Protein AF-A0A496S1S9-F1 (afdb_monomer)

Mean predicted aligned error: 9.26 Å

Foldseek 3Di:
DQEDEPPDDPVSNVVSLVCQQDDDDDYHYDLCVLVSHYPPDAEDEAAALVFPRQFDPDPVTDGSVVSQVVVCVVVVHYYHYHDDADDLVVVVCCVVVNDPDDDDDDDFAAEAEDEPPPDDCPPDVAPCDPVNLVVVVVCVVVLFAEEEAEADDDLPFFKAAPPPGDTPADPFLRHGFAQDPVVRWTADPFPRDTGHDDCADPPPGDSRIDTHDDHQVRNVVVVCVSCVPADEDADLARDGSYYYDYLCNLSDCSLPPPAGAEYEYECLVVQVPDPDLCSLVSVLSSLRSVRNRHNHYYYYHDNCPVPVSNVPSPPDPCVVSVVSVVVCCVVVHPPQKKKKKKKKKAQDDVVRVVLVVVLQVQLVVLVWDKDDQDQDVSQGGRNMGMTIMMTMDRDLVSNVVSNVVSVVPRDDDRMDIDMDMD

Radius of gyration: 24.57 Å; Cα contacts (8 Å, |Δi|>4): 680; chains: 1; bounding box: 64×63×55 Å

Sequence (422 aa):
LIILHSYQRSKEFLSSWVKLKRGNKLILGMRATLFYYPLNLSCIILEEEASPYYFHPEKPYYHLFDIAYLLSKFKNIDFILGGDYPTLNTFKMIKEGKISLKGRERKLKHVEVVRAKTFNYYKHKTIVNPLLKELLRKHLEEKKRILILYSRKGFASFIKCLKCGYIYMCPKCFTPLRYSLREKRGECLWCSYKENLGSLCKICNSGYITTSGVGIERLAYYLRQSFPEVEFSYSEEINHPVNLATYSILDSSSLIGKDIDVAFLLGSDYFLSRIDFETTLRLYIYLKRLAGLVKEKVYVLSENLEHYLWELVNKPLEAFYTKEVHLRKEARLPPYQHLAKITVRGKNRNRLLEKANQLYNLLKNSSLEVFGPVQEFPFRLRGKFYYSIIAKSKSKLTLGKKVKEVVEVFPKGSYKIAVVLR

Structure (mmCIF, N/CA/C/O backbone):
data_AF-A0A496S1S9-F1
#
_entry.id   AF-A0A496S1S9-F1
#
loop_
_atom_site.group_PDB
_atom_site.id
_atom_site.type_symbol
_atom_site.label_atom_id
_atom_site.label_alt_id
_atom_site.label_comp_id
_atom_site.label_asym_id
_atom_site.label_entity_id
_atom_site.label_s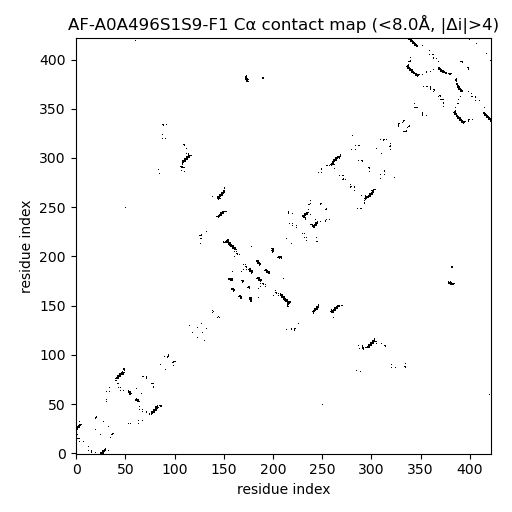eq_id
_atom_site.pdbx_PDB_ins_code
_atom_site.Cartn_x
_atom_site.Cartn_y
_atom_site.Cartn_z
_atom_site.occupancy
_atom_site.B_iso_or_equiv
_atom_site.auth_seq_id
_atom_site.auth_comp_id
_atom_site.auth_asym_id
_atom_site.auth_atom_id
_atom_site.pdbx_PDB_model_num
ATOM 1 N N . LEU A 1 1 ? -4.736 29.906 9.484 1.00 83.12 1 LEU A N 1
ATOM 2 C CA . LEU A 1 1 ? -4.650 28.701 8.636 1.00 83.12 1 LEU A CA 1
ATOM 3 C C . LEU A 1 1 ? -4.692 29.129 7.172 1.00 83.12 1 LEU A C 1
ATOM 5 O O . LEU A 1 1 ? -5.523 29.963 6.836 1.00 83.12 1 LEU A O 1
ATOM 9 N N . ILE A 1 2 ? -3.787 28.628 6.333 1.00 83.62 2 ILE A N 1
ATOM 10 C CA . ILE A 1 2 ? -3.812 28.799 4.871 1.00 83.62 2 ILE A CA 1
ATOM 11 C C . ILE A 1 2 ? -3.853 27.404 4.259 1.00 83.62 2 ILE A C 1
ATOM 13 O O . ILE A 1 2 ? -3.049 26.553 4.633 1.00 83.62 2 ILE A O 1
ATOM 17 N N . ILE A 1 3 ? -4.796 27.176 3.347 1.00 85.56 3 ILE A N 1
ATOM 18 C CA . ILE A 1 3 ? -5.000 25.880 2.700 1.00 85.56 3 ILE A CA 1
ATOM 19 C C . ILE A 1 3 ? -4.542 25.989 1.248 1.00 85.56 3 ILE A C 1
ATOM 21 O O . ILE A 1 3 ? -5.006 26.867 0.520 1.00 85.56 3 ILE A O 1
ATOM 25 N N . LEU A 1 4 ? -3.637 25.101 0.840 1.00 82.69 4 LEU A N 1
ATOM 26 C CA . LEU A 1 4 ? -3.163 24.964 -0.532 1.00 82.69 4 LEU A CA 1
ATOM 27 C C . LEU A 1 4 ? -3.671 23.647 -1.125 1.00 82.69 4 LEU A C 1
ATOM 29 O O . LEU A 1 4 ? -3.318 22.567 -0.647 1.00 82.69 4 LEU A O 1
ATOM 33 N N . HIS A 1 5 ? -4.478 23.724 -2.183 1.00 80.88 5 HIS A N 1
ATOM 34 C CA . HIS A 1 5 ? -5.017 22.544 -2.864 1.00 80.88 5 HIS A CA 1
ATOM 35 C C . HIS A 1 5 ? -4.995 22.694 -4.386 1.00 80.88 5 HIS A C 1
ATOM 37 O O . HIS A 1 5 ? -5.019 23.796 -4.927 1.00 80.88 5 HIS A O 1
ATOM 43 N N . SER A 1 6 ? -4.987 21.560 -5.090 1.00 73.69 6 SER A N 1
ATOM 44 C CA . SER A 1 6 ? -4.834 21.505 -6.551 1.00 73.69 6 SER A CA 1
ATOM 45 C C . SER A 1 6 ? -5.954 22.193 -7.337 1.00 73.69 6 SER A C 1
ATOM 47 O O . SER A 1 6 ? -5.737 22.575 -8.479 1.00 73.69 6 SER A O 1
ATOM 49 N N . TYR A 1 7 ? -7.144 22.345 -6.747 1.00 77.88 7 TYR A N 1
ATOM 50 C CA . TYR A 1 7 ? -8.283 23.021 -7.386 1.00 77.88 7 TYR A CA 1
ATOM 51 C C . TYR A 1 7 ? -8.257 24.559 -7.301 1.00 77.88 7 TYR A C 1
ATOM 53 O O . TYR A 1 7 ? -9.138 25.193 -7.877 1.00 77.88 7 TYR A O 1
ATOM 61 N N . GLN A 1 8 ? -7.302 25.171 -6.587 1.00 79.62 8 GLN A N 1
ATOM 62 C CA . GLN A 1 8 ? -7.236 26.635 -6.490 1.00 79.62 8 GLN A CA 1
ATOM 63 C C . GLN A 1 8 ? -6.898 27.254 -7.841 1.00 79.62 8 GLN A C 1
ATOM 65 O O . GLN A 1 8 ? -5.990 26.802 -8.544 1.00 79.62 8 GLN A O 1
ATOM 70 N N . ARG A 1 9 ? -7.593 28.339 -8.187 1.00 82.75 9 ARG A N 1
ATOM 71 C CA . ARG A 1 9 ? -7.245 29.123 -9.378 1.00 82.75 9 ARG A CA 1
ATOM 72 C C . ARG A 1 9 ? -5.932 29.868 -9.138 1.00 82.75 9 ARG A C 1
ATOM 74 O O . ARG A 1 9 ? -5.621 30.250 -8.010 1.00 82.75 9 ARG A O 1
ATOM 81 N N . SER A 1 10 ? -5.191 30.176 -10.203 1.00 83.31 10 SER A N 1
ATOM 82 C CA . SER A 1 10 ? -3.871 30.823 -10.104 1.00 83.31 10 SER A CA 1
ATOM 83 C C . SER A 1 10 ? -3.874 32.110 -9.264 1.00 83.31 10 SER A C 1
ATOM 85 O O . SER A 1 10 ? -2.936 32.355 -8.509 1.00 83.31 10 SER A O 1
ATOM 87 N N . LYS A 1 11 ? -4.948 32.912 -9.333 1.00 86.00 11 LYS A N 1
ATOM 88 C CA . LYS A 1 11 ? -5.101 34.148 -8.542 1.00 86.00 11 LYS A CA 1
ATOM 89 C C . LYS A 1 11 ? -5.271 33.877 -7.040 1.00 86.00 11 LYS A C 1
ATOM 91 O O . LYS A 1 11 ? -4.692 34.584 -6.218 1.00 86.00 11 LYS A O 1
ATOM 96 N N . GLU A 1 12 ? -6.033 32.847 -6.680 1.00 83.88 12 GLU A N 1
ATOM 97 C CA . GLU A 1 12 ? -6.248 32.424 -5.288 1.00 83.88 12 GLU A CA 1
ATOM 98 C C . GLU A 1 12 ? -4.969 31.840 -4.690 1.00 83.88 12 GLU A C 1
ATOM 100 O O . GLU A 1 12 ? -4.606 32.158 -3.555 1.00 83.88 12 GLU A O 1
ATOM 105 N N . PHE A 1 13 ? -4.255 31.040 -5.485 1.00 84.06 13 PHE A N 1
ATOM 106 C CA . PHE A 1 13 ? -2.962 30.488 -5.109 1.00 84.06 13 PHE A CA 1
ATOM 107 C C . PHE A 1 13 ? -1.935 31.599 -4.866 1.00 84.06 13 PHE A C 1
ATOM 109 O O . PHE A 1 13 ? -1.302 31.627 -3.813 1.00 84.06 13 PHE A O 1
ATOM 116 N N . LEU A 1 14 ? -1.821 32.564 -5.788 1.00 83.31 14 LEU A N 1
ATOM 117 C CA . LEU A 1 14 ? -0.921 33.709 -5.637 1.00 83.31 14 LEU A CA 1
ATOM 118 C C . LEU A 1 14 ? -1.265 34.533 -4.390 1.00 83.31 14 LEU A C 1
ATOM 120 O O . LEU A 1 14 ? -0.374 34.867 -3.613 1.00 83.31 14 LEU A O 1
ATOM 124 N N . SER A 1 15 ? -2.551 34.817 -4.154 1.00 85.19 15 SER A N 1
ATOM 125 C CA . SER A 1 15 ? -2.995 35.522 -2.944 1.00 85.19 15 SER A CA 1
ATOM 126 C C . SER A 1 15 ? -2.611 34.762 -1.672 1.00 85.19 15 SER A C 1
ATOM 128 O O . SER A 1 15 ? -2.082 35.352 -0.729 1.00 85.19 15 SER A O 1
ATOM 130 N N . SER A 1 16 ? -2.826 33.445 -1.658 1.00 84.56 16 SER A N 1
ATOM 131 C CA . SER A 1 16 ? -2.461 32.578 -0.537 1.00 84.56 16 SER A CA 1
ATOM 132 C C . SER A 1 16 ? -0.951 32.576 -0.310 1.00 84.56 16 SER A C 1
ATOM 134 O O . SER A 1 16 ? -0.513 32.764 0.820 1.00 84.56 16 SER A O 1
ATOM 136 N N . TRP A 1 17 ? -0.152 32.477 -1.374 1.00 80.56 17 TRP A N 1
ATOM 137 C CA . TRP A 1 17 ? 1.308 32.507 -1.312 1.00 80.56 17 TRP A CA 1
ATOM 138 C C . TRP A 1 17 ? 1.867 33.849 -0.822 1.00 80.56 17 TRP A C 1
ATOM 140 O O . TRP A 1 17 ? 2.764 33.877 0.016 1.00 80.56 17 TRP A O 1
ATOM 150 N N . VAL A 1 18 ? 1.306 34.979 -1.261 1.00 82.12 18 VAL A N 1
ATOM 151 C CA . VAL A 1 18 ? 1.685 36.305 -0.739 1.00 82.12 18 VAL A CA 1
ATOM 152 C C . VAL A 1 18 ? 1.369 36.407 0.756 1.00 82.12 18 VAL A C 1
ATOM 154 O O . VAL A 1 18 ? 2.185 36.915 1.527 1.00 82.12 18 VAL A O 1
ATOM 157 N N . LYS A 1 19 ? 0.222 35.868 1.194 1.00 81.44 19 LYS A N 1
ATOM 158 C CA . LYS A 1 19 ? -0.154 35.811 2.616 1.00 81.44 19 LYS A CA 1
ATOM 159 C C . LYS A 1 19 ? 0.785 34.926 3.445 1.00 81.44 19 LYS A C 1
ATOM 161 O O . LYS A 1 19 ? 0.955 35.216 4.625 1.00 81.44 19 LYS A O 1
ATOM 166 N N . LEU A 1 20 ? 1.419 33.903 2.856 1.00 77.94 20 LEU A N 1
ATOM 167 C CA . LEU A 1 20 ? 2.416 33.067 3.548 1.00 77.94 20 LEU A CA 1
ATOM 168 C C . LEU A 1 20 ? 3.651 33.854 3.986 1.00 77.94 20 LEU A C 1
ATOM 170 O O . LEU A 1 20 ? 4.282 33.488 4.970 1.00 77.94 20 LEU A O 1
ATOM 174 N N . LYS A 1 21 ? 3.992 34.945 3.291 1.00 73.50 21 LYS A N 1
ATOM 175 C CA . LYS A 1 21 ? 5.154 35.778 3.634 1.00 73.50 21 LYS A CA 1
ATOM 176 C C . LYS A 1 21 ? 4.923 36.688 4.848 1.00 73.50 21 LYS A C 1
ATOM 178 O O . LYS A 1 21 ? 5.848 37.389 5.245 1.00 73.50 21 LYS A O 1
ATOM 183 N N . ARG A 1 22 ? 3.709 36.734 5.417 1.00 73.12 22 ARG A N 1
ATOM 184 C CA . ARG A 1 22 ? 3.338 37.662 6.500 1.00 73.12 22 ARG A CA 1
ATOM 185 C C . ARG A 1 22 ? 2.782 36.921 7.725 1.00 73.12 22 ARG A C 1
ATOM 187 O O . ARG A 1 22 ? 1.688 36.355 7.673 1.00 73.12 22 ARG A O 1
ATOM 194 N N . GLY A 1 23 ? 3.492 37.025 8.851 1.00 66.44 23 GLY A N 1
ATOM 195 C CA . GLY A 1 23 ? 3.078 36.530 10.172 1.00 66.44 23 GLY A CA 1
ATOM 196 C C . GLY A 1 23 ? 3.216 35.015 10.377 1.00 66.44 23 GLY A C 1
ATOM 197 O O . GLY A 1 23 ? 3.601 34.278 9.473 1.00 66.44 23 GLY A O 1
ATOM 198 N N . ASN A 1 24 ? 2.870 34.545 11.579 1.00 65.19 24 ASN A N 1
ATOM 199 C CA . ASN A 1 24 ? 2.845 33.118 11.913 1.00 65.19 24 ASN A CA 1
ATOM 200 C C . ASN A 1 24 ? 1.600 32.465 11.299 1.00 65.19 24 ASN A C 1
ATOM 202 O O . ASN A 1 24 ? 0.468 32.879 11.569 1.00 65.19 24 ASN A O 1
ATOM 206 N N . LYS A 1 25 ? 1.791 31.459 10.439 1.00 74.06 25 LYS A N 1
ATOM 207 C CA . LYS A 1 25 ? 0.705 30.785 9.718 1.00 74.06 25 LYS A CA 1
ATOM 208 C C . LYS A 1 25 ? 0.894 29.272 9.770 1.00 74.06 25 LYS A C 1
ATOM 210 O O . LYS A 1 25 ? 1.949 28.767 9.412 1.00 74.06 25 LYS A O 1
ATOM 215 N N . LEU A 1 26 ? -0.169 28.555 10.128 1.00 86.25 26 LEU A N 1
ATOM 216 C CA . LEU A 1 26 ? -0.295 27.130 9.827 1.00 86.25 26 LEU A CA 1
ATOM 217 C C . LEU A 1 26 ? -0.656 26.971 8.346 1.00 86.25 26 LEU A C 1
ATOM 219 O O . LEU A 1 26 ? -1.653 27.553 7.897 1.00 86.25 26 LEU A O 1
ATOM 223 N N . ILE A 1 27 ? 0.151 26.204 7.616 1.00 87.88 27 ILE A N 1
ATOM 224 C CA . ILE A 1 27 ? -0.044 25.888 6.199 1.00 87.88 27 ILE A CA 1
ATOM 225 C C . ILE A 1 27 ? -0.476 24.434 6.107 1.00 87.88 27 ILE A C 1
ATOM 227 O O . ILE A 1 27 ? 0.236 23.548 6.569 1.00 87.88 27 ILE A O 1
ATOM 231 N N . LEU A 1 28 ? -1.626 24.196 5.491 1.00 89.25 28 LEU A N 1
ATOM 232 C CA . LEU A 1 28 ? -2.121 22.858 5.216 1.00 89.25 28 LEU A CA 1
ATOM 233 C C . LEU A 1 28 ? -2.200 22.671 3.708 1.00 89.25 28 LEU A C 1
ATOM 235 O O . LEU A 1 28 ? -2.705 23.533 2.993 1.00 89.25 28 LEU A O 1
ATOM 239 N N . GLY A 1 29 ? -1.701 21.553 3.205 1.00 87.75 29 GLY A N 1
ATOM 240 C CA . GLY A 1 29 ? -1.817 21.267 1.788 1.00 87.75 29 GLY A CA 1
ATOM 241 C C . GLY A 1 29 ? -1.217 19.936 1.389 1.00 87.75 29 GLY A C 1
ATOM 242 O O . GLY A 1 29 ? -0.825 19.125 2.222 1.00 87.75 29 GLY A O 1
ATOM 243 N N . MET A 1 30 ? -1.208 19.701 0.083 1.00 85.06 30 MET A N 1
ATOM 244 C CA . MET A 1 30 ? -0.754 18.446 -0.511 1.00 85.06 30 MET A CA 1
ATOM 245 C C . MET A 1 30 ? 0.766 18.461 -0.753 1.00 85.06 30 MET A C 1
ATOM 247 O O . MET A 1 30 ? 1.464 19.405 -0.403 1.00 85.06 30 MET A O 1
ATOM 251 N N . ARG A 1 31 ? 1.296 17.430 -1.426 1.00 87.69 31 ARG A N 1
ATOM 252 C CA . ARG A 1 31 ? 2.733 17.273 -1.742 1.00 87.69 31 ARG A CA 1
ATOM 253 C C . ARG A 1 31 ? 3.449 18.547 -2.209 1.00 87.69 31 ARG A C 1
ATOM 255 O O . ARG A 1 31 ? 4.567 18.808 -1.783 1.00 87.69 31 ARG A O 1
ATOM 262 N N . ALA A 1 32 ? 2.815 19.329 -3.083 1.00 85.06 32 ALA A N 1
ATOM 263 C CA . ALA A 1 32 ? 3.437 20.510 -3.678 1.00 85.06 32 ALA A CA 1
ATOM 264 C C . ALA A 1 32 ? 3.661 21.651 -2.668 1.00 85.06 32 ALA A C 1
ATOM 266 O O . ALA A 1 32 ? 4.548 22.475 -2.868 1.00 85.06 32 ALA A O 1
ATOM 267 N N . THR A 1 33 ? 2.902 21.685 -1.569 1.00 87.44 33 THR A N 1
ATOM 268 C CA . THR A 1 33 ? 2.987 22.715 -0.522 1.00 87.44 33 THR A CA 1
ATOM 269 C C . THR A 1 33 ? 4.384 22.822 0.078 1.00 87.44 33 THR A C 1
ATOM 271 O O . THR A 1 33 ? 4.822 23.925 0.398 1.00 87.44 33 THR A O 1
ATOM 274 N N . LEU A 1 34 ? 5.126 21.712 0.126 1.00 87.94 34 LEU A N 1
ATOM 275 C CA . LEU A 1 34 ? 6.504 21.686 0.609 1.00 87.94 34 LEU A CA 1
ATOM 276 C C . LEU A 1 34 ? 7.467 22.540 -0.230 1.00 87.94 34 LEU A C 1
ATOM 278 O O . LEU A 1 34 ? 8.531 22.870 0.265 1.00 87.94 34 LEU A O 1
ATOM 282 N N . PHE A 1 35 ? 7.125 22.926 -1.464 1.00 87.62 35 PHE A N 1
ATOM 283 C CA . PHE A 1 35 ? 7.960 23.807 -2.299 1.00 87.62 35 PHE A CA 1
ATOM 284 C C . PHE A 1 35 ? 7.598 25.291 -2.180 1.00 87.62 35 PHE A C 1
ATOM 286 O O . PHE A 1 35 ? 8.308 26.141 -2.708 1.00 87.62 35 PHE A O 1
ATOM 293 N N . TYR A 1 36 ? 6.510 25.615 -1.480 1.00 83.75 36 TYR A N 1
ATOM 294 C CA . TYR A 1 36 ? 6.010 26.983 -1.311 1.00 83.75 36 TYR A CA 1
ATOM 295 C C . TYR A 1 36 ? 6.160 27.481 0.132 1.00 83.75 36 TYR A C 1
ATOM 297 O O . TYR A 1 36 ? 5.423 28.367 0.566 1.00 83.75 36 TYR A O 1
ATOM 305 N N . TYR A 1 37 ? 7.089 26.892 0.886 1.00 79.81 37 TYR A N 1
ATOM 306 C CA . TYR A 1 37 ? 7.303 27.211 2.293 1.00 79.81 37 TYR A CA 1
ATOM 307 C C . TYR A 1 37 ? 7.837 28.644 2.493 1.00 79.81 37 TYR A C 1
ATOM 309 O O . TYR A 1 37 ? 8.583 29.157 1.653 1.00 79.81 37 TYR A O 1
ATOM 317 N N . PRO A 1 38 ? 7.469 29.313 3.600 1.00 81.44 38 PRO A N 1
ATOM 318 C CA . PRO A 1 38 ? 7.951 30.651 3.914 1.00 81.44 38 PRO A CA 1
ATOM 319 C C . PRO A 1 38 ? 9.390 30.612 4.451 1.00 81.44 38 PRO A C 1
ATOM 321 O O . PRO A 1 38 ? 9.875 29.583 4.921 1.00 81.44 38 PRO A O 1
ATOM 324 N N . LEU A 1 39 ? 10.086 31.753 4.414 1.00 79.69 39 LEU A N 1
ATOM 325 C CA . LEU A 1 39 ? 11.486 31.844 4.855 1.00 79.69 39 LEU A CA 1
ATOM 326 C C . LEU A 1 39 ? 11.680 31.467 6.333 1.00 79.69 39 LEU A C 1
ATOM 328 O O . LEU A 1 39 ? 12.700 30.864 6.666 1.00 79.69 39 LEU A O 1
ATOM 332 N N . ASN A 1 40 ? 10.690 31.781 7.171 1.00 85.19 40 ASN A N 1
ATOM 333 C CA . ASN A 1 40 ? 10.641 31.531 8.612 1.00 85.19 40 ASN A CA 1
ATOM 334 C C . ASN A 1 40 ? 9.948 30.204 8.983 1.00 85.19 40 ASN A C 1
ATOM 336 O O . ASN A 1 40 ? 9.387 30.092 10.071 1.00 85.19 40 ASN A O 1
ATOM 340 N N . LEU A 1 41 ? 9.935 29.213 8.083 1.00 88.88 41 LEU A N 1
ATOM 341 C CA . LEU A 1 41 ? 9.454 27.866 8.398 1.00 88.88 41 LEU A CA 1
ATOM 342 C C . LEU A 1 41 ? 10.190 27.328 9.636 1.00 88.88 41 LEU A C 1
ATOM 344 O O . LEU A 1 41 ? 11.414 27.254 9.614 1.00 88.88 41 LEU A O 1
ATOM 348 N N . SER A 1 42 ? 9.445 26.944 10.674 1.00 91.06 42 SER A N 1
ATOM 349 C CA . SER A 1 42 ? 9.984 26.478 11.962 1.00 91.06 42 SER A CA 1
ATOM 350 C C . SER A 1 42 ? 9.661 25.018 12.290 1.00 91.06 42 SER A C 1
ATOM 352 O O . SER A 1 42 ? 10.270 24.446 13.187 1.00 91.06 42 SER A O 1
ATOM 354 N N . CYS A 1 43 ? 8.704 24.408 11.589 1.00 93.56 43 CYS A N 1
ATOM 355 C CA . CYS A 1 43 ? 8.279 23.031 11.816 1.00 93.56 43 CYS A CA 1
ATOM 356 C C . CYS A 1 43 ? 7.638 22.462 10.547 1.00 93.56 43 CYS A C 1
ATOM 358 O O . CYS A 1 43 ? 6.942 23.175 9.818 1.00 93.56 43 CYS A O 1
ATOM 360 N N . ILE A 1 44 ? 7.853 21.172 10.296 1.00 95.06 44 ILE A N 1
ATOM 361 C CA . ILE A 1 44 ? 7.158 20.402 9.264 1.00 95.06 44 ILE A CA 1
ATOM 362 C C . ILE A 1 44 ? 6.438 19.235 9.936 1.00 95.06 44 ILE A C 1
ATOM 364 O O . ILE A 1 44 ? 7.058 18.453 10.654 1.00 95.06 44 ILE A O 1
ATOM 368 N N . ILE A 1 45 ? 5.147 19.085 9.643 1.00 94.38 45 ILE A N 1
ATOM 369 C CA . ILE A 1 45 ? 4.340 17.939 10.068 1.00 94.38 45 ILE A CA 1
ATOM 370 C C . ILE A 1 45 ? 3.935 17.155 8.822 1.00 94.38 45 ILE A C 1
ATOM 372 O O . ILE A 1 45 ? 3.305 17.705 7.917 1.00 94.38 45 ILE A O 1
ATOM 376 N N . LEU A 1 46 ? 4.314 15.882 8.768 1.00 93.25 46 LEU A N 1
ATOM 377 C CA . LEU A 1 46 ? 3.894 14.949 7.730 1.00 93.25 46 LEU A CA 1
ATOM 378 C C . LEU A 1 46 ? 2.870 13.974 8.319 1.00 93.25 46 LEU A C 1
ATOM 380 O O . LEU A 1 46 ? 3.256 12.989 8.940 1.00 93.25 46 LEU A O 1
ATOM 384 N N . GLU A 1 47 ? 1.585 14.271 8.135 1.00 90.81 47 GLU A N 1
ATOM 385 C CA . GLU A 1 47 ? 0.470 13.399 8.543 1.00 90.81 47 GLU A CA 1
ATOM 386 C C . GLU A 1 47 ? 0.422 12.115 7.698 1.00 90.81 47 GLU A C 1
ATOM 388 O O . GLU A 1 47 ? 0.860 12.155 6.554 1.00 90.81 47 GLU A O 1
ATOM 393 N N . GLU A 1 48 ? -0.130 10.998 8.178 1.00 86.81 48 GLU A N 1
ATOM 394 C CA . GLU A 1 48 ? -0.224 9.738 7.413 1.00 86.81 48 GLU A CA 1
ATOM 395 C C . GLU A 1 48 ? 1.095 9.339 6.719 1.00 86.81 48 GLU A C 1
ATOM 397 O O . GLU A 1 48 ? 1.130 9.102 5.511 1.00 86.81 48 GLU A O 1
ATOM 402 N N . GLU A 1 49 ? 2.215 9.306 7.444 1.00 88.19 49 GLU A N 1
ATOM 403 C CA . GLU A 1 49 ? 3.564 9.130 6.881 1.00 88.19 49 GLU A CA 1
ATOM 404 C C . GLU A 1 49 ? 3.732 7.866 6.014 1.00 88.19 49 GLU A C 1
ATOM 406 O O . GLU A 1 49 ? 4.532 7.857 5.074 1.00 88.19 49 GLU A O 1
ATOM 411 N N . ALA A 1 50 ? 2.945 6.822 6.288 1.00 85.19 50 ALA A N 1
ATOM 412 C CA . ALA A 1 50 ? 2.891 5.582 5.518 1.00 85.19 50 ALA A CA 1
ATOM 413 C C . ALA A 1 50 ? 2.088 5.684 4.205 1.00 85.19 50 ALA A C 1
ATOM 415 O O . ALA A 1 50 ? 1.980 4.701 3.464 1.00 85.19 50 ALA A O 1
ATOM 416 N N . SER A 1 51 ? 1.531 6.855 3.892 1.00 83.62 51 SER A N 1
ATOM 417 C CA . SER A 1 51 ? 0.671 7.063 2.733 1.00 83.62 51 SER A CA 1
ATOM 418 C C . SER A 1 51 ? 1.409 6.816 1.410 1.00 83.62 51 SER A C 1
ATOM 420 O O . SER A 1 51 ? 2.413 7.475 1.109 1.00 83.62 51 SER A O 1
ATOM 422 N N . PRO A 1 52 ? 0.879 5.944 0.527 1.00 77.88 52 PRO A N 1
ATOM 423 C CA . PRO A 1 52 ? 1.481 5.697 -0.783 1.00 77.88 52 PRO A CA 1
ATOM 424 C C . PRO A 1 52 ? 1.403 6.924 -1.705 1.00 77.88 52 PRO A C 1
ATOM 426 O O . PRO A 1 52 ? 2.135 7.007 -2.696 1.00 77.88 52 PRO A O 1
ATOM 429 N N . TYR A 1 53 ? 0.534 7.894 -1.396 1.00 82.75 53 TYR A N 1
ATOM 430 C CA . TYR A 1 53 ? 0.350 9.102 -2.197 1.00 82.75 53 TYR A CA 1
ATOM 431 C C . TYR A 1 53 ? 1.520 10.081 -2.088 1.00 82.75 53 TYR A C 1
ATOM 433 O O . TYR A 1 53 ? 1.598 11.005 -2.898 1.00 82.75 53 TYR A O 1
ATOM 441 N N . TYR A 1 54 ? 2.453 9.874 -1.152 1.00 88.31 54 TYR A N 1
A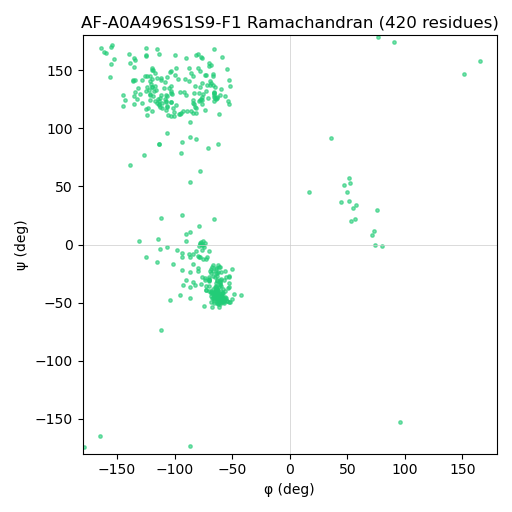TOM 442 C CA . TYR A 1 54 ? 3.637 10.717 -0.982 1.00 88.31 54 TYR A CA 1
ATOM 443 C C . TYR A 1 54 ? 4.735 10.515 -2.015 1.00 88.31 54 TYR A C 1
ATOM 445 O O . TYR A 1 54 ? 5.584 11.395 -2.168 1.00 88.31 54 TYR A O 1
ATOM 453 N N . PHE A 1 55 ? 4.667 9.449 -2.809 1.00 86.62 55 PHE A N 1
ATOM 454 C CA . PHE A 1 55 ? 5.475 9.341 -4.015 1.00 86.62 55 PHE A CA 1
ATOM 455 C C . PHE A 1 55 ? 4.857 10.163 -5.153 1.00 86.62 55 PHE A C 1
ATOM 457 O O . PHE A 1 55 ? 3.699 9.957 -5.521 1.00 86.62 55 PHE A O 1
ATOM 464 N N . HIS A 1 56 ? 5.617 11.093 -5.733 1.00 86.38 56 HIS A N 1
ATOM 465 C CA . HIS A 1 56 ? 5.209 11.824 -6.930 1.00 86.38 56 HIS A CA 1
ATOM 466 C C . HIS A 1 56 ? 5.578 11.024 -8.195 1.00 86.38 56 HIS A C 1
ATOM 468 O O . HIS A 1 56 ? 6.764 10.816 -8.458 1.00 86.38 56 HIS A O 1
ATOM 474 N N . PRO A 1 57 ? 4.590 10.552 -8.984 1.00 76.94 57 PRO A N 1
ATOM 475 C CA . PRO A 1 57 ? 4.820 9.623 -10.091 1.00 76.94 57 PRO A CA 1
ATOM 476 C C . PRO A 1 57 ? 5.184 10.312 -11.415 1.00 76.94 57 PRO A C 1
ATOM 478 O O . PRO A 1 57 ? 5.192 9.659 -12.459 1.00 76.94 57 PRO A O 1
ATOM 481 N N . GLU A 1 58 ? 5.465 11.614 -11.397 1.00 76.94 58 GLU A N 1
ATOM 482 C CA . GLU A 1 58 ? 5.832 12.404 -12.573 1.00 76.94 58 GLU A CA 1
ATOM 483 C C . GLU A 1 58 ? 7.174 13.104 -12.345 1.00 76.94 58 GLU A C 1
ATOM 485 O O . GLU A 1 58 ? 7.725 13.079 -11.248 1.00 76.94 58 GLU A O 1
ATOM 490 N N . LYS A 1 59 ? 7.758 13.677 -13.402 1.00 75.75 59 LYS A N 1
ATOM 491 C CA . LYS A 1 59 ? 9.014 14.423 -13.264 1.00 75.75 59 LYS A CA 1
ATOM 492 C C . LYS A 1 59 ? 8.730 15.814 -12.677 1.00 75.75 59 LYS A C 1
ATOM 494 O O . LYS A 1 59 ? 7.852 16.484 -13.213 1.00 75.75 59 LYS A O 1
ATOM 499 N N . PRO A 1 60 ? 9.525 16.292 -11.702 1.00 81.12 60 PRO A N 1
ATOM 500 C CA . PRO A 1 60 ? 10.626 15.595 -11.024 1.00 81.12 60 PRO A CA 1
ATOM 501 C C . PRO A 1 60 ? 10.114 14.521 -10.050 1.00 81.12 60 PRO A C 1
ATOM 503 O O . PRO A 1 60 ? 9.245 14.805 -9.241 1.00 81.12 60 PRO A O 1
ATOM 506 N N . TYR A 1 61 ? 10.669 13.304 -10.088 1.00 82.06 61 TYR A N 1
ATOM 507 C CA . TYR A 1 61 ? 10.250 12.230 -9.176 1.00 82.06 61 TYR A CA 1
ATOM 508 C C . TYR A 1 61 ? 10.810 12.476 -7.776 1.00 82.06 61 TYR A C 1
ATOM 510 O O . TYR A 1 61 ? 12.018 12.656 -7.624 1.00 82.06 61 TYR A O 1
ATOM 518 N N . TYR A 1 62 ? 9.957 12.425 -6.756 1.00 85.94 62 TYR A N 1
ATOM 519 C CA . TYR A 1 62 ? 10.382 12.527 -5.363 1.00 85.94 62 TYR A CA 1
ATOM 520 C C . TYR A 1 62 ? 9.428 11.800 -4.420 1.00 85.94 62 TYR A C 1
ATOM 522 O O . TYR A 1 62 ? 8.263 11.559 -4.744 1.00 85.94 62 TYR A O 1
ATOM 530 N N . HIS A 1 63 ? 9.933 11.481 -3.232 1.00 88.25 63 HIS A N 1
ATOM 531 C CA . HIS A 1 63 ? 9.116 11.079 -2.098 1.00 88.25 63 HIS A CA 1
ATOM 532 C C . HIS A 1 63 ? 9.013 12.253 -1.121 1.00 88.25 63 HIS A C 1
ATOM 534 O O . HIS A 1 63 ? 10.033 12.847 -0.771 1.00 88.25 63 HIS A O 1
ATOM 540 N N . LEU A 1 64 ? 7.797 12.600 -0.687 1.00 91.31 64 LEU A N 1
ATOM 541 C CA . LEU A 1 64 ? 7.572 13.773 0.164 1.00 91.31 64 LEU A CA 1
ATOM 542 C C . LEU A 1 64 ? 8.354 13.685 1.481 1.00 91.31 64 LEU A C 1
ATOM 544 O O . LEU A 1 64 ? 8.975 14.664 1.875 1.00 91.31 64 LEU A O 1
ATOM 548 N N . PHE A 1 65 ? 8.389 12.498 2.098 1.00 91.25 65 PHE A N 1
ATOM 549 C CA . PHE A 1 65 ? 9.208 12.220 3.285 1.00 91.25 65 PHE A CA 1
ATOM 550 C C . PHE A 1 65 ? 10.686 12.584 3.086 1.00 91.25 65 PHE A C 1
ATOM 552 O O . PHE A 1 65 ? 11.244 13.295 3.914 1.00 91.25 65 PHE A O 1
ATOM 559 N N . ASP A 1 66 ? 11.308 12.137 1.986 1.00 89.81 66 ASP A N 1
ATOM 560 C CA . ASP A 1 66 ? 12.736 12.363 1.731 1.00 89.81 66 ASP A CA 1
ATOM 561 C C . ASP A 1 66 ? 13.035 13.866 1.624 1.00 89.81 66 ASP A C 1
ATOM 563 O O . ASP A 1 66 ? 13.985 14.354 2.233 1.00 89.81 66 ASP A O 1
ATOM 567 N N . ILE A 1 67 ? 12.203 14.619 0.891 1.00 92.00 67 ILE A N 1
ATOM 568 C CA . ILE A 1 67 ? 12.380 16.073 0.756 1.00 92.00 67 ILE A CA 1
ATOM 569 C C . ILE A 1 67 ? 12.110 16.781 2.083 1.00 92.00 67 ILE A C 1
ATOM 571 O O . ILE A 1 67 ? 12.882 17.657 2.461 1.00 92.00 67 ILE A O 1
ATOM 575 N N . ALA A 1 68 ? 11.048 16.410 2.799 1.00 93.69 68 ALA A N 1
ATOM 576 C CA . ALA A 1 68 ? 10.693 17.030 4.072 1.00 93.69 68 ALA A CA 1
ATOM 577 C C . ALA A 1 68 ? 11.788 16.817 5.122 1.00 93.69 68 ALA A C 1
ATOM 579 O O . ALA A 1 68 ? 12.159 17.757 5.820 1.00 93.69 68 ALA A O 1
ATOM 580 N N . TYR A 1 69 ? 12.359 15.613 5.171 1.00 92.44 69 TYR A N 1
ATOM 581 C CA . TYR A 1 69 ? 13.485 15.281 6.035 1.00 92.44 69 TYR A CA 1
ATOM 582 C C . TYR A 1 69 ? 14.751 16.069 5.672 1.00 92.44 69 TYR A C 1
ATOM 584 O O . TYR A 1 69 ? 15.428 16.603 6.547 1.00 92.44 69 TYR A O 1
ATOM 592 N N . LEU A 1 70 ? 15.085 16.175 4.382 1.00 92.31 70 LEU A N 1
ATOM 593 C CA . LEU A 1 70 ? 16.240 16.968 3.950 1.00 92.31 70 LEU A CA 1
ATOM 594 C C . LEU A 1 70 ? 16.047 18.456 4.250 1.00 92.31 70 LEU A C 1
ATOM 596 O O . LEU A 1 70 ? 16.970 19.108 4.732 1.00 92.31 70 LEU A O 1
ATOM 600 N N . LEU A 1 71 ? 14.848 18.984 4.000 1.00 93.19 71 LEU A N 1
ATOM 601 C CA . LEU A 1 71 ? 14.516 20.374 4.280 1.00 93.19 71 LEU A CA 1
ATOM 602 C C . LEU A 1 71 ? 14.568 20.665 5.781 1.00 93.19 71 LEU A C 1
ATOM 604 O O . LEU A 1 71 ? 15.105 21.702 6.167 1.00 93.19 71 LEU A O 1
ATOM 608 N N . SER A 1 72 ? 14.067 19.756 6.623 1.00 94.31 72 SER A N 1
ATOM 609 C CA . SER A 1 72 ? 14.104 19.942 8.074 1.00 94.31 72 SER A CA 1
ATOM 610 C C . SER A 1 72 ? 15.527 19.955 8.618 1.00 94.31 72 SER A C 1
ATOM 612 O O . SER A 1 72 ? 15.860 20.799 9.446 1.00 94.31 72 SER A O 1
ATOM 614 N N . LYS A 1 73 ? 16.404 19.099 8.080 1.00 93.31 73 LYS A N 1
ATOM 615 C CA . LYS A 1 73 ? 17.838 19.120 8.387 1.00 93.31 73 LYS A CA 1
ATOM 616 C C . LYS A 1 73 ? 18.521 20.389 7.892 1.00 93.31 73 LYS A C 1
ATOM 618 O O . LYS A 1 73 ? 19.268 20.995 8.649 1.00 93.31 73 LYS A O 1
ATOM 623 N N . PHE A 1 74 ? 18.243 20.814 6.661 1.00 92.88 74 PHE A N 1
ATOM 624 C CA . PHE A 1 74 ? 18.834 22.020 6.080 1.00 92.88 74 PHE A CA 1
ATOM 625 C C . PHE A 1 74 ? 18.433 23.295 6.833 1.00 92.88 74 PHE A C 1
ATOM 627 O O . PHE A 1 74 ? 19.246 24.197 7.005 1.00 92.88 74 PHE A O 1
ATOM 634 N N . LYS A 1 75 ? 17.178 23.374 7.289 1.00 92.19 75 LYS A N 1
ATOM 635 C CA . LYS A 1 75 ? 16.655 24.513 8.055 1.00 92.19 75 LYS A CA 1
ATOM 636 C C . LYS A 1 75 ? 16.876 24.404 9.562 1.00 92.19 75 LYS A C 1
ATOM 638 O O . LYS A 1 75 ? 16.626 25.384 10.252 1.00 92.19 75 LYS A O 1
ATOM 643 N N . ASN A 1 76 ? 17.341 23.254 10.048 1.00 94.00 76 ASN A N 1
ATOM 644 C CA . ASN A 1 76 ? 17.445 22.927 11.467 1.00 94.00 76 ASN A CA 1
ATOM 645 C C . ASN A 1 76 ? 16.123 23.158 12.225 1.00 94.00 76 ASN A C 1
ATOM 647 O O . ASN A 1 76 ? 16.056 23.945 13.165 1.00 94.00 76 ASN A O 1
ATOM 651 N N . ILE A 1 77 ? 15.062 22.495 11.763 1.00 94.88 77 ILE A N 1
ATOM 652 C CA . ILE A 1 77 ? 13.701 22.630 12.298 1.00 94.88 77 ILE A CA 1
ATOM 653 C C . ILE A 1 77 ? 13.112 21.287 12.710 1.00 94.88 77 ILE A C 1
ATOM 655 O O . ILE A 1 77 ? 13.557 20.228 12.257 1.00 94.88 77 ILE A O 1
ATOM 659 N N . ASP A 1 78 ? 12.051 21.344 13.512 1.00 94.06 78 ASP A N 1
ATOM 660 C CA . ASP A 1 78 ? 11.322 20.157 13.934 1.00 94.06 78 ASP A CA 1
ATOM 661 C C . ASP A 1 78 ? 10.649 19.462 12.749 1.00 94.06 78 ASP A C 1
ATOM 663 O O . ASP A 1 78 ? 10.001 20.088 11.903 1.00 94.06 78 ASP A O 1
ATOM 667 N N . PHE A 1 79 ? 10.775 18.136 12.718 1.00 94.94 79 PHE A N 1
ATOM 668 C CA . PHE A 1 79 ? 10.096 17.278 11.760 1.00 94.94 79 PHE A CA 1
ATOM 669 C C . PHE A 1 79 ? 9.278 16.230 12.497 1.00 94.94 79 PHE A C 1
ATOM 671 O O . PHE A 1 79 ? 9.826 15.338 13.146 1.00 94.94 79 PHE A O 1
ATOM 678 N N . ILE A 1 80 ? 7.960 16.358 12.395 1.00 95.06 80 ILE A N 1
ATOM 679 C CA . ILE A 1 80 ? 6.997 15.505 13.080 1.00 95.06 80 ILE A CA 1
ATOM 680 C C . ILE A 1 80 ? 6.353 14.590 12.045 1.00 95.06 80 ILE A C 1
ATOM 682 O O . ILE A 1 80 ? 5.854 15.044 11.017 1.00 95.06 80 ILE A O 1
ATOM 686 N N . LEU A 1 81 ? 6.364 13.292 12.333 1.00 93.38 81 LEU A N 1
ATOM 687 C CA . LEU A 1 81 ? 5.655 12.283 11.558 1.00 93.38 81 LEU A CA 1
ATOM 688 C C . LEU A 1 81 ? 4.369 11.928 12.301 1.00 93.38 81 LEU A C 1
ATOM 690 O O . LEU A 1 81 ? 4.431 11.442 13.430 1.00 93.38 81 LEU A O 1
ATOM 694 N N . GLY A 1 82 ? 3.230 12.196 11.674 1.00 91.19 82 GLY A N 1
ATOM 695 C CA . GLY A 1 82 ? 1.917 11.752 12.127 1.00 91.19 82 GLY A CA 1
ATOM 696 C C . GLY A 1 82 ? 1.505 10.478 11.395 1.00 91.19 82 GLY A C 1
ATOM 697 O O . GLY A 1 82 ? 1.780 10.327 10.206 1.00 91.19 82 GLY A O 1
ATOM 698 N N . GLY A 1 83 ? 0.850 9.563 12.102 1.00 87.44 83 GLY A N 1
ATOM 699 C CA . GLY A 1 83 ? 0.317 8.329 11.534 1.00 87.44 83 GLY A CA 1
ATOM 700 C C . GLY A 1 83 ? -0.055 7.311 12.608 1.00 87.44 83 GLY A C 1
ATOM 701 O O . GLY A 1 83 ? 0.448 7.357 13.731 1.00 87.44 83 GLY A O 1
ATOM 702 N N . ASP A 1 84 ? -0.946 6.383 12.258 1.00 87.19 84 ASP A N 1
ATOM 703 C CA . ASP A 1 84 ? -1.376 5.317 13.173 1.00 87.19 84 ASP A CA 1
ATOM 704 C C . ASP A 1 84 ? -0.286 4.258 13.391 1.00 87.19 84 ASP A C 1
ATOM 706 O O . ASP A 1 84 ? -0.129 3.730 14.493 1.00 87.19 84 ASP A O 1
ATOM 710 N N . TYR A 1 85 ? 0.439 3.911 12.320 1.00 88.75 85 TYR A N 1
ATOM 711 C CA . TYR A 1 85 ? 1.379 2.794 12.290 1.00 88.75 85 TYR A CA 1
ATOM 712 C C . TYR A 1 85 ? 2.605 3.144 11.443 1.00 88.75 85 TYR A C 1
ATOM 714 O O . TYR A 1 85 ? 2.439 3.456 10.264 1.00 88.75 85 TYR A O 1
ATOM 722 N N . PRO A 1 86 ? 3.828 3.036 11.998 1.00 90.00 86 PRO A N 1
ATOM 723 C CA . PRO A 1 86 ? 5.033 3.479 11.316 1.00 90.00 86 PRO A CA 1
ATOM 724 C C . PRO A 1 86 ? 5.345 2.629 10.079 1.00 90.00 86 PRO A C 1
ATOM 726 O O . PRO A 1 86 ? 5.216 1.402 10.102 1.00 90.00 86 PRO A O 1
ATOM 729 N N . THR A 1 87 ? 5.894 3.227 9.023 1.00 90.69 87 THR A N 1
ATOM 730 C CA . THR A 1 87 ? 6.594 2.440 7.986 1.00 90.69 87 THR A CA 1
ATOM 731 C C . THR A 1 87 ? 7.760 1.635 8.583 1.00 90.69 87 THR A C 1
ATOM 733 O O . THR A 1 87 ? 8.289 1.979 9.639 1.00 90.69 87 THR A O 1
ATOM 736 N N . LEU A 1 88 ? 8.250 0.596 7.892 1.00 91.25 88 LEU A N 1
ATOM 737 C CA . LEU A 1 88 ? 9.453 -0.127 8.347 1.00 91.25 88 LEU A CA 1
ATOM 738 C C . LEU A 1 88 ? 10.697 0.771 8.432 1.00 91.25 88 LEU A C 1
ATOM 740 O O . LEU A 1 88 ? 11.543 0.552 9.298 1.00 91.25 88 LEU A O 1
ATOM 744 N N . ASN A 1 89 ? 10.805 1.785 7.564 1.00 89.44 89 ASN A N 1
ATOM 745 C CA . ASN A 1 89 ? 11.871 2.786 7.642 1.00 89.44 89 ASN A CA 1
ATOM 746 C C . ASN A 1 89 ? 11.765 3.569 8.958 1.00 89.44 89 ASN A C 1
ATOM 748 O O . ASN A 1 89 ? 12.737 3.650 9.707 1.00 89.44 89 ASN A O 1
ATOM 752 N N . THR A 1 90 ? 10.573 4.089 9.261 1.00 91.12 90 THR A N 1
ATOM 753 C CA . THR A 1 90 ? 10.295 4.846 10.487 1.00 91.12 90 THR A CA 1
ATOM 754 C C . THR A 1 90 ? 10.494 3.982 11.730 1.00 91.12 90 THR A C 1
ATOM 756 O O . THR A 1 90 ? 11.164 4.404 12.666 1.00 91.12 90 THR A O 1
ATOM 759 N N . PHE A 1 91 ? 9.996 2.744 11.729 1.00 91.88 91 PHE A N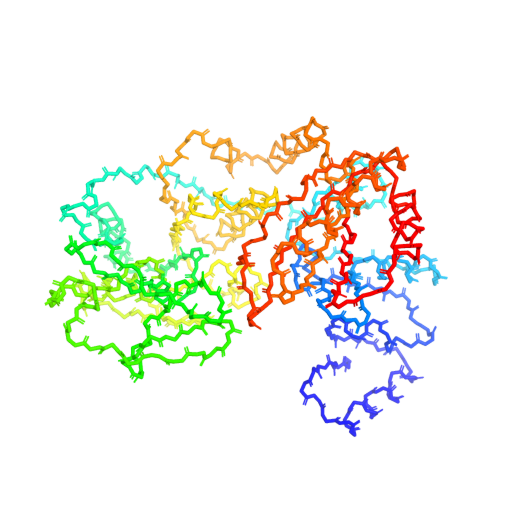 1
ATOM 760 C CA . PHE A 1 91 ? 10.169 1.800 12.834 1.00 91.88 91 PHE A CA 1
ATOM 761 C C . PHE A 1 91 ? 11.647 1.512 13.114 1.00 91.88 91 PHE A C 1
ATOM 763 O O . PHE A 1 91 ? 12.083 1.559 14.263 1.00 91.88 91 PHE A O 1
ATOM 770 N N . LYS A 1 92 ? 12.449 1.290 12.066 1.00 90.31 92 LYS A N 1
ATOM 771 C CA . LYS A 1 92 ? 13.902 1.141 12.201 1.00 90.31 92 LYS A CA 1
ATOM 772 C C . LYS A 1 92 ? 14.541 2.395 12.807 1.00 90.31 92 LYS A C 1
ATOM 774 O O . LYS A 1 92 ? 15.357 2.271 13.711 1.00 90.31 92 LYS A O 1
ATOM 779 N N . MET A 1 93 ? 14.150 3.591 12.363 1.00 90.81 93 MET A N 1
ATOM 780 C CA . MET A 1 93 ? 14.654 4.851 12.928 1.00 90.81 93 MET A CA 1
ATOM 781 C C . MET A 1 93 ? 14.261 5.043 14.400 1.00 90.81 93 MET A C 1
ATOM 783 O O . MET A 1 93 ? 15.069 5.563 15.166 1.00 90.81 93 MET A O 1
ATOM 787 N N . ILE A 1 94 ? 13.064 4.604 14.803 1.00 91.81 94 ILE A N 1
ATOM 788 C CA . ILE A 1 94 ? 12.631 4.586 16.209 1.00 91.81 94 ILE A CA 1
ATOM 789 C C . ILE A 1 94 ? 13.528 3.642 17.019 1.00 91.81 94 ILE A C 1
ATOM 791 O O . ILE A 1 94 ? 14.051 4.035 18.058 1.00 91.81 94 ILE A O 1
ATOM 795 N N . LYS A 1 95 ? 13.774 2.420 16.524 1.00 90.06 95 LYS A N 1
ATOM 796 C CA . LYS A 1 95 ? 14.649 1.438 17.191 1.00 90.06 95 LYS A CA 1
ATOM 797 C C . LYS A 1 95 ? 16.104 1.887 17.298 1.00 90.06 95 LYS A C 1
ATOM 799 O O . LYS A 1 95 ? 16.763 1.573 18.278 1.00 90.06 95 LYS A O 1
ATOM 804 N N . GLU A 1 96 ? 16.591 2.635 16.314 1.00 90.75 96 GLU A N 1
ATOM 805 C CA . GLU A 1 96 ?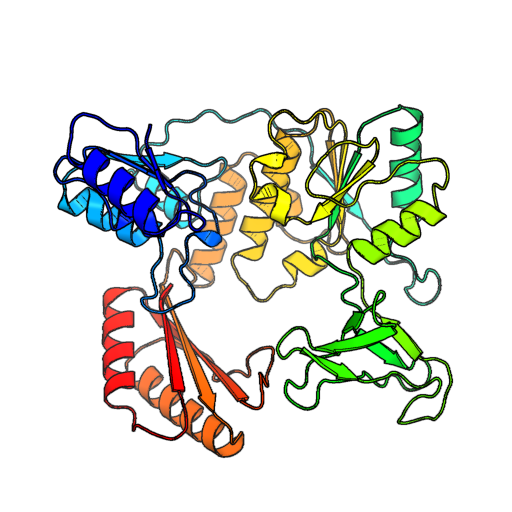 17.929 3.238 16.318 1.00 90.75 96 GLU A CA 1
ATOM 806 C C . GLU A 1 96 ? 18.021 4.512 17.184 1.00 90.75 96 GLU A C 1
ATOM 808 O O . GLU A 1 96 ? 19.084 5.125 17.238 1.00 90.75 96 GLU A O 1
ATOM 813 N N . GLY A 1 97 ? 16.927 4.959 17.815 1.00 91.50 97 GLY A N 1
ATOM 814 C CA . GLY A 1 97 ? 16.898 6.177 18.634 1.00 91.50 97 GLY A CA 1
ATOM 815 C C . GLY A 1 97 ? 16.958 7.487 17.836 1.00 91.50 97 GLY A C 1
ATOM 816 O O . GLY A 1 97 ? 17.146 8.554 18.413 1.00 91.50 97 GLY A O 1
ATOM 817 N N . LYS A 1 98 ? 16.786 7.438 16.508 1.00 90.00 98 LYS A N 1
ATOM 818 C CA . LYS A 1 98 ? 16.823 8.619 15.622 1.00 90.00 98 LYS A CA 1
ATOM 819 C C . LYS A 1 98 ? 15.522 9.420 15.627 1.00 90.00 98 LYS A C 1
ATOM 821 O O . LYS A 1 98 ? 15.527 10.584 15.237 1.00 90.00 98 LYS A O 1
ATOM 826 N N . ILE A 1 99 ? 14.413 8.783 15.999 1.00 90.00 99 ILE A N 1
ATOM 827 C CA . ILE A 1 99 ? 13.085 9.391 16.116 1.00 90.00 99 ILE A CA 1
ATOM 828 C C . ILE A 1 99 ? 12.529 9.019 17.486 1.00 90.00 99 ILE A C 1
ATOM 830 O O . ILE A 1 99 ? 12.512 7.843 17.845 1.00 90.00 99 ILE A O 1
ATOM 834 N N . SER A 1 100 ? 12.047 10.012 18.233 1.00 90.62 100 SER A N 1
ATOM 835 C CA . SER A 1 100 ? 11.310 9.765 19.471 1.00 90.62 100 SER A CA 1
ATOM 836 C C . SER A 1 100 ? 9.841 9.484 19.152 1.00 90.62 100 SER A C 1
ATOM 838 O O . SER A 1 100 ? 9.165 10.275 18.495 1.00 90.62 100 SER A O 1
ATOM 840 N N . LEU A 1 101 ? 9.338 8.337 19.607 1.00 89.88 101 LEU A N 1
ATOM 841 C CA . LEU A 1 101 ? 7.928 7.989 19.473 1.00 89.88 101 LEU A CA 1
ATOM 842 C C . LEU A 1 101 ? 7.133 8.668 20.594 1.00 89.88 101 LEU A C 1
ATOM 844 O O . LEU A 1 101 ? 7.329 8.370 21.769 1.00 89.88 101 LEU A O 1
ATOM 848 N N . LYS A 1 102 ? 6.212 9.562 20.225 1.00 86.88 102 LYS A N 1
ATOM 849 C CA . LYS A 1 102 ? 5.245 10.176 21.144 1.00 86.88 102 LYS A CA 1
ATOM 850 C C . LYS A 1 102 ? 3.843 9.700 20.770 1.00 86.88 102 LYS A C 1
ATOM 852 O O . LYS A 1 102 ? 3.159 10.339 19.981 1.00 86.88 102 LYS A O 1
ATOM 857 N N . GLY A 1 103 ? 3.433 8.550 21.300 1.00 80.94 103 GLY A N 1
ATOM 858 C CA . GLY A 1 103 ? 2.137 7.941 20.997 1.00 80.94 103 GLY A CA 1
ATOM 859 C C . GLY A 1 103 ? 1.701 6.946 22.067 1.00 80.94 103 GLY A C 1
ATOM 860 O O . GLY A 1 103 ? 2.500 6.530 22.903 1.00 80.94 103 GLY A O 1
ATOM 861 N N . ARG A 1 104 ? 0.418 6.581 22.051 1.00 73.94 104 ARG A N 1
ATOM 862 C CA . ARG A 1 104 ? -0.153 5.549 22.926 1.00 73.94 104 ARG A CA 1
ATOM 863 C C . ARG A 1 104 ? -0.723 4.435 22.064 1.00 73.94 104 ARG A C 1
ATOM 865 O O . ARG A 1 104 ? -1.426 4.717 21.094 1.00 73.94 104 ARG A O 1
ATOM 872 N N . GLU A 1 105 ? -0.459 3.186 22.434 1.00 75.12 105 GLU A N 1
ATOM 873 C CA . GLU A 1 105 ? -1.146 2.058 21.813 1.00 75.12 105 GLU A CA 1
ATOM 874 C C . GLU A 1 105 ? -2.638 2.113 22.159 1.00 75.12 105 GLU A C 1
ATOM 876 O O . GLU A 1 105 ? -3.030 2.282 23.317 1.00 75.12 105 GLU A O 1
ATOM 881 N N . ARG A 1 106 ? -3.485 1.998 21.135 1.00 79.94 106 ARG A N 1
ATOM 882 C CA . ARG A 1 106 ? -4.933 1.877 21.316 1.00 79.94 106 ARG A CA 1
ATOM 883 C C . ARG A 1 106 ? -5.282 0.417 21.573 1.00 79.94 106 ARG A C 1
ATOM 885 O O . ARG A 1 106 ? -4.686 -0.480 20.980 1.00 79.94 106 ARG A O 1
ATOM 892 N N . LYS A 1 107 ? -6.293 0.175 22.411 1.00 84.81 107 LYS A N 1
ATOM 893 C CA . LYS A 1 107 ? -6.900 -1.157 22.515 1.00 84.81 107 LYS A CA 1
ATOM 894 C C . LYS A 1 107 ? -7.593 -1.476 21.193 1.00 84.81 107 LYS A C 1
ATOM 896 O O . LYS A 1 107 ? -8.449 -0.715 20.753 1.00 84.81 107 LYS A O 1
ATOM 901 N N . LEU A 1 108 ? -7.210 -2.588 20.579 1.00 91.94 108 LEU A N 1
ATOM 902 C CA . LEU A 1 108 ? -7.759 -3.041 19.306 1.00 91.94 108 LEU A CA 1
ATOM 903 C C . LEU A 1 108 ? -8.753 -4.173 19.529 1.00 91.94 108 LEU A C 1
ATOM 905 O O . LEU A 1 108 ? -8.611 -4.966 20.461 1.00 91.94 108 LEU A O 1
ATOM 909 N N . LYS A 1 109 ? -9.751 -4.248 18.655 1.00 95.25 109 LYS A N 1
ATOM 910 C CA . LYS A 1 109 ? -10.679 -5.372 18.603 1.00 95.25 109 LYS A CA 1
ATOM 911 C C . LYS A 1 109 ? -10.046 -6.594 17.955 1.00 95.25 109 LYS A C 1
ATOM 913 O O . LYS A 1 109 ? -9.048 -6.503 17.243 1.00 95.25 109 LYS A O 1
ATOM 918 N N . HIS A 1 110 ? -10.639 -7.749 18.228 1.00 95.44 110 HIS A N 1
ATOM 919 C CA . HIS A 1 110 ? -10.129 -9.012 17.723 1.00 95.44 110 HIS A CA 1
ATOM 920 C C . HIS A 1 110 ? -10.324 -9.120 16.205 1.00 95.44 110 HIS A C 1
ATOM 922 O O . HIS A 1 110 ? -11.387 -8.782 15.676 1.00 95.44 110 HIS A O 1
ATOM 928 N N . VAL A 1 111 ? -9.296 -9.617 15.517 1.00 96.94 111 VAL A N 1
ATOM 929 C CA . VAL A 1 111 ? -9.358 -9.997 14.105 1.00 96.94 111 VAL A CA 1
ATOM 930 C C . VAL A 1 111 ? -9.511 -11.512 14.017 1.00 96.94 111 VAL A C 1
ATOM 932 O O . VAL A 1 111 ? -8.579 -12.254 14.318 1.00 96.94 111 VAL A O 1
ATOM 935 N N . GLU A 1 112 ? -10.683 -11.962 13.589 1.00 95.81 112 GLU A N 1
ATOM 936 C CA . GLU A 1 112 ? -11.033 -13.367 13.419 1.00 95.81 112 GLU A CA 1
ATOM 937 C C . GLU A 1 112 ? -10.792 -13.786 11.963 1.00 95.81 112 GLU A C 1
ATOM 939 O O . GLU A 1 112 ? -11.467 -13.317 11.043 1.00 95.81 112 GLU A O 1
ATOM 944 N N . VAL A 1 113 ? -9.810 -14.661 11.736 1.00 92.12 113 VAL A N 1
ATOM 945 C CA . VAL A 1 113 ? -9.511 -15.189 10.399 1.00 92.12 113 VAL A CA 1
ATOM 946 C C . VAL A 1 113 ? -10.269 -16.493 10.207 1.00 92.12 113 VAL A C 1
ATOM 948 O O . VAL A 1 113 ? -10.007 -17.484 10.883 1.00 92.12 113 VAL A O 1
ATOM 951 N N . VAL A 1 114 ? -11.207 -16.497 9.266 1.00 88.75 114 VAL A N 1
ATOM 952 C CA . VAL A 1 114 ? -12.073 -17.641 8.996 1.00 88.75 114 VAL A CA 1
ATOM 953 C C . VAL A 1 114 ? -11.691 -18.262 7.660 1.00 88.75 114 VAL A C 1
ATOM 955 O O . VAL A 1 114 ? -11.511 -17.559 6.659 1.00 88.75 114 VAL A O 1
ATOM 958 N N . ARG A 1 115 ? -11.591 -19.599 7.629 1.00 82.50 115 ARG A N 1
ATOM 959 C CA . ARG A 1 115 ? -11.339 -20.335 6.387 1.00 82.50 115 ARG A CA 1
ATOM 960 C C . ARG A 1 115 ? -12.490 -20.079 5.424 1.00 82.50 115 ARG A C 1
ATOM 962 O O . ARG A 1 115 ? -13.594 -20.594 5.610 1.00 82.50 115 ARG A O 1
ATOM 969 N N . ALA A 1 116 ? -12.208 -19.372 4.340 1.00 69.38 116 ALA A N 1
ATOM 970 C CA . ALA A 1 116 ? -13.059 -19.411 3.169 1.00 69.38 116 ALA A CA 1
ATOM 971 C C . ALA A 1 116 ? -12.858 -20.794 2.538 1.00 69.38 116 ALA A C 1
ATOM 973 O O . ALA A 1 116 ? -12.002 -20.961 1.683 1.00 69.38 116 ALA A O 1
ATOM 974 N N . LYS A 1 117 ? -13.545 -21.840 3.024 1.00 56.56 117 LYS A N 1
ATOM 975 C CA . LYS A 1 117 ? -13.437 -23.169 2.402 1.00 56.56 117 LYS A CA 1
ATOM 976 C C . LYS A 1 117 ? -13.717 -23.006 0.907 1.00 56.56 117 LYS A C 1
ATOM 978 O O . LYS A 1 117 ? -14.786 -22.524 0.527 1.00 56.56 117 LYS A O 1
ATOM 983 N N . THR A 1 118 ? -12.746 -23.393 0.087 1.00 42.62 118 THR A N 1
ATOM 984 C CA . THR A 1 118 ? -12.815 -23.415 -1.369 1.00 42.62 118 THR A CA 1
ATOM 985 C C . THR A 1 118 ? -13.917 -24.392 -1.779 1.00 42.62 118 THR A C 1
ATOM 987 O O . THR A 1 118 ? -13.680 -25.576 -1.994 1.00 42.62 118 THR A O 1
ATOM 990 N N . PHE A 1 119 ? -15.165 -23.936 -1.848 1.00 42.50 119 PHE A N 1
ATOM 991 C CA . PHE A 1 119 ? -16.260 -24.751 -2.364 1.00 42.50 119 PHE A CA 1
ATOM 992 C C . PHE A 1 119 ? -16.439 -24.455 -3.844 1.00 42.50 119 PHE A C 1
ATOM 994 O O . PHE A 1 119 ? -17.187 -23.569 -4.242 1.00 42.50 119 PHE A O 1
ATOM 1001 N N . ASN A 1 120 ? -15.681 -25.224 -4.627 1.00 39.09 120 ASN A N 1
ATOM 1002 C CA . ASN A 1 120 ? -15.858 -25.524 -6.040 1.00 39.09 120 ASN A CA 1
ATOM 1003 C C . ASN A 1 120 ? -16.419 -24.352 -6.869 1.00 39.09 120 ASN A C 1
ATOM 1005 O O . ASN A 1 120 ? -17.631 -24.214 -7.050 1.00 39.09 120 ASN A O 1
ATOM 1009 N N . TYR A 1 121 ? -15.518 -23.538 -7.430 1.00 39.44 121 TYR A N 1
ATOM 1010 C CA . TYR A 1 121 ? -15.833 -22.419 -8.334 1.00 39.44 121 TYR A CA 1
ATOM 1011 C C . TYR A 1 121 ? -16.773 -22.824 -9.494 1.00 39.44 121 TYR A C 1
ATOM 1013 O O . TYR A 1 121 ? -17.454 -21.981 -10.077 1.00 39.44 121 TYR A O 1
ATOM 1021 N N . TYR A 1 122 ? -16.836 -24.124 -9.809 1.00 37.44 122 TYR A N 1
ATOM 1022 C CA . TYR A 1 122 ? -17.750 -24.712 -10.785 1.00 37.44 122 TYR A CA 1
ATOM 1023 C C . TYR A 1 122 ? -19.219 -24.802 -10.313 1.00 37.44 122 TYR A C 1
ATOM 1025 O O . TYR A 1 122 ? -20.112 -24.685 -11.150 1.00 37.44 122 TYR A O 1
ATOM 1033 N N . LYS A 1 123 ? -19.497 -24.960 -9.006 1.00 36.81 123 LYS A N 1
ATOM 1034 C CA . LYS A 1 123 ? -20.864 -25.088 -8.445 1.00 36.81 123 LYS A CA 1
ATOM 1035 C C . LYS A 1 123 ? -21.447 -23.763 -7.946 1.00 36.81 123 LYS A C 1
ATOM 1037 O O . LYS A 1 123 ? -22.599 -23.459 -8.243 1.00 36.81 123 LYS A O 1
ATOM 1042 N N . HIS A 1 124 ? -20.668 -22.950 -7.232 1.00 45.47 124 HIS A N 1
ATOM 1043 C CA . HIS A 1 124 ? -21.154 -21.707 -6.620 1.00 45.47 124 HIS A CA 1
ATOM 1044 C C . HIS A 1 124 ? -20.480 -20.506 -7.286 1.00 45.47 124 HIS A C 1
ATOM 1046 O O . HIS A 1 124 ? -19.440 -20.024 -6.856 1.00 45.47 124 HIS A O 1
ATOM 1052 N N . LYS A 1 125 ? -21.067 -20.029 -8.387 1.00 51.47 125 LYS A N 1
ATOM 1053 C CA . LYS A 1 125 ? -20.549 -18.959 -9.266 1.00 51.47 125 LYS A CA 1
ATOM 1054 C C . LYS A 1 125 ? -20.459 -17.557 -8.606 1.00 51.47 125 LYS A C 1
ATOM 1056 O O . LYS A 1 125 ? -20.487 -16.550 -9.319 1.00 51.47 125 LYS A O 1
ATOM 1061 N N . THR A 1 126 ? -20.408 -17.447 -7.273 1.00 58.78 126 THR A N 1
ATOM 1062 C CA . THR A 1 126 ? -20.618 -16.194 -6.525 1.00 58.78 126 THR A CA 1
ATOM 1063 C C . THR A 1 126 ? -19.604 -15.983 -5.400 1.00 58.78 126 THR A C 1
ATOM 1065 O O . THR A 1 126 ? -19.294 -16.898 -4.649 1.00 58.78 126 THR A O 1
ATOM 1068 N N . ILE A 1 127 ? -19.156 -14.735 -5.229 1.00 64.62 127 ILE A N 1
ATOM 1069 C CA . ILE A 1 127 ? -18.266 -14.294 -4.137 1.00 64.62 127 ILE A CA 1
ATOM 1070 C C . ILE A 1 127 ? -18.931 -14.358 -2.745 1.00 64.62 127 ILE A C 1
ATOM 1072 O O . ILE A 1 127 ? -18.250 -14.421 -1.728 1.00 64.62 127 ILE A O 1
ATOM 1076 N N . VAL A 1 128 ? -20.267 -14.330 -2.701 1.00 74.62 128 VAL A N 1
ATOM 1077 C CA . VAL A 1 128 ? -21.056 -14.393 -1.466 1.00 74.62 128 VAL A CA 1
ATOM 1078 C C . VAL A 1 128 ? -21.286 -15.861 -1.113 1.00 74.62 128 VAL A C 1
ATOM 1080 O O . VAL A 1 128 ? -22.215 -16.489 -1.623 1.00 74.62 128 VAL A O 1
ATOM 1083 N N . ASN A 1 129 ? -20.402 -16.424 -0.291 1.00 75.81 129 ASN A N 1
ATOM 1084 C CA . ASN A 1 129 ? -20.484 -17.821 0.138 1.00 75.81 129 ASN A CA 1
ATOM 1085 C C . ASN A 1 129 ? -21.492 -18.006 1.302 1.00 75.81 129 ASN A C 1
ATOM 1087 O O . ASN A 1 129 ? -21.877 -17.019 1.933 1.00 75.81 129 ASN A O 1
ATOM 1091 N N . PRO A 1 130 ? -21.945 -19.244 1.596 1.00 81.69 130 PRO A N 1
ATOM 1092 C CA . PRO A 1 130 ? -22.909 -19.502 2.671 1.00 81.69 130 PRO A CA 1
ATOM 1093 C C . PRO A 1 130 ? -22.456 -18.988 4.040 1.00 81.69 130 PRO A C 1
ATOM 1095 O O . PRO A 1 130 ? -23.250 -18.371 4.737 1.00 81.69 130 PRO A O 1
ATOM 1098 N N . LEU A 1 131 ? -21.170 -19.147 4.366 1.00 84.88 131 LEU A N 1
ATOM 1099 C CA . LEU A 1 131 ? -20.577 -18.638 5.603 1.00 84.88 131 LEU A CA 1
ATOM 1100 C C . LEU A 1 131 ? -20.709 -17.110 5.721 1.00 84.88 131 LEU A C 1
ATOM 1102 O O . LEU A 1 131 ? -21.127 -16.599 6.751 1.00 84.88 131 LEU A O 1
ATOM 1106 N N . LEU A 1 132 ? -20.388 -16.364 4.660 1.00 88.38 132 LEU A N 1
ATOM 1107 C CA . LEU A 1 132 ? -20.550 -14.913 4.631 1.00 88.38 132 LEU A CA 1
ATOM 1108 C C . LEU A 1 132 ? -22.026 -14.540 4.768 1.00 88.38 132 LEU A C 1
ATOM 1110 O O . LEU A 1 132 ? -22.332 -13.589 5.474 1.00 88.38 132 LEU A O 1
ATOM 1114 N N . LYS A 1 133 ? -22.947 -15.284 4.138 1.00 88.88 133 LYS A N 1
ATOM 1115 C CA . LYS A 1 133 ? -24.389 -15.040 4.305 1.00 88.88 133 LYS A CA 1
ATOM 1116 C C . LYS A 1 133 ? -24.838 -15.253 5.745 1.00 88.88 133 LYS A C 1
ATOM 1118 O O . LYS A 1 133 ? -25.599 -14.443 6.249 1.00 88.88 133 LYS A O 1
ATOM 1123 N N . GLU A 1 134 ? -24.377 -16.318 6.385 1.00 90.56 134 GLU A N 1
ATOM 1124 C CA . GLU A 1 134 ? -24.699 -16.639 7.775 1.00 90.56 134 GLU A CA 1
ATOM 1125 C C . GLU A 1 134 ? -24.184 -15.555 8.730 1.00 90.56 134 GLU A C 1
ATOM 1127 O O . GLU A 1 134 ? -24.958 -14.999 9.507 1.00 90.56 134 GLU A O 1
ATOM 1132 N N . LEU A 1 135 ? -22.908 -15.175 8.600 1.00 91.94 135 LEU A N 1
ATOM 1133 C CA . LEU A 1 135 ? -22.301 -14.124 9.419 1.00 91.94 135 LEU A CA 1
ATOM 1134 C C . LEU A 1 135 ? -22.962 -12.757 9.197 1.00 91.94 135 LEU A C 1
ATOM 1136 O O . LEU A 1 135 ? -23.180 -12.020 10.156 1.00 91.94 135 LEU A O 1
ATOM 1140 N N . LEU A 1 136 ? -23.288 -12.412 7.947 1.00 92.62 136 LEU A N 1
ATOM 1141 C CA . LEU A 1 136 ? -24.006 -11.175 7.642 1.00 92.62 136 LEU A CA 1
ATOM 1142 C C . LEU A 1 136 ? -25.420 -11.202 8.220 1.00 92.62 136 LEU A C 1
ATOM 1144 O O . LEU A 1 136 ? -25.804 -10.239 8.872 1.00 92.62 136 LEU A O 1
ATOM 1148 N N . ARG A 1 137 ? -26.171 -12.294 8.029 1.00 93.44 137 ARG A N 1
ATOM 1149 C CA . ARG A 1 137 ? -27.545 -12.427 8.530 1.00 93.44 137 ARG A CA 1
ATOM 1150 C C . ARG A 1 137 ? -27.603 -12.243 10.043 1.00 93.44 137 ARG A C 1
ATOM 1152 O O . ARG A 1 137 ? -28.372 -11.411 10.504 1.00 93.44 137 ARG A O 1
ATOM 1159 N N . LYS A 1 138 ? -26.722 -12.922 10.783 1.00 94.44 138 LYS A N 1
ATOM 1160 C CA . LYS A 1 138 ? -26.620 -12.788 12.241 1.00 94.44 138 LYS A CA 1
ATOM 1161 C C . LYS A 1 138 ? -26.488 -11.325 12.680 1.00 94.44 138 LYS A C 1
ATOM 1163 O O . LYS A 1 138 ? -27.208 -10.864 13.555 1.00 94.44 138 LYS A O 1
ATOM 1168 N N . HIS A 1 139 ? -25.571 -10.581 12.066 1.00 94.44 139 HIS A N 1
ATOM 1169 C CA . HIS A 1 139 ? -25.326 -9.190 12.453 1.00 94.44 139 HIS A CA 1
ATOM 1170 C C . HIS A 1 139 ? -26.400 -8.218 11.942 1.00 94.44 139 HIS A C 1
ATOM 1172 O O . HIS A 1 139 ? -26.664 -7.204 12.586 1.00 94.44 139 HIS A O 1
ATOM 1178 N N . LEU A 1 140 ? -27.048 -8.531 10.819 1.00 92.81 140 LEU A N 1
ATOM 1179 C CA . LEU A 1 140 ? -28.189 -7.772 10.308 1.00 92.81 140 LEU A CA 1
ATOM 1180 C C . LEU A 1 140 ? -29.423 -7.914 11.208 1.00 92.81 140 LEU A C 1
ATOM 1182 O O . LEU A 1 140 ? -30.084 -6.915 11.478 1.00 92.81 140 LEU A O 1
ATOM 1186 N N . GLU A 1 141 ? -29.701 -9.118 11.717 1.00 93.12 141 GLU A N 1
ATOM 1187 C CA . GLU A 1 141 ? -30.776 -9.376 12.690 1.00 93.12 141 GLU A CA 1
ATOM 1188 C C . GLU A 1 141 ? -30.553 -8.595 13.996 1.00 93.12 141 GLU A 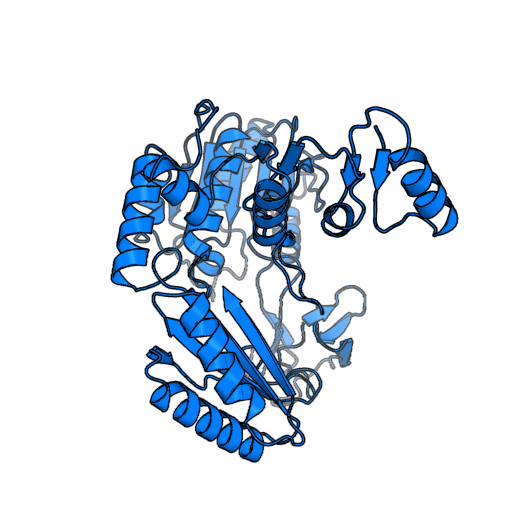C 1
ATOM 1190 O O . GLU A 1 141 ? -31.487 -8.032 14.564 1.00 93.12 141 GLU A O 1
ATOM 1195 N N . GLU A 1 142 ? -29.292 -8.458 14.411 1.00 93.44 142 GLU A N 1
ATOM 1196 C CA . GLU A 1 142 ? -28.863 -7.632 15.547 1.00 93.44 142 GLU A CA 1
ATOM 1197 C C . GLU A 1 142 ? -28.862 -6.113 15.240 1.00 93.44 142 GLU A C 1
ATOM 1199 O O . GLU A 1 142 ? -28.455 -5.318 16.086 1.00 93.44 142 GLU A O 1
ATOM 1204 N N . LYS A 1 143 ? -29.298 -5.690 14.041 1.00 90.75 143 LYS A N 1
ATOM 1205 C CA . LYS A 1 143 ? -29.310 -4.291 13.557 1.00 90.75 143 LYS A CA 1
ATOM 1206 C C . LYS A 1 143 ? -27.945 -3.590 13.622 1.00 90.75 143 LYS A C 1
ATOM 1208 O O . LYS A 1 143 ? -27.871 -2.372 13.797 1.00 90.75 143 LYS A O 1
ATOM 1213 N N . LYS A 1 144 ? -26.859 -4.346 13.457 1.00 92.94 144 LYS A N 1
ATOM 1214 C CA . LYS A 1 144 ? -25.488 -3.823 13.489 1.00 92.94 144 LYS A CA 1
ATOM 1215 C C . LYS A 1 144 ? -25.109 -3.130 12.187 1.00 92.94 144 LYS A C 1
ATOM 1217 O O . LYS A 1 144 ? -25.540 -3.520 11.101 1.00 92.94 144 LYS A O 1
ATOM 1222 N N . ARG A 1 145 ? -24.234 -2.131 12.288 1.00 91.94 145 ARG A N 1
ATOM 1223 C CA . ARG A 1 145 ? -23.617 -1.458 11.142 1.00 91.94 145 ARG A CA 1
ATOM 1224 C C . ARG A 1 145 ? -22.416 -2.248 10.648 1.00 91.94 145 ARG A C 1
ATOM 1226 O O . ARG A 1 145 ? -21.451 -2.467 11.384 1.00 91.94 145 ARG A O 1
ATOM 1233 N N . ILE A 1 146 ? -22.472 -2.648 9.381 1.00 94.06 146 ILE A N 1
ATOM 1234 C CA . ILE A 1 146 ? -21.500 -3.545 8.759 1.00 94.06 146 ILE A CA 1
ATOM 1235 C C . ILE A 1 146 ? -20.686 -2.797 7.701 1.00 94.06 146 ILE A C 1
ATOM 1237 O O . ILE A 1 146 ? -21.233 -2.185 6.780 1.00 94.06 146 ILE A O 1
ATOM 1241 N N . LEU A 1 147 ? -19.359 -2.905 7.787 1.00 93.56 147 LEU A N 1
ATOM 1242 C CA . LEU A 1 147 ? -18.441 -2.467 6.734 1.00 93.56 147 LEU A CA 1
ATOM 1243 C C . LEU A 1 147 ? -17.854 -3.681 6.009 1.00 93.56 147 LEU A C 1
ATOM 1245 O O . LEU A 1 147 ? -17.146 -4.484 6.608 1.00 93.56 147 LEU A O 1
ATOM 1249 N N . ILE A 1 148 ? -18.090 -3.800 4.705 1.00 92.19 148 ILE A N 1
ATOM 1250 C CA . ILE A 1 148 ? -17.494 -4.846 3.872 1.00 92.19 148 ILE A CA 1
ATOM 1251 C C . ILE A 1 148 ? -16.417 -4.223 2.992 1.00 92.19 148 ILE A C 1
ATOM 1253 O O . ILE A 1 148 ? -16.684 -3.376 2.137 1.00 92.19 148 ILE A O 1
ATOM 1257 N N . LEU A 1 149 ? -15.186 -4.684 3.179 1.00 90.56 149 LEU A N 1
ATOM 1258 C CA . LEU A 1 149 ? -14.029 -4.257 2.423 1.00 90.56 149 LEU A CA 1
ATOM 1259 C C . LEU A 1 149 ?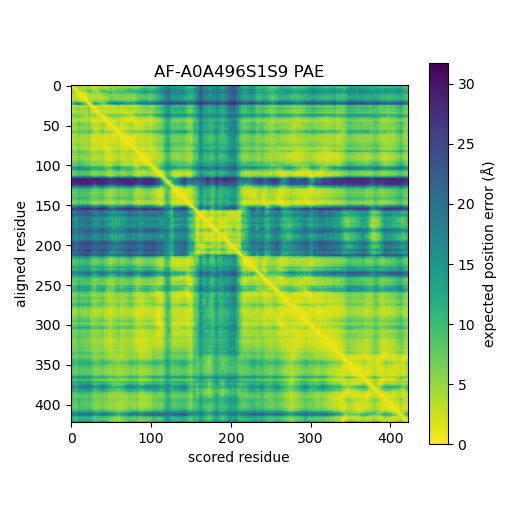 -13.585 -5.302 1.410 1.00 90.56 149 LEU A C 1
ATOM 1261 O O . LEU A 1 149 ? -13.423 -6.475 1.739 1.00 90.56 149 LEU A O 1
ATOM 1265 N N . TYR A 1 150 ? -13.300 -4.854 0.186 1.00 87.25 150 TYR A N 1
ATOM 1266 C CA . TYR A 1 150 ? -12.700 -5.692 -0.854 1.00 87.25 150 TYR A CA 1
ATOM 1267 C C . TYR A 1 150 ? -11.400 -5.088 -1.400 1.00 87.25 150 TYR A C 1
ATOM 1269 O O . TYR A 1 150 ? -11.269 -3.873 -1.567 1.00 87.25 150 TYR A O 1
ATOM 1277 N N . SER A 1 151 ? -10.428 -5.933 -1.742 1.00 76.44 151 SER A N 1
ATOM 1278 C CA . SER A 1 151 ? -9.083 -5.489 -2.145 1.00 76.44 151 SER A CA 1
ATOM 1279 C C . SER A 1 151 ? -8.995 -4.776 -3.508 1.00 76.44 151 SER A C 1
ATOM 1281 O O . SER A 1 151 ? -7.920 -4.288 -3.884 1.00 76.44 151 SER A O 1
ATOM 1283 N N . ARG A 1 152 ? -10.095 -4.701 -4.278 1.00 69.12 152 ARG A N 1
ATOM 1284 C CA . ARG A 1 152 ? -10.109 -4.190 -5.663 1.00 69.12 152 ARG A CA 1
ATOM 1285 C C . ARG A 1 152 ? -11.396 -3.423 -6.025 1.00 69.12 152 ARG A C 1
ATOM 1287 O O . ARG A 1 152 ? -12.492 -3.958 -5.867 1.00 69.12 152 ARG A O 1
ATOM 1294 N N . LYS A 1 153 ? -11.262 -2.200 -6.577 1.00 56.09 153 LYS A N 1
ATOM 1295 C CA . LYS A 1 153 ? -12.386 -1.399 -7.132 1.00 56.09 153 LYS A CA 1
ATOM 1296 C C . LYS A 1 153 ? -12.872 -2.005 -8.459 1.00 56.09 153 LYS A C 1
ATOM 1298 O O . LYS A 1 153 ? -12.064 -2.474 -9.267 1.00 56.09 153 LYS A O 1
ATOM 1303 N N . GLY A 1 154 ? -14.176 -1.906 -8.718 1.00 51.16 154 GLY A N 1
ATOM 1304 C CA . GLY A 1 154 ? -14.788 -2.190 -10.019 1.00 51.16 154 GLY A CA 1
ATOM 1305 C C . GLY A 1 154 ? -15.253 -3.633 -10.250 1.00 51.16 154 GLY A C 1
ATOM 1306 O O . GLY A 1 154 ? -14.938 -4.524 -9.477 1.00 51.16 154 GLY A O 1
ATOM 1307 N N . PHE A 1 155 ? -15.919 -3.889 -11.379 1.00 46.66 155 PHE A N 1
ATOM 1308 C CA . PHE A 1 155 ? -16.255 -5.238 -11.863 1.00 46.66 155 PHE A CA 1
ATOM 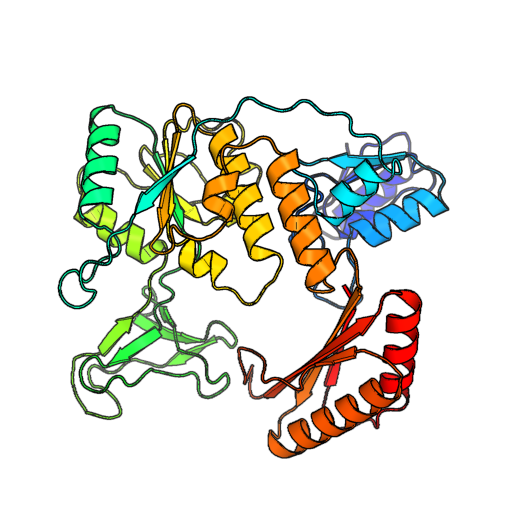1309 C C . PHE A 1 155 ? -15.050 -6.137 -12.155 1.00 46.66 155 PHE A C 1
ATOM 1311 O O . PHE A 1 155 ? -15.259 -7.338 -12.284 1.00 46.66 155 PHE A O 1
ATOM 1318 N N . ALA A 1 156 ? -13.851 -5.551 -12.332 1.00 49.47 156 ALA A N 1
ATOM 1319 C CA . ALA A 1 156 ? -12.585 -6.133 -12.812 1.00 49.47 156 ALA A CA 1
ATOM 1320 C C . ALA A 1 156 ? -12.715 -7.481 -13.534 1.00 49.47 156 ALA A C 1
ATOM 1322 O O . ALA A 1 156 ? -11.952 -8.414 -13.288 1.00 49.47 156 ALA A O 1
ATOM 1323 N N . SER A 1 157 ? -13.699 -7.559 -14.423 1.00 59.75 157 SER A N 1
ATOM 1324 C CA . SER A 1 157 ? -14.066 -8.776 -15.089 1.00 59.75 157 SER A CA 1
ATOM 1325 C C . SER A 1 157 ? -13.563 -8.650 -16.496 1.00 59.75 157 SER A C 1
ATOM 1327 O O . SER A 1 157 ? -13.986 -7.781 -17.262 1.00 59.75 157 SER A O 1
ATOM 1329 N N . PHE A 1 158 ? -12.564 -9.467 -16.786 1.00 70.25 158 PHE A N 1
ATOM 1330 C CA . PHE A 1 158 ? -12.176 -9.646 -18.156 1.00 70.25 158 PHE A CA 1
ATOM 1331 C C . PHE A 1 158 ? -13.284 -10.401 -18.866 1.00 70.25 158 PHE A C 1
ATOM 1333 O O . PHE A 1 158 ? -13.919 -11.294 -18.298 1.00 70.25 158 PHE A O 1
ATOM 1340 N N . ILE A 1 159 ? -13.556 -10.010 -20.098 1.00 79.50 159 ILE A N 1
ATOM 1341 C CA . ILE A 1 159 ? -14.543 -10.720 -20.897 1.00 79.50 159 ILE A CA 1
ATOM 1342 C C . ILE A 1 159 ? -13.894 -12.019 -21.370 1.00 79.50 159 ILE A C 1
ATOM 1344 O O . ILE A 1 159 ? -12.797 -11.992 -21.935 1.00 79.50 159 ILE A O 1
ATOM 1348 N N . LYS A 1 160 ? -14.553 -13.153 -21.119 1.00 81.25 160 LYS A N 1
ATOM 1349 C CA . LYS A 1 160 ? -14.108 -14.468 -21.580 1.00 81.25 160 LYS A CA 1
ATOM 1350 C C . LYS A 1 160 ? -15.249 -15.291 -22.166 1.00 81.25 160 LYS A C 1
ATOM 1352 O O . LYS A 1 160 ? -16.396 -15.164 -21.747 1.00 81.25 160 LYS A O 1
ATOM 1357 N N . CYS A 1 161 ? -14.927 -16.191 -23.083 1.00 78.31 161 CYS A N 1
ATOM 1358 C CA . CYS A 1 161 ? -15.835 -17.247 -23.508 1.00 78.31 161 CYS A CA 1
ATOM 1359 C C . CYS A 1 161 ? -15.770 -18.424 -22.524 1.00 78.31 161 CYS A C 1
ATOM 1361 O O . CYS A 1 161 ? -14.681 -18.896 -22.206 1.00 78.31 161 CYS A O 1
ATOM 1363 N N . LEU A 1 162 ? -16.917 -18.920 -22.052 1.00 73.88 162 LEU A N 1
ATOM 1364 C CA . LEU A 1 162 ? -16.968 -20.103 -21.182 1.00 73.88 162 LEU A CA 1
ATOM 1365 C C . LEU A 1 162 ? -16.702 -21.410 -21.933 1.00 73.88 162 LEU A C 1
ATOM 1367 O O . LEU A 1 162 ? -16.188 -22.339 -21.326 1.00 73.88 162 LEU A O 1
ATOM 1371 N N . LYS A 1 163 ? -17.029 -21.477 -23.230 1.00 71.06 163 LYS A N 1
ATOM 1372 C CA . LYS A 1 163 ? -16.856 -22.696 -24.032 1.00 71.06 163 LYS A CA 1
ATOM 1373 C C . LYS A 1 163 ? -15.390 -22.947 -24.386 1.00 71.06 163 LYS A C 1
ATOM 1375 O O . LYS A 1 163 ? -14.886 -24.030 -24.138 1.00 71.06 163 LYS A O 1
ATOM 1380 N N . CYS A 1 164 ? -14.710 -21.956 -24.969 1.00 76.19 164 CYS A N 1
ATOM 1381 C CA . CYS A 1 164 ? -13.325 -22.115 -25.439 1.00 76.19 164 CYS A CA 1
ATOM 1382 C C . CYS A 1 164 ? -12.275 -21.408 -24.570 1.00 76.19 164 CYS A C 1
ATOM 1384 O O . CYS A 1 164 ? -11.093 -21.448 -24.892 1.00 76.19 164 CYS A O 1
ATOM 1386 N N . GLY A 1 165 ? -12.681 -20.697 -23.515 1.00 73.88 165 GLY A N 1
ATOM 1387 C CA . GLY A 1 165 ? -11.755 -19.980 -22.632 1.00 73.88 165 GLY A CA 1
ATOM 1388 C C . GLY A 1 165 ? -11.153 -18.694 -23.212 1.00 73.88 165 GLY A C 1
ATOM 1389 O O . GLY A 1 165 ? -10.397 -18.026 -22.511 1.00 73.88 165 GLY A O 1
ATOM 1390 N N . TYR A 1 166 ? -11.489 -18.307 -24.450 1.00 80.12 166 TYR A N 1
ATOM 1391 C CA . TYR A 1 166 ? -10.938 -17.111 -25.099 1.00 80.12 166 TYR A CA 1
ATOM 1392 C C . TYR A 1 166 ? -11.168 -15.842 -24.270 1.00 80.12 166 TYR A C 1
ATOM 1394 O O . TYR A 1 166 ? -12.308 -15.549 -23.910 1.00 80.12 166 TYR A O 1
ATOM 1402 N N . ILE A 1 167 ? -10.105 -15.074 -24.013 1.00 83.75 167 ILE A N 1
ATOM 1403 C CA . ILE A 1 167 ? -10.143 -13.797 -23.288 1.00 83.75 167 ILE A CA 1
ATOM 1404 C C . ILE A 1 167 ? -10.045 -12.649 -24.291 1.00 83.75 167 ILE A C 1
ATOM 1406 O O . ILE A 1 167 ? -9.127 -12.602 -25.106 1.00 83.75 167 ILE A O 1
ATOM 1410 N N . TYR A 1 168 ? -10.958 -11.684 -24.200 1.00 84.75 168 TYR A N 1
ATOM 1411 C CA . TYR A 1 168 ? -10.911 -10.489 -25.037 1.00 84.75 168 TYR A CA 1
ATOM 1412 C C . TYR A 1 168 ? -9.792 -9.568 -24.551 1.00 84.75 168 TYR A C 1
ATOM 1414 O O . TYR A 1 168 ? -9.829 -9.051 -23.431 1.00 84.75 168 TYR A O 1
ATOM 1422 N N . MET A 1 169 ? -8.791 -9.363 -25.402 1.00 84.31 169 MET A N 1
ATOM 1423 C CA . MET A 1 169 ? -7.579 -8.608 -25.095 1.00 84.31 169 MET A CA 1
ATOM 1424 C C . MET A 1 169 ? -7.544 -7.303 -25.888 1.00 84.31 169 MET A C 1
ATOM 1426 O O . MET A 1 169 ? -7.913 -7.253 -27.056 1.00 84.31 169 MET A O 1
ATOM 1430 N N . CYS A 1 170 ? -7.038 -6.235 -25.278 1.00 84.50 170 CYS A N 1
ATOM 1431 C CA . CYS A 1 170 ? -6.776 -4.987 -25.982 1.00 84.50 170 CYS A CA 1
ATOM 1432 C C . CYS A 1 170 ? -5.662 -5.186 -27.027 1.00 84.50 170 CYS A C 1
ATOM 1434 O O . CYS A 1 170 ? -4.555 -5.567 -26.645 1.00 84.50 170 CYS A O 1
ATOM 1436 N N . PRO A 1 171 ? -5.852 -4.824 -28.307 1.00 84.62 171 PRO A N 1
ATOM 1437 C CA . PRO A 1 171 ? -4.816 -4.996 -29.330 1.00 84.62 171 PRO A CA 1
ATOM 1438 C C . PRO A 1 171 ? -3.590 -4.097 -29.088 1.00 84.62 171 PRO A C 1
ATOM 1440 O O . PRO A 1 171 ? -2.466 -4.431 -29.467 1.00 84.62 171 PRO A O 1
ATOM 1443 N N . LYS A 1 172 ? -3.778 -2.952 -28.412 1.00 82.00 172 LYS A N 1
ATOM 1444 C CA . LYS A 1 172 ? -2.708 -1.978 -28.122 1.00 82.00 172 LYS A CA 1
ATOM 1445 C C . LYS A 1 172 ? -1.938 -2.287 -26.840 1.00 82.00 172 LYS A C 1
ATOM 1447 O O . LYS A 1 172 ? -0.738 -2.024 -26.775 1.00 82.00 172 LYS A O 1
ATOM 1452 N N . CYS A 1 173 ? -2.623 -2.779 -25.812 1.00 80.25 173 CYS A N 1
ATOM 1453 C CA . CYS A 1 173 ? -2.055 -2.990 -24.477 1.00 80.25 173 CYS A CA 1
ATOM 1454 C C . CYS A 1 173 ? -1.947 -4.469 -24.095 1.00 80.25 173 CYS A C 1
ATOM 1456 O O . CYS A 1 173 ? -1.498 -4.769 -23.002 1.00 80.25 173 CYS A O 1
ATOM 1458 N N . PHE A 1 174 ? -2.424 -5.388 -24.933 1.00 79.12 174 PHE A N 1
ATOM 1459 C CA . PHE A 1 174 ? -2.418 -6.832 -24.680 1.00 79.12 174 PHE A CA 1
ATOM 1460 C C . PHE A 1 174 ? -2.862 -7.213 -23.256 1.00 79.12 174 PHE A C 1
ATOM 1462 O O . PHE A 1 174 ? -2.317 -8.099 -22.608 1.00 79.12 174 PHE A O 1
ATOM 1469 N N . THR A 1 175 ? -3.830 -6.455 -22.746 1.00 78.38 175 THR A N 1
ATOM 1470 C CA . THR A 1 175 ? -4.408 -6.595 -21.413 1.00 78.38 175 THR A CA 1
ATOM 1471 C C . THR A 1 175 ? -5.870 -6.954 -21.570 1.00 78.38 175 THR A C 1
ATOM 1473 O O . THR A 1 175 ? -6.495 -6.474 -22.523 1.00 78.38 175 THR A O 1
ATOM 1476 N N . PRO A 1 176 ? -6.434 -7.746 -20.650 1.00 81.88 176 PRO A N 1
ATOM 1477 C CA . PRO A 1 176 ? -7.833 -8.111 -20.745 1.00 81.88 176 PRO A CA 1
ATOM 1478 C C . PRO A 1 176 ? -8.747 -6.877 -20.726 1.00 81.88 176 PRO A C 1
ATOM 1480 O O . PRO A 1 176 ? -8.566 -5.968 -19.909 1.00 81.88 176 PRO A O 1
ATOM 1483 N N . LEU A 1 177 ? -9.721 -6.840 -21.637 1.00 82.31 177 LEU A N 1
ATOM 1484 C CA . LEU A 1 177 ? -10.736 -5.788 -21.693 1.00 82.31 177 LEU A CA 1
ATOM 1485 C C . LEU A 1 177 ? -11.706 -5.942 -20.524 1.00 82.31 177 LEU A C 1
ATOM 1487 O O . LEU A 1 177 ? -12.144 -7.050 -20.221 1.00 82.31 177 LEU A O 1
ATOM 1491 N N . ARG A 1 178 ? -12.062 -4.826 -19.881 1.00 77.19 178 ARG A N 1
ATOM 1492 C CA . ARG A 1 178 ? -13.090 -4.787 -18.836 1.00 77.19 178 ARG A CA 1
ATOM 1493 C C . ARG A 1 178 ? -14.453 -4.580 -19.474 1.00 77.19 178 ARG A C 1
ATOM 1495 O O . ARG A 1 178 ? -14.574 -3.763 -20.377 1.00 77.19 178 ARG A O 1
ATOM 1502 N N . TYR A 1 179 ? -15.484 -5.250 -18.979 1.00 77.81 179 TYR A N 1
ATOM 1503 C CA . TYR A 1 179 ? -16.846 -4.930 -19.401 1.00 77.81 179 TYR A CA 1
ATOM 1504 C C . TYR A 1 179 ? -17.350 -3.663 -18.703 1.00 77.81 179 TYR A C 1
ATOM 1506 O O . TYR A 1 179 ? -17.352 -3.589 -17.473 1.00 77.81 179 TYR A O 1
ATOM 1514 N N . SER A 1 180 ? -17.770 -2.669 -19.483 1.00 73.94 180 SER A N 1
ATOM 1515 C CA . SER A 1 180 ? -18.470 -1.486 -18.986 1.00 73.94 180 SER A CA 1
ATOM 1516 C C . SER A 1 180 ? -19.971 -1.760 -18.985 1.00 73.94 180 SER A C 1
ATOM 1518 O O . SER A 1 180 ? -20.562 -1.932 -20.050 1.00 73.94 180 SER A O 1
ATOM 1520 N N . LEU A 1 181 ? -20.599 -1.786 -17.801 1.00 66.00 181 LEU A N 1
ATOM 1521 C CA . LEU A 1 181 ? -22.055 -1.953 -17.687 1.00 66.00 181 LEU A CA 1
ATOM 1522 C C . LEU A 1 181 ? -22.824 -0.791 -18.324 1.00 66.00 181 LEU A C 1
ATOM 1524 O O . LEU A 1 181 ? -23.855 -1.021 -18.949 1.00 66.00 181 LEU A O 1
ATOM 1528 N N . ARG A 1 182 ? -22.313 0.440 -18.181 1.00 66.75 182 ARG A N 1
ATOM 1529 C CA . ARG A 1 182 ? -22.951 1.659 -18.699 1.00 66.75 182 ARG A CA 1
ATOM 1530 C C . ARG A 1 182 ? -22.994 1.666 -20.225 1.00 66.75 182 ARG A C 1
ATOM 1532 O O . ARG A 1 182 ? -24.020 1.975 -20.811 1.00 66.75 182 ARG A O 1
ATOM 1539 N N . GLU A 1 183 ? -21.882 1.298 -20.853 1.00 71.88 183 GLU A N 1
ATOM 1540 C CA . GLU A 1 183 ? -21.719 1.350 -22.312 1.00 71.88 183 GLU A CA 1
ATOM 1541 C C . GLU A 1 183 ? -22.058 0.019 -23.000 1.00 71.88 183 GLU A C 1
ATOM 1543 O O . GLU A 1 183 ? -22.120 -0.034 -24.226 1.00 71.88 183 GLU A O 1
ATOM 1548 N N . LYS A 1 184 ? -22.229 -1.068 -22.229 1.00 75.81 184 LYS A N 1
ATOM 1549 C CA . LYS A 1 184 ? -22.386 -2.457 -22.704 1.00 75.81 184 LYS A CA 1
ATOM 1550 C C . LYS A 1 184 ? -21.285 -2.896 -23.688 1.00 75.81 184 LYS A C 1
ATOM 1552 O O . LYS A 1 184 ? -21.536 -3.611 -24.655 1.00 75.81 184 LYS A O 1
ATOM 1557 N N . ARG A 1 185 ? -20.041 -2.460 -23.457 1.00 84.81 185 ARG A N 1
ATOM 1558 C CA . ARG A 1 185 ? -18.875 -2.696 -24.338 1.00 84.81 185 ARG A CA 1
ATOM 1559 C C . ARG A 1 185 ? -17.642 -3.118 -23.545 1.00 84.81 185 ARG A C 1
ATOM 1561 O O . ARG A 1 185 ? -17.551 -2.872 -22.341 1.00 84.81 185 ARG A O 1
ATOM 1568 N N . GLY A 1 186 ? -16.679 -3.740 -24.222 1.00 85.81 186 GLY A N 1
ATOM 1569 C CA . GLY A 1 186 ? -15.350 -3.994 -23.671 1.00 85.81 186 GLY A CA 1
ATOM 1570 C C . GLY A 1 186 ? -14.483 -2.738 -23.736 1.00 85.81 186 GLY A C 1
ATOM 1571 O O . GLY A 1 186 ? -14.380 -2.122 -24.789 1.00 85.81 186 GLY A O 1
ATOM 1572 N N . GLU A 1 187 ? -13.841 -2.359 -22.635 1.00 85.75 187 GLU A N 1
ATOM 1573 C CA . GLU A 1 187 ? -12.984 -1.179 -22.540 1.00 85.75 187 GLU A CA 1
ATOM 1574 C C . GLU A 1 187 ? -11.634 -1.504 -21.887 1.00 85.75 187 GLU A C 1
ATOM 1576 O O . GLU A 1 187 ? -11.532 -2.173 -20.854 1.00 85.75 187 GLU A O 1
ATOM 1581 N N . CYS A 1 188 ? -10.557 -1.008 -22.491 1.00 82.00 188 CYS A N 1
ATOM 1582 C CA . CYS A 1 188 ? -9.214 -1.112 -21.943 1.00 82.00 188 CYS A CA 1
ATOM 1583 C C . CYS A 1 188 ? -8.963 -0.006 -20.909 1.00 82.00 188 CYS A C 1
ATOM 1585 O O . CYS A 1 188 ? -8.839 1.158 -21.280 1.00 82.00 188 CYS A O 1
ATOM 1587 N N . LEU A 1 189 ? -8.699 -0.379 -19.652 1.00 76.50 189 LEU A N 1
ATOM 1588 C CA . LEU A 1 189 ? -8.386 0.559 -18.557 1.00 76.50 189 LEU A CA 1
ATOM 1589 C C . LEU A 1 189 ? -7.238 1.536 -18.877 1.00 76.50 189 LEU A C 1
ATOM 1591 O O . LEU A 1 189 ? -7.218 2.669 -18.417 1.00 76.50 189 LEU A O 1
ATOM 1595 N N . TRP A 1 190 ? -6.256 1.084 -19.654 1.00 77.44 190 TRP A N 1
ATOM 1596 C CA . TRP A 1 190 ? -5.007 1.819 -19.847 1.00 77.44 190 TRP A CA 1
ATOM 1597 C C . TRP A 1 190 ? -4.982 2.802 -21.019 1.00 77.44 190 TRP A C 1
ATOM 1599 O O . TRP A 1 190 ? -4.210 3.767 -21.012 1.00 77.44 190 TRP A O 1
ATOM 1609 N N . CYS A 1 191 ? -5.731 2.506 -22.079 1.00 80.88 191 CYS A N 1
ATOM 1610 C CA . CYS A 1 191 ? -5.702 3.278 -23.325 1.00 80.88 191 CYS A CA 1
ATOM 1611 C C . CYS A 1 191 ? -7.089 3.656 -23.835 1.00 80.88 191 CYS A C 1
ATOM 1613 O O . CYS A 1 191 ? -7.176 4.211 -24.926 1.00 80.88 191 CYS A O 1
ATOM 1615 N N . SER A 1 192 ? -8.138 3.308 -23.084 1.00 83.88 192 SER A N 1
ATOM 1616 C CA . SER A 1 192 ? -9.535 3.592 -23.416 1.00 83.88 192 SER A CA 1
ATOM 1617 C C . SER A 1 192 ? -9.972 3.048 -24.780 1.00 83.88 192 SER A C 1
ATOM 1619 O O . SER A 1 192 ? -10.942 3.521 -25.361 1.00 83.88 192 SER A O 1
ATOM 1621 N N . TYR A 1 193 ? -9.263 2.042 -25.312 1.00 85.94 193 TYR A N 1
ATOM 1622 C CA . TYR A 1 193 ? -9.721 1.283 -26.474 1.00 85.94 193 TYR A CA 1
ATOM 1623 C C . TYR A 1 193 ? -11.045 0.605 -26.128 1.00 85.94 193 TYR A C 1
ATOM 1625 O O . TYR A 1 193 ? -11.127 -0.074 -25.102 1.00 85.94 193 TYR A O 1
ATOM 1633 N N . LYS A 1 194 ? -12.042 0.792 -26.991 1.00 89.25 194 LYS A N 1
ATOM 1634 C CA . LYS A 1 194 ? -13.382 0.233 -26.850 1.00 89.25 194 LYS A CA 1
ATOM 1635 C C . LYS A 1 194 ? -13.618 -0.810 -27.933 1.00 89.25 194 LYS A C 1
ATOM 1637 O O . LYS A 1 194 ? -13.219 -0.618 -29.078 1.00 89.25 194 LYS A O 1
ATOM 1642 N N . GLU A 1 195 ? -14.297 -1.882 -27.565 1.00 86.62 195 GLU A N 1
ATOM 1643 C CA . GLU A 1 195 ? -14.678 -2.968 -28.454 1.00 86.62 195 GLU A CA 1
ATOM 1644 C C . GLU A 1 195 ? -16.134 -3.349 -28.207 1.00 86.62 195 GLU A C 1
ATOM 1646 O O . GLU A 1 195 ? -16.539 -3.603 -27.069 1.00 86.62 195 GLU A O 1
ATOM 1651 N N . ASN A 1 196 ? -16.924 -3.393 -29.278 1.00 85.81 196 ASN A N 1
ATOM 1652 C CA . ASN A 1 196 ? -18.277 -3.923 -29.207 1.00 85.81 196 ASN A CA 1
ATOM 1653 C C . ASN A 1 196 ? -18.203 -5.437 -29.025 1.00 85.81 196 ASN A C 1
ATOM 1655 O O . ASN A 1 196 ? -17.550 -6.140 -29.799 1.00 85.81 196 ASN A O 1
ATOM 1659 N N . LEU A 1 197 ? -18.877 -5.931 -27.992 1.00 80.19 197 LEU A N 1
ATOM 1660 C CA . LEU A 1 197 ? -19.042 -7.359 -27.787 1.00 80.19 197 LEU A CA 1
ATOM 1661 C C . LEU A 1 197 ? -20.235 -7.806 -28.626 1.00 80.19 197 LEU A C 1
ATOM 1663 O O . LEU A 1 197 ? -21.358 -7.384 -28.370 1.00 80.19 197 LEU A O 1
ATOM 1667 N N . GLY A 1 198 ? -19.981 -8.618 -29.652 1.00 76.56 198 GLY A N 1
ATOM 1668 C CA . GLY A 1 198 ? -21.052 -9.338 -30.338 1.00 76.56 198 GLY A CA 1
ATOM 1669 C C . GLY A 1 198 ? -21.701 -10.366 -29.408 1.00 76.56 198 GLY A C 1
ATOM 1670 O O . GLY A 1 198 ? -21.162 -10.685 -28.347 1.00 76.56 198 GLY A O 1
ATOM 1671 N N . SER A 1 199 ? -22.838 -10.921 -29.827 1.00 78.44 199 SER A N 1
ATOM 1672 C CA . SER A 1 199 ? -23.493 -12.033 -29.125 1.00 78.44 199 SER A CA 1
ATOM 1673 C C . SER A 1 199 ? -22.689 -13.334 -29.203 1.00 78.44 199 SER A C 1
ATOM 1675 O O . SER A 1 199 ? -22.865 -14.199 -28.352 1.00 78.44 199 SER A O 1
ATOM 1677 N N . LEU A 1 200 ? -21.788 -13.466 -30.184 1.00 84.88 200 LEU A N 1
ATOM 1678 C CA . LEU A 1 200 ? -21.022 -14.681 -30.458 1.00 84.88 200 LEU A CA 1
ATOM 1679 C C . LEU A 1 200 ? -19.517 -14.485 -30.241 1.00 84.88 200 LEU A C 1
ATOM 1681 O O . LEU A 1 200 ? -18.935 -13.431 -30.519 1.00 84.88 200 LEU A O 1
ATOM 1685 N N . CYS A 1 201 ? -18.868 -15.530 -29.728 1.00 81.88 201 CYS A N 1
ATOM 1686 C CA . CYS A 1 201 ? -17.427 -15.559 -29.521 1.00 81.88 201 CYS A CA 1
ATOM 1687 C C . CYS A 1 201 ? -16.671 -15.506 -30.856 1.00 81.88 201 CYS A C 1
ATOM 1689 O O . CYS A 1 201 ? -16.900 -16.338 -31.725 1.00 81.88 201 CYS A O 1
ATOM 1691 N N . LYS A 1 202 ? -15.668 -14.624 -30.964 1.00 83.38 202 LYS A N 1
ATOM 1692 C CA . LYS A 1 202 ? -14.831 -14.470 -32.172 1.00 83.38 202 LYS A CA 1
ATOM 1693 C C . LYS A 1 202 ? -14.037 -15.720 -32.583 1.00 83.38 202 LYS A C 1
ATOM 1695 O O . LYS A 1 202 ? -13.569 -15.777 -33.709 1.00 83.38 202 LYS A O 1
ATOM 1700 N N . ILE A 1 203 ? -13.841 -16.674 -31.669 1.00 87.00 203 ILE A N 1
ATOM 1701 C CA . ILE A 1 203 ? -13.031 -17.882 -31.904 1.00 87.00 203 ILE A CA 1
ATOM 1702 C C . ILE A 1 203 ? -13.898 -19.123 -32.125 1.00 87.00 203 ILE A C 1
ATOM 1704 O O . ILE A 1 203 ? -13.650 -19.883 -33.047 1.00 87.00 203 ILE A O 1
ATOM 1708 N N . CYS A 1 204 ? -14.898 -19.356 -31.269 1.00 85.38 204 CYS A N 1
ATOM 1709 C CA . CYS A 1 204 ? -15.686 -20.598 -31.296 1.00 85.38 204 CYS A CA 1
ATOM 1710 C C . CYS A 1 204 ? -17.160 -20.398 -31.664 1.00 85.38 204 CYS A C 1
ATOM 1712 O O . CYS A 1 204 ? -17.948 -21.334 -31.541 1.00 85.38 204 CYS A O 1
ATOM 1714 N N . ASN A 1 205 ? -17.544 -19.167 -32.013 1.00 84.50 205 ASN A N 1
ATOM 1715 C CA . ASN A 1 205 ? -18.899 -18.765 -32.385 1.00 84.50 205 ASN A CA 1
ATOM 1716 C C . ASN A 1 205 ? -19.998 -19.136 -31.371 1.00 84.50 205 ASN A C 1
ATOM 1718 O O . ASN A 1 205 ? -21.171 -19.209 -31.712 1.00 84.50 205 ASN A O 1
ATOM 1722 N N . SER A 1 206 ? -19.637 -19.387 -30.108 1.00 82.44 206 SER A N 1
ATOM 1723 C CA . SER A 1 206 ? -20.612 -19.684 -29.056 1.00 82.44 206 SER A CA 1
ATOM 1724 C C . SER A 1 206 ? -21.160 -18.411 -28.415 1.00 82.44 206 SER A C 1
ATOM 1726 O O . SER A 1 206 ? -20.428 -17.432 -28.255 1.00 82.44 206 SER A O 1
ATOM 1728 N N . GLY A 1 207 ? -22.422 -18.456 -27.983 1.00 79.88 207 GLY A N 1
ATOM 1729 C CA . GLY A 1 207 ? -23.081 -17.364 -27.259 1.00 79.88 207 GLY A CA 1
ATOM 1730 C C . GLY A 1 207 ? -22.675 -17.223 -25.788 1.00 79.88 207 GLY A C 1
ATOM 1731 O O . GLY A 1 207 ? -23.156 -16.339 -25.086 1.00 79.88 207 GLY A O 1
ATOM 1732 N N . TYR A 1 208 ? -21.785 -18.085 -25.286 1.00 78.69 208 TYR A N 1
ATOM 1733 C CA . TYR A 1 208 ? -21.416 -18.128 -23.868 1.00 78.69 208 TYR A CA 1
ATOM 1734 C C . TYR A 1 208 ? -20.287 -17.147 -23.527 1.00 78.69 208 TYR A C 1
ATOM 1736 O O . TYR A 1 208 ? -19.248 -17.533 -22.980 1.00 78.69 208 TYR A O 1
ATOM 1744 N N . ILE A 1 209 ? -20.471 -15.873 -23.870 1.00 77.56 209 ILE A N 1
ATOM 1745 C CA . ILE A 1 209 ? -19.575 -14.792 -23.456 1.00 77.56 209 ILE A CA 1
ATOM 1746 C C . ILE A 1 209 ? -19.996 -14.332 -22.062 1.00 77.56 209 ILE A C 1
ATOM 1748 O O . ILE A 1 209 ? -21.121 -13.896 -21.845 1.00 77.56 209 ILE A O 1
ATOM 1752 N N . THR A 1 210 ? -19.074 -14.410 -21.107 1.00 72.69 210 THR A N 1
ATOM 1753 C CA . THR A 1 210 ? -19.287 -13.936 -19.741 1.00 72.69 210 THR A CA 1
ATOM 1754 C C . THR A 1 210 ? -18.207 -12.950 -19.339 1.00 72.69 210 THR A C 1
ATOM 1756 O O . THR A 1 210 ? -17.103 -12.906 -19.882 1.00 72.69 210 THR A O 1
ATOM 1759 N N . THR A 1 211 ? -18.500 -12.193 -18.298 1.00 71.12 211 THR A N 1
ATOM 1760 C CA . THR A 1 211 ? -17.512 -11.416 -17.570 1.00 71.12 211 THR A CA 1
ATOM 1761 C C . THR A 1 211 ? -16.957 -12.291 -16.439 1.00 71.12 211 THR A C 1
ATOM 1763 O O . THR A 1 211 ? -17.708 -12.935 -15.702 1.00 71.12 211 THR A O 1
ATOM 1766 N N . SER A 1 212 ? -15.630 -12.395 -16.342 1.00 59.44 212 SER A N 1
ATOM 1767 C CA . SER A 1 212 ? -14.922 -13.203 -15.347 1.00 59.44 212 SER A CA 1
ATOM 1768 C C . SER A 1 212 ? -13.979 -12.322 -14.556 1.00 59.44 212 SER A C 1
ATOM 1770 O O . SER A 1 212 ? -13.053 -11.740 -15.107 1.00 59.44 212 SER A O 1
ATOM 1772 N N . GLY A 1 213 ? -14.214 -12.225 -13.258 1.00 59.03 213 GLY A N 1
ATOM 1773 C CA . GLY A 1 213 ? -13.425 -11.415 -12.348 1.00 59.03 213 GLY A CA 1
ATOM 1774 C C . GLY A 1 213 ? -14.285 -10.961 -11.189 1.00 59.03 213 GLY A C 1
ATOM 1775 O O . GLY A 1 213 ? -15.500 -10.787 -11.316 1.00 59.03 213 GLY A O 1
ATOM 1776 N N . VAL A 1 214 ? -13.639 -10.847 -10.041 1.00 58.69 214 VAL A N 1
ATOM 1777 C CA . VAL A 1 214 ? -14.294 -10.554 -8.782 1.00 58.69 214 VAL A CA 1
ATOM 1778 C C . VAL A 1 214 ? -13.823 -9.182 -8.342 1.00 58.69 214 VAL A C 1
ATOM 1780 O O . VAL A 1 214 ? -12.627 -8.905 -8.253 1.00 58.69 214 VAL A O 1
ATOM 1783 N N . GLY A 1 215 ? -14.779 -8.299 -8.128 1.00 68.62 215 GLY A N 1
ATOM 1784 C CA . GLY A 1 215 ? -14.523 -6.984 -7.592 1.00 68.62 215 GLY A CA 1
ATOM 1785 C C . GLY A 1 215 ? -15.767 -6.465 -6.902 1.00 68.62 215 GLY A C 1
ATOM 1786 O O . GLY A 1 215 ? -16.837 -7.080 -6.967 1.00 68.62 215 GLY A O 1
ATOM 1787 N N . ILE A 1 216 ? -15.599 -5.362 -6.189 1.00 73.88 216 ILE A N 1
ATOM 1788 C CA . ILE A 1 216 ? -16.568 -4.901 -5.197 1.00 73.88 216 ILE A CA 1
ATOM 1789 C C . ILE A 1 216 ? -17.970 -4.616 -5.762 1.00 73.88 216 ILE A C 1
ATOM 1791 O O . ILE A 1 216 ? -18.960 -4.853 -5.085 1.00 73.88 216 ILE A O 1
ATOM 1795 N N . GLU A 1 217 ? -18.083 -4.222 -7.032 1.00 73.00 217 GLU A N 1
ATOM 1796 C CA . GLU A 1 217 ? -19.382 -3.992 -7.687 1.00 73.00 217 GLU A CA 1
ATOM 1797 C C . GLU A 1 217 ? -20.151 -5.303 -7.928 1.00 73.00 217 GLU A C 1
ATOM 1799 O O . GLU A 1 217 ? -21.370 -5.360 -7.778 1.00 73.00 217 GLU A O 1
ATOM 1804 N N . ARG A 1 218 ? -19.438 -6.392 -8.251 1.00 73.81 218 ARG A N 1
ATOM 1805 C CA . ARG A 1 218 ? -20.035 -7.727 -8.402 1.00 73.81 218 ARG A CA 1
ATOM 1806 C C . ARG A 1 218 ? -20.421 -8.311 -7.043 1.00 73.81 218 ARG A C 1
ATOM 1808 O O . ARG A 1 218 ? -21.447 -8.975 -6.937 1.00 73.81 218 ARG A O 1
ATOM 1815 N N . LEU A 1 219 ? -19.621 -8.040 -6.012 1.00 79.50 219 LEU A N 1
ATOM 1816 C CA . LEU A 1 219 ? -19.973 -8.342 -4.625 1.00 79.50 219 LEU A CA 1
ATOM 1817 C C . LEU A 1 219 ? -21.260 -7.615 -4.215 1.00 79.50 219 LEU A C 1
ATOM 1819 O O . LEU A 1 219 ? -22.184 -8.274 -3.751 1.00 79.50 219 LEU A O 1
ATOM 1823 N N . ALA A 1 220 ? -21.362 -6.308 -4.476 1.00 80.19 220 ALA A N 1
ATOM 1824 C CA . ALA A 1 220 ? -22.568 -5.524 -4.206 1.00 80.19 220 ALA A CA 1
ATOM 1825 C C . ALA A 1 220 ? -23.805 -6.103 -4.909 1.00 80.19 220 ALA A C 1
ATOM 1827 O O . ALA A 1 220 ? -24.852 -6.257 -4.287 1.00 80.19 220 ALA A O 1
ATOM 1828 N N . TYR A 1 221 ? -23.679 -6.474 -6.189 1.00 79.56 221 TYR A N 1
ATOM 1829 C CA . TYR A 1 221 ? -24.766 -7.101 -6.947 1.00 79.56 221 TYR A CA 1
ATOM 1830 C C . TYR A 1 221 ? -25.272 -8.392 -6.283 1.00 79.56 221 TYR A C 1
ATOM 1832 O O . TYR A 1 221 ? -26.470 -8.534 -6.053 1.00 79.56 221 TYR A O 1
ATOM 1840 N N . TYR A 1 222 ? -24.372 -9.313 -5.923 1.00 80.75 222 TYR A N 1
ATOM 1841 C CA . TYR A 1 222 ? -24.769 -10.577 -5.292 1.00 80.75 222 TYR A CA 1
ATOM 1842 C C . TYR A 1 222 ? -25.290 -10.420 -3.866 1.00 80.75 222 TYR A C 1
ATOM 1844 O O . TYR A 1 222 ? -26.129 -11.214 -3.438 1.00 80.75 222 TYR A O 1
ATOM 1852 N N . LEU A 1 223 ? -24.801 -9.423 -3.128 1.00 85.69 223 LEU A N 1
ATOM 1853 C CA . LEU A 1 223 ? -25.318 -9.110 -1.800 1.00 85.69 223 LEU A CA 1
ATOM 1854 C C . LEU A 1 223 ? -26.755 -8.600 -1.880 1.00 85.69 223 LEU A C 1
ATOM 1856 O O . LEU A 1 223 ? -27.601 -9.148 -1.187 1.00 85.69 223 LEU A O 1
ATOM 1860 N N . ARG A 1 224 ? -27.062 -7.682 -2.806 1.00 85.12 224 ARG A N 1
ATOM 1861 C CA . ARG A 1 224 ? -28.442 -7.217 -3.046 1.00 85.12 224 ARG A CA 1
ATOM 1862 C C . ARG A 1 224 ? -29.391 -8.342 -3.450 1.00 85.12 224 ARG A C 1
ATOM 1864 O O . ARG A 1 224 ? -30.543 -8.338 -3.051 1.00 85.12 224 ARG A O 1
ATOM 1871 N N . GLN A 1 225 ? -28.915 -9.322 -4.219 1.00 84.00 225 GLN A N 1
ATOM 1872 C CA . GLN A 1 225 ? -29.720 -10.508 -4.539 1.00 84.00 225 GLN A CA 1
ATOM 1873 C C . GLN A 1 225 ? -29.936 -11.433 -3.338 1.00 84.00 225 GLN A C 1
ATOM 1875 O O . GLN A 1 225 ? -30.927 -12.151 -3.292 1.00 84.00 225 GLN A O 1
ATOM 1880 N N . SER A 1 226 ? -28.980 -11.476 -2.408 1.00 86.06 226 SER A N 1
ATOM 1881 C CA . SER A 1 226 ? -29.039 -12.369 -1.247 1.00 86.06 226 SER A CA 1
ATOM 1882 C C . SER A 1 226 ? -29.799 -11.766 -0.066 1.00 86.06 226 SER A C 1
ATOM 1884 O O . SER A 1 226 ? -30.268 -12.532 0.767 1.00 86.06 226 SER A O 1
ATOM 1886 N N . PHE A 1 227 ? -29.881 -10.436 -0.007 1.00 88.19 227 PHE A N 1
ATOM 1887 C CA . PHE A 1 227 ? -30.518 -9.642 1.045 1.00 88.19 227 PHE A CA 1
ATOM 1888 C C . PHE A 1 227 ? -31.304 -8.483 0.400 1.00 88.19 227 PHE A C 1
ATOM 1890 O O . PHE A 1 227 ? -30.867 -7.331 0.472 1.00 88.19 227 PHE A O 1
ATOM 1897 N N . PRO A 1 228 ? -32.398 -8.767 -0.329 1.00 85.12 228 PRO A N 1
ATOM 1898 C CA . PRO A 1 228 ? -33.186 -7.737 -1.013 1.00 85.12 228 PRO A CA 1
ATOM 1899 C C . PRO A 1 228 ? -33.778 -6.682 -0.062 1.00 85.12 228 PRO A C 1
ATOM 1901 O O . PRO A 1 228 ? -34.033 -5.559 -0.485 1.00 85.12 228 PRO A O 1
ATOM 1904 N N . GLU A 1 229 ? -33.959 -7.027 1.210 1.00 86.06 229 GLU A N 1
ATOM 1905 C CA . GLU A 1 229 ? -34.487 -6.175 2.278 1.00 86.06 229 GLU A CA 1
ATOM 1906 C C . GLU A 1 229 ? -33.469 -5.189 2.879 1.00 86.06 229 GLU A C 1
ATOM 1908 O O . GLU A 1 229 ? -33.847 -4.315 3.657 1.00 86.06 229 GLU A O 1
ATOM 1913 N N . VAL A 1 230 ? -32.181 -5.310 2.541 1.00 87.00 230 VAL A N 1
ATOM 1914 C CA . VAL A 1 230 ? -31.110 -4.504 3.140 1.00 87.00 230 VAL A CA 1
ATOM 1915 C C . VAL A 1 230 ? -30.661 -3.396 2.196 1.00 87.00 230 VAL A C 1
ATOM 1917 O O . VAL A 1 230 ? -30.334 -3.626 1.030 1.00 87.00 230 VAL A O 1
ATOM 1920 N N . GLU A 1 231 ? -30.550 -2.179 2.723 1.00 84.81 231 GLU A N 1
ATOM 1921 C CA . GLU A 1 231 ? -29.937 -1.077 1.992 1.00 84.81 231 GLU A CA 1
ATOM 1922 C C . GLU A 1 231 ? -28.406 -1.184 1.981 1.00 84.81 231 GLU A C 1
ATOM 1924 O O . GLU A 1 231 ? -27.748 -1.233 3.025 1.00 84.81 231 GLU A O 1
ATOM 1929 N N . PHE A 1 232 ? -27.832 -1.165 0.777 1.00 82.50 232 PHE A N 1
ATOM 1930 C CA . PHE A 1 232 ? -26.389 -1.225 0.561 1.00 82.50 232 PHE A CA 1
ATOM 1931 C C . PHE A 1 232 ? -25.864 0.065 -0.059 1.00 82.50 232 PHE A C 1
ATOM 1933 O O . PHE A 1 232 ? -26.258 0.420 -1.178 1.00 82.50 232 PHE A O 1
ATOM 1940 N N . SER A 1 233 ? -24.870 0.673 0.585 1.00 81.88 233 SER A N 1
ATOM 1941 C CA . SER A 1 233 ? -24.078 1.746 -0.016 1.00 81.88 233 SER A CA 1
ATOM 1942 C C . SER A 1 233 ? -22.847 1.187 -0.726 1.00 81.88 233 SER A C 1
ATOM 1944 O O . SER A 1 233 ? -22.203 0.238 -0.273 1.00 81.88 233 SER A O 1
ATOM 1946 N N . TYR A 1 234 ? -22.514 1.793 -1.861 1.00 74.00 234 TYR A N 1
ATOM 1947 C CA . TYR A 1 234 ? -21.228 1.606 -2.522 1.00 74.00 234 TYR A CA 1
ATOM 1948 C C . TYR A 1 234 ? -20.616 2.983 -2.756 1.00 74.00 234 TYR A C 1
ATOM 1950 O O . TYR A 1 234 ? -20.695 3.550 -3.846 1.00 74.00 234 TYR A O 1
ATOM 1958 N N . SER A 1 235 ? -20.068 3.553 -1.694 1.00 66.88 235 SER A N 1
ATOM 1959 C CA . SER A 1 235 ? -19.409 4.852 -1.718 1.00 66.88 235 SER A CA 1
ATOM 1960 C C . SER A 1 235 ? -18.385 4.931 -0.589 1.00 66.88 235 SER A C 1
ATOM 1962 O O . SER A 1 235 ? -18.279 4.047 0.259 1.00 66.88 235 SER A O 1
ATOM 1964 N N . GLU A 1 236 ? -17.596 6.001 -0.596 1.00 63.25 236 GLU A N 1
ATOM 1965 C CA . GLU A 1 236 ? -16.717 6.334 0.528 1.00 63.25 236 GLU A CA 1
ATOM 1966 C C . GLU A 1 236 ? -17.504 6.975 1.693 1.00 63.25 236 GLU A C 1
ATOM 1968 O O . GLU A 1 236 ? -16.925 7.296 2.727 1.00 63.25 236 GLU A O 1
ATOM 1973 N N . GLU A 1 237 ? -18.830 7.110 1.557 1.00 65.56 237 GLU A N 1
ATOM 1974 C CA . GLU A 1 237 ? -19.725 7.634 2.583 1.00 65.56 237 GLU A CA 1
ATOM 1975 C C . GLU A 1 237 ? -20.453 6.498 3.311 1.00 65.56 237 GLU A C 1
ATOM 1977 O O . GLU A 1 237 ? -21.283 5.783 2.747 1.00 65.56 237 GLU A O 1
ATOM 1982 N N . ILE A 1 238 ? -20.150 6.345 4.600 1.00 71.19 238 ILE A N 1
ATOM 1983 C CA . ILE A 1 238 ? -20.815 5.378 5.478 1.00 71.19 238 ILE A CA 1
ATOM 1984 C C . ILE A 1 238 ? -22.137 5.972 5.960 1.00 71.19 238 ILE A C 1
ATOM 1986 O O . ILE A 1 238 ? -22.158 6.666 6.983 1.00 71.19 238 ILE A O 1
ATOM 1990 N N . ASN A 1 239 ? -23.206 5.715 5.204 1.00 77.25 239 ASN A N 1
ATOM 1991 C CA . ASN A 1 239 ? -24.547 6.253 5.465 1.00 77.25 239 ASN A CA 1
ATOM 1992 C C . ASN A 1 239 ? -25.635 5.167 5.583 1.00 77.25 239 ASN A C 1
ATOM 1994 O O . ASN A 1 239 ? -26.739 5.477 6.015 1.00 77.25 239 ASN A O 1
ATOM 1998 N N . HIS A 1 240 ? -25.341 3.909 5.236 1.00 81.06 240 HIS A N 1
ATOM 1999 C CA . HIS A 1 240 ? -26.327 2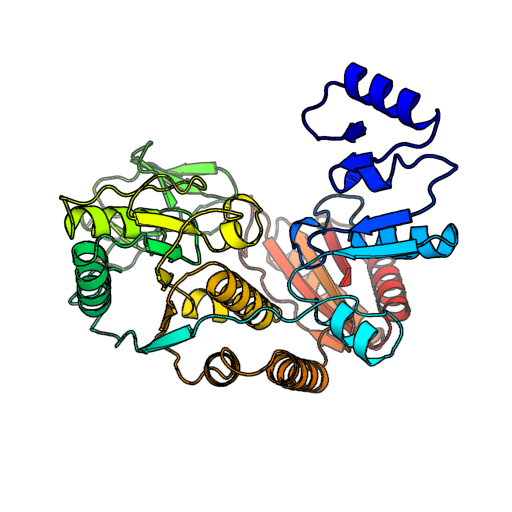.818 5.247 1.00 81.06 240 HIS A CA 1
ATOM 2000 C C . HIS A 1 240 ? -25.984 1.733 6.284 1.00 81.06 240 HIS A C 1
ATOM 2002 O O . HIS A 1 240 ? -24.865 1.728 6.806 1.00 81.06 240 HIS A O 1
ATOM 2008 N N . PRO A 1 241 ? -26.904 0.797 6.590 1.00 81.00 241 PRO A N 1
ATOM 2009 C CA . PRO A 1 241 ? -26.631 -0.329 7.488 1.00 81.00 241 PRO A CA 1
ATOM 2010 C C . PRO A 1 241 ? -25.465 -1.202 7.014 1.00 81.00 241 PRO A C 1
ATOM 2012 O O . PRO A 1 241 ? -24.643 -1.624 7.826 1.00 81.00 241 PRO A O 1
ATOM 2015 N N . VAL A 1 242 ? -25.348 -1.417 5.697 1.00 85.94 242 VAL A N 1
ATOM 2016 C CA . VAL A 1 242 ? -24.210 -2.118 5.093 1.00 85.94 242 VAL A CA 1
ATOM 2017 C C . VAL A 1 242 ? -23.511 -1.226 4.079 1.00 85.94 242 VAL A C 1
ATOM 2019 O O . VAL A 1 242 ? -24.114 -0.754 3.114 1.00 85.94 242 VAL A O 1
ATOM 2022 N N . ASN A 1 243 ? -22.208 -1.034 4.267 1.00 88.44 243 ASN A N 1
ATOM 2023 C CA . ASN A 1 243 ? -21.385 -0.205 3.392 1.00 88.44 243 ASN A CA 1
ATOM 2024 C C . ASN A 1 243 ? -20.308 -1.057 2.733 1.00 88.44 243 ASN A C 1
ATOM 2026 O O . ASN A 1 243 ? -19.607 -1.818 3.401 1.00 88.44 243 ASN A O 1
ATOM 2030 N N . LEU A 1 244 ? -20.168 -0.916 1.418 1.00 87.56 244 LEU A N 1
ATOM 2031 C CA . LEU A 1 244 ? -19.118 -1.560 0.646 1.00 87.56 244 LEU A CA 1
ATOM 2032 C C . LEU A 1 244 ? -18.076 -0.536 0.218 1.00 87.56 244 LEU A C 1
ATOM 2034 O O . LEU A 1 244 ? -18.378 0.386 -0.538 1.00 87.56 244 LEU A O 1
ATOM 2038 N N . ALA A 1 245 ? -16.825 -0.765 0.602 1.00 86.81 245 ALA A N 1
ATOM 2039 C CA . ALA A 1 245 ? -15.710 0.070 0.181 1.00 86.81 245 ALA A CA 1
ATOM 2040 C C . ALA A 1 245 ? -14.461 -0.752 -0.151 1.00 86.81 245 ALA A C 1
ATOM 2042 O O . ALA A 1 245 ? -14.340 -1.935 0.162 1.00 86.81 245 ALA A O 1
ATOM 2043 N N . THR A 1 246 ? -13.508 -0.146 -0.848 1.00 85.69 246 THR A N 1
ATOM 2044 C CA . THR A 1 246 ? -12.218 -0.800 -1.090 1.00 85.69 246 THR A CA 1
ATOM 2045 C C . THR A 1 246 ? -11.221 -0.485 -0.006 1.00 85.69 246 THR A C 1
ATOM 2047 O O . THR A 1 246 ? -11.363 0.533 0.652 1.00 85.69 246 THR A O 1
ATOM 2050 N N . TYR A 1 247 ? -10.165 -1.294 0.123 1.00 84.94 247 TYR A N 1
ATOM 2051 C CA . TYR A 1 247 ? -9.148 -1.105 1.173 1.00 84.94 247 TYR A CA 1
ATOM 2052 C C . TYR A 1 247 ? -8.572 0.318 1.207 1.00 84.94 247 TYR A C 1
ATOM 2054 O O . TYR A 1 247 ? -8.232 0.807 2.272 1.00 84.94 247 TYR A O 1
ATOM 2062 N N . SER A 1 248 ? -8.551 1.014 0.065 1.00 81.00 248 SER A N 1
ATOM 2063 C CA . SER A 1 248 ? -8.135 2.418 -0.042 1.00 81.00 248 SER A CA 1
ATOM 2064 C C . SER A 1 248 ? -8.900 3.389 0.863 1.00 81.00 248 SER A C 1
ATOM 2066 O O . SER A 1 248 ? -8.390 4.466 1.136 1.00 81.00 248 SER A O 1
ATOM 2068 N N . ILE A 1 249 ? -10.115 3.052 1.312 1.00 83.44 249 ILE A N 1
ATOM 2069 C CA . ILE A 1 249 ? -10.863 3.885 2.265 1.00 83.44 249 ILE A CA 1
ATOM 2070 C C . ILE A 1 249 ? -10.136 3.989 3.614 1.00 83.44 249 ILE A C 1
ATOM 2072 O O . ILE A 1 249 ? -10.277 4.984 4.314 1.00 83.44 249 ILE A O 1
ATOM 2076 N N . LEU A 1 250 ? -9.288 3.008 3.938 1.00 84.50 250 LEU A N 1
ATOM 2077 C CA . LEU A 1 250 ? -8.448 2.990 5.137 1.00 84.50 250 LEU A CA 1
ATOM 2078 C C . LEU A 1 250 ? -7.211 3.875 5.032 1.00 84.50 250 LEU A C 1
ATOM 2080 O O . LEU A 1 250 ? -6.533 4.070 6.033 1.00 84.50 250 LEU A O 1
ATOM 2084 N N . ASP A 1 251 ? -6.903 4.384 3.841 1.00 76.75 251 ASP A N 1
ATOM 2085 C CA . ASP A 1 251 ? -5.904 5.438 3.640 1.00 76.75 251 ASP A CA 1
ATOM 2086 C C . ASP A 1 251 ? -6.539 6.836 3.727 1.00 76.75 251 ASP A C 1
ATOM 2088 O O . ASP A 1 251 ? -5.871 7.837 3.472 1.00 76.75 251 ASP A O 1
ATOM 2092 N N . SER A 1 252 ? -7.842 6.917 4.018 1.00 74.38 252 SER A N 1
ATOM 2093 C CA . SER A 1 252 ? -8.601 8.163 4.052 1.00 74.38 252 SER A CA 1
ATOM 2094 C C . SER A 1 252 ? -9.202 8.412 5.431 1.00 74.38 252 SER A C 1
ATOM 2096 O O . SER A 1 252 ? -9.552 7.484 6.157 1.00 74.38 252 SER A O 1
ATOM 2098 N N . SER A 1 253 ? -9.392 9.684 5.767 1.00 70.62 253 SER A N 1
ATOM 2099 C CA . SER A 1 253 ? -10.024 10.108 7.017 1.00 70.62 253 SER A CA 1
ATOM 2100 C C . SER A 1 253 ? -11.552 9.957 7.022 1.00 70.62 253 SER A C 1
ATOM 2102 O O . SER A 1 253 ? -12.191 10.305 8.012 1.00 70.62 253 SER A O 1
ATOM 2104 N N . SER A 1 254 ? -12.164 9.428 5.954 1.00 73.69 254 SER A N 1
ATOM 2105 C CA . SER A 1 254 ? -13.629 9.340 5.801 1.00 73.69 254 SER A CA 1
ATOM 2106 C C . SER A 1 254 ? -14.311 8.431 6.830 1.00 73.69 254 SER A C 1
ATOM 2108 O O . SER A 1 254 ? -15.508 8.570 7.088 1.00 73.69 254 SER A O 1
ATOM 2110 N N . LEU A 1 255 ? -13.547 7.517 7.433 1.00 79.25 255 LEU A N 1
ATOM 2111 C CA . LEU A 1 255 ? -14.019 6.584 8.455 1.00 79.25 255 LEU A CA 1
ATOM 2112 C C . LEU A 1 255 ? -13.969 7.157 9.874 1.00 79.25 255 LEU A C 1
ATOM 2114 O O . LEU A 1 255 ? -14.498 6.540 10.798 1.00 79.25 255 LEU A O 1
ATOM 2118 N N . ILE A 1 256 ? -13.320 8.307 10.077 1.00 74.44 256 ILE A N 1
ATOM 2119 C CA . ILE A 1 256 ? -13.152 8.886 11.411 1.00 74.44 256 ILE A CA 1
ATOM 2120 C C . ILE A 1 256 ? -14.522 9.291 11.963 1.00 74.44 256 ILE A C 1
ATOM 2122 O O . ILE A 1 256 ? -15.296 9.983 11.304 1.00 74.44 256 ILE A O 1
ATOM 2126 N N . GLY A 1 257 ? -14.821 8.845 13.186 1.00 72.38 257 GLY A N 1
ATOM 2127 C CA . GLY A 1 257 ? -16.090 9.130 13.860 1.00 72.38 257 GLY A CA 1
ATOM 2128 C C . GLY A 1 257 ? -17.299 8.393 13.276 1.00 72.38 257 GLY A C 1
ATOM 2129 O O . GLY A 1 257 ? -18.427 8.679 13.672 1.00 72.38 257 GLY A O 1
ATOM 2130 N N . LYS A 1 258 ? -17.097 7.456 12.338 1.00 82.62 258 LYS A N 1
ATOM 2131 C CA . LYS A 1 258 ? -18.175 6.618 11.808 1.00 82.62 258 LYS A CA 1
ATOM 2132 C C . LYS A 1 258 ? -18.444 5.445 12.740 1.00 82.62 258 LYS A C 1
ATOM 2134 O O . LYS A 1 258 ? -17.527 4.783 13.215 1.00 82.62 258 LYS A O 1
ATOM 2139 N N . ASP A 1 259 ? -19.726 5.189 12.960 1.00 85.94 259 ASP A N 1
ATOM 2140 C CA . ASP A 1 259 ? -20.180 4.137 13.856 1.00 85.94 259 ASP A CA 1
ATOM 2141 C C . ASP A 1 259 ? -20.262 2.801 13.107 1.00 85.94 259 ASP A C 1
ATOM 2143 O O . ASP A 1 259 ? -21.137 2.625 12.257 1.00 85.94 259 ASP A O 1
ATOM 2147 N N . ILE A 1 260 ? -19.313 1.898 13.364 1.00 91.81 260 ILE A N 1
ATOM 2148 C CA . ILE A 1 260 ? -19.190 0.596 12.696 1.00 91.81 260 ILE A CA 1
ATOM 2149 C C . ILE A 1 260 ? -19.077 -0.481 13.774 1.00 91.81 260 ILE A C 1
ATOM 2151 O O . ILE A 1 260 ? -18.148 -0.463 14.581 1.00 91.81 260 ILE A O 1
ATOM 2155 N N . ASP A 1 261 ? -19.991 -1.447 13.786 1.00 94.25 261 ASP A N 1
ATOM 2156 C CA . ASP A 1 261 ? -19.982 -2.497 14.807 1.00 94.25 261 ASP A CA 1
ATOM 2157 C C . ASP A 1 261 ? -19.075 -3.660 14.395 1.00 94.25 261 ASP A C 1
ATOM 2159 O O . ASP A 1 261 ? -18.242 -4.117 15.181 1.00 94.25 261 ASP A O 1
ATOM 2163 N N . VAL A 1 262 ? -19.198 -4.097 13.136 1.00 95.38 262 VAL A N 1
ATOM 2164 C CA . VAL A 1 262 ? -18.500 -5.262 12.577 1.00 95.38 262 VAL A CA 1
ATOM 2165 C C . VAL A 1 262 ? -17.957 -4.935 11.190 1.00 95.38 262 VAL A C 1
ATOM 2167 O O . VAL A 1 262 ? -18.620 -4.282 10.381 1.00 95.38 262 VAL A O 1
ATOM 2170 N N . ALA A 1 263 ? -16.762 -5.437 10.877 1.00 95.62 263 ALA A N 1
ATOM 2171 C CA . ALA A 1 263 ? -16.194 -5.313 9.540 1.00 95.62 263 ALA A CA 1
ATOM 2172 C C . ALA A 1 263 ? -15.787 -6.664 8.942 1.00 95.62 263 ALA A C 1
ATOM 2174 O O . ALA A 1 263 ? -15.307 -7.550 9.643 1.00 95.62 263 ALA A O 1
ATOM 2175 N N . PHE A 1 264 ? -15.943 -6.797 7.628 1.00 94.00 264 PHE A N 1
ATOM 2176 C CA . PHE A 1 264 ? -15.555 -7.965 6.844 1.00 94.00 264 PHE A CA 1
ATOM 2177 C C . PHE A 1 264 ? -14.489 -7.566 5.836 1.00 94.00 264 PHE A C 1
ATOM 2179 O O . PHE A 1 264 ? -14.717 -6.695 5.001 1.00 94.00 264 PHE A O 1
ATOM 2186 N N . LEU A 1 265 ? -13.339 -8.225 5.871 1.00 92.38 265 LEU A N 1
ATOM 2187 C CA . LEU A 1 265 ? -12.252 -8.025 4.929 1.00 92.38 265 LEU A CA 1
ATOM 2188 C C . LEU A 1 265 ? -12.165 -9.229 3.985 1.00 92.38 265 LEU A C 1
ATOM 2190 O O . LEU A 1 265 ? -11.907 -10.361 4.395 1.00 92.38 265 LEU A O 1
ATOM 2194 N N . LEU A 1 266 ? -12.405 -8.965 2.702 1.00 88.62 266 LEU A N 1
ATOM 2195 C CA . LEU A 1 266 ? -12.541 -9.959 1.644 1.00 88.62 266 LEU A CA 1
ATOM 2196 C C . LEU A 1 266 ? -11.478 -9.759 0.554 1.00 88.62 266 LEU A C 1
ATOM 2198 O O . LEU A 1 266 ? -11.183 -8.639 0.130 1.00 88.62 266 LEU A O 1
ATOM 2202 N N . GLY A 1 267 ? -10.950 -10.859 0.014 1.00 81.50 267 GLY A N 1
ATOM 2203 C CA . GLY A 1 267 ? -9.922 -10.804 -1.030 1.00 81.50 267 GLY A CA 1
ATOM 2204 C C . GLY A 1 267 ? -8.536 -10.433 -0.494 1.00 81.50 267 GLY A C 1
ATOM 2205 O O . GLY A 1 267 ? -7.744 -9.826 -1.224 1.00 81.50 267 GLY A O 1
ATOM 2206 N N . SER A 1 268 ? -8.256 -10.787 0.765 1.00 86.69 268 SER A N 1
ATOM 2207 C CA . SER A 1 268 ? -6.929 -10.731 1.393 1.00 86.69 268 SER A CA 1
ATOM 2208 C C . SER A 1 268 ? -5.910 -11.575 0.633 1.00 86.69 268 SER A C 1
ATOM 2210 O O . SER A 1 268 ? -4.818 -11.084 0.382 1.00 86.69 268 SER A O 1
ATOM 2212 N N . ASP A 1 269 ? -6.275 -12.774 0.176 1.00 83.19 269 ASP A N 1
ATOM 2213 C CA . ASP A 1 269 ? -5.357 -13.662 -0.554 1.00 83.19 269 ASP A CA 1
ATOM 2214 C C . ASP A 1 269 ? -4.884 -13.036 -1.870 1.00 83.19 269 ASP A C 1
ATOM 2216 O O . ASP A 1 269 ? -3.692 -12.995 -2.156 1.00 83.19 269 ASP A O 1
ATOM 2220 N N . TYR A 1 270 ? -5.808 -12.444 -2.637 1.00 79.31 270 TYR A N 1
ATOM 2221 C CA . TYR A 1 270 ? -5.468 -11.690 -3.850 1.00 79.31 270 TYR A CA 1
ATOM 2222 C C . TYR A 1 270 ? -4.611 -10.455 -3.547 1.00 79.31 270 TYR A C 1
ATOM 2224 O O . TYR A 1 270 ? -3.821 -10.007 -4.381 1.00 79.31 270 TYR A O 1
ATOM 2232 N N . PHE A 1 271 ? -4.804 -9.842 -2.376 1.00 83.50 271 PHE A N 1
ATOM 2233 C CA . PHE A 1 271 ? -3.953 -8.746 -1.946 1.00 83.50 271 PHE A CA 1
ATOM 2234 C C . PHE A 1 271 ? -2.541 -9.270 -1.676 1.00 83.50 271 PHE A C 1
ATOM 2236 O O . PHE A 1 271 ? -1.627 -8.775 -2.321 1.00 83.50 271 PHE A O 1
ATOM 2243 N N . LEU A 1 272 ? -2.393 -10.301 -0.836 1.00 84.81 272 LEU A N 1
ATOM 2244 C CA . LEU A 1 272 ? -1.129 -10.949 -0.457 1.00 84.81 272 LEU A CA 1
ATOM 2245 C C . LEU A 1 272 ? -0.371 -11.568 -1.638 1.00 84.81 272 LEU A C 1
ATOM 2247 O O . LEU A 1 272 ? 0.854 -11.570 -1.634 1.00 84.81 272 LEU A O 1
ATOM 2251 N N . SER A 1 273 ? -1.064 -12.028 -2.682 1.00 77.94 273 SER A N 1
ATOM 2252 C CA . SER A 1 273 ? -0.437 -12.603 -3.879 1.00 77.94 273 SER A CA 1
ATOM 2253 C C . SER A 1 273 ? 0.195 -11.563 -4.815 1.00 77.94 273 SER A C 1
ATOM 2255 O O . SER A 1 273 ? 0.689 -11.913 -5.890 1.00 77.94 273 SER A O 1
ATOM 2257 N N . ARG A 1 274 ? 0.123 -10.265 -4.491 1.00 81.00 274 ARG A N 1
ATOM 2258 C CA . ARG A 1 274 ? 0.749 -9.209 -5.297 1.00 81.00 274 ARG A CA 1
ATOM 2259 C C . ARG A 1 274 ? 2.268 -9.311 -5.202 1.00 81.00 274 ARG A C 1
ATOM 2261 O O . ARG A 1 274 ? 2.827 -9.484 -4.127 1.00 81.00 274 ARG A O 1
ATOM 2268 N N . ILE A 1 275 ? 2.939 -9.109 -6.336 1.00 76.94 275 ILE A N 1
ATOM 2269 C CA . ILE A 1 275 ? 4.406 -9.068 -6.431 1.00 76.94 275 ILE A CA 1
ATOM 2270 C C . ILE A 1 275 ? 4.912 -7.701 -5.935 1.00 76.94 275 ILE A C 1
ATOM 2272 O O . ILE A 1 275 ? 5.437 -6.885 -6.691 1.00 76.94 275 ILE A O 1
ATOM 2276 N N . ASP A 1 276 ? 4.674 -7.418 -4.660 1.00 83.25 276 ASP A N 1
ATOM 2277 C CA . ASP A 1 276 ? 5.132 -6.229 -3.946 1.00 83.25 276 ASP A CA 1
ATOM 2278 C C . ASP A 1 276 ? 5.446 -6.654 -2.512 1.00 83.25 276 ASP A C 1
ATOM 2280 O O . ASP A 1 276 ? 4.568 -7.131 -1.791 1.00 83.25 276 ASP A O 1
ATOM 2284 N N . PHE A 1 277 ? 6.701 -6.492 -2.102 1.00 86.75 277 PHE A N 1
ATOM 2285 C CA . PHE A 1 277 ? 7.155 -6.912 -0.780 1.00 86.75 277 PHE A CA 1
ATOM 2286 C C . PHE A 1 277 ? 6.469 -6.131 0.353 1.00 86.75 277 PHE A C 1
ATOM 2288 O O . PHE A 1 277 ? 6.444 -6.601 1.482 1.00 86.75 277 PHE A O 1
ATOM 2295 N N . GLU A 1 278 ? 5.900 -4.949 0.084 1.00 88.25 278 GLU A N 1
ATOM 2296 C CA . GLU A 1 278 ? 5.200 -4.131 1.088 1.00 88.25 278 GLU A CA 1
ATOM 2297 C C . GLU A 1 278 ? 3.785 -4.627 1.387 1.00 88.25 278 GLU A C 1
ATOM 2299 O O . GLU A 1 278 ? 3.152 -4.163 2.334 1.00 88.25 278 GLU A O 1
ATOM 2304 N N . THR A 1 279 ? 3.278 -5.563 0.587 1.00 89.69 279 THR A N 1
ATOM 2305 C CA . THR A 1 279 ? 1.894 -6.028 0.648 1.00 89.69 279 THR A CA 1
ATOM 2306 C C . THR A 1 279 ? 1.512 -6.547 2.031 1.00 89.69 279 THR A C 1
ATOM 2308 O O . THR A 1 279 ? 0.475 -6.143 2.555 1.00 89.69 279 THR A O 1
ATOM 2311 N N . THR A 1 280 ? 2.340 -7.382 2.663 1.00 93.56 280 THR A N 1
ATOM 2312 C CA . THR A 1 280 ? 2.008 -7.923 3.989 1.00 93.56 280 THR A CA 1
ATOM 2313 C C . THR A 1 280 ? 1.915 -6.827 5.044 1.00 93.56 280 THR A C 1
ATOM 2315 O O . THR A 1 280 ? 0.931 -6.771 5.779 1.00 93.56 280 THR A O 1
ATOM 2318 N N . LEU A 1 281 ? 2.891 -5.912 5.080 1.00 93.25 281 LEU A N 1
ATOM 2319 C CA . LEU A 1 281 ? 2.881 -4.760 5.986 1.00 93.25 281 LEU A CA 1
ATOM 2320 C C . LEU A 1 281 ? 1.642 -3.885 5.768 1.00 93.25 281 LEU A C 1
ATOM 2322 O O . LEU A 1 281 ? 0.984 -3.502 6.730 1.00 93.25 281 LEU A O 1
ATOM 2326 N N . ARG A 1 282 ? 1.289 -3.590 4.512 1.00 91.19 282 ARG A N 1
ATOM 2327 C CA . ARG A 1 282 ? 0.098 -2.787 4.202 1.00 91.19 282 ARG A CA 1
ATOM 2328 C C . ARG A 1 282 ? -1.181 -3.467 4.670 1.00 91.19 282 ARG A C 1
ATOM 2330 O O . ARG A 1 282 ? -2.028 -2.815 5.269 1.00 91.19 282 ARG A O 1
ATOM 2337 N N . LEU A 1 283 ? -1.317 -4.773 4.434 1.00 93.25 283 LEU A N 1
ATOM 2338 C CA . LEU A 1 283 ? -2.491 -5.511 4.890 1.00 93.25 283 LEU A CA 1
ATOM 2339 C C . LEU A 1 283 ? -2.575 -5.542 6.419 1.00 93.25 283 LEU A C 1
ATOM 2341 O O . LEU A 1 283 ? -3.657 -5.363 6.969 1.00 93.25 283 LEU A O 1
ATOM 2345 N N . TYR A 1 284 ? -1.443 -5.714 7.099 1.00 95.06 284 TYR A N 1
ATOM 2346 C CA . TYR A 1 284 ? -1.368 -5.626 8.553 1.00 95.06 284 TYR A CA 1
ATOM 2347 C C . TYR A 1 284 ? -1.843 -4.260 9.070 1.00 95.06 284 TYR A C 1
ATOM 2349 O O . TYR A 1 284 ? -2.716 -4.212 9.933 1.00 95.06 284 TYR A O 1
ATOM 2357 N N . ILE A 1 285 ? -1.342 -3.158 8.500 1.00 91.81 285 ILE A N 1
ATOM 2358 C CA . ILE A 1 285 ? -1.764 -1.791 8.855 1.00 91.81 285 ILE A CA 1
ATOM 2359 C C . ILE A 1 285 ? -3.272 -1.616 8.636 1.00 91.81 285 ILE A C 1
ATOM 2361 O O . ILE A 1 285 ? -3.970 -1.123 9.520 1.00 91.81 285 ILE A O 1
ATOM 2365 N N . TYR A 1 286 ? -3.801 -2.082 7.502 1.00 92.44 286 TYR A N 1
ATOM 2366 C CA . TYR A 1 286 ? -5.236 -2.040 7.220 1.00 92.44 286 TYR A CA 1
ATOM 2367 C C . TYR A 1 286 ? -6.068 -2.807 8.246 1.00 92.44 286 TYR A C 1
ATOM 2369 O O . TYR A 1 286 ? -7.086 -2.294 8.702 1.00 92.44 286 TYR A O 1
ATOM 2377 N N . LEU A 1 287 ? -5.632 -4.001 8.649 1.00 94.62 287 LEU A N 1
ATOM 2378 C CA . LEU A 1 287 ? -6.320 -4.800 9.665 1.00 94.62 287 LEU A CA 1
ATOM 2379 C C . LEU A 1 287 ? -6.296 -4.121 11.029 1.00 94.62 287 LEU A C 1
ATOM 2381 O O . LEU A 1 287 ? -7.312 -4.098 11.716 1.00 94.62 287 LEU A O 1
ATOM 2385 N N . LYS A 1 288 ? -5.157 -3.535 11.403 1.00 93.38 288 LYS A N 1
ATOM 2386 C CA . LYS A 1 288 ? -5.007 -2.818 12.666 1.00 93.38 288 LYS A CA 1
ATOM 2387 C C . LYS A 1 288 ? -5.868 -1.550 12.708 1.00 93.38 288 LYS A C 1
ATOM 2389 O O . LYS A 1 288 ? -6.562 -1.335 13.698 1.00 93.38 288 LYS A O 1
ATOM 2394 N N . ARG A 1 289 ? -5.934 -0.787 11.608 1.00 91.38 289 ARG A N 1
ATOM 2395 C CA . ARG A 1 289 ? -6.886 0.329 11.445 1.00 91.38 289 ARG A CA 1
ATOM 2396 C C . ARG A 1 289 ? -8.329 -0.141 11.575 1.00 91.38 289 ARG A C 1
ATOM 2398 O O . ARG A 1 289 ? -9.082 0.435 12.350 1.00 91.38 289 ARG A O 1
ATOM 2405 N N . LEU A 1 290 ? -8.700 -1.221 10.883 1.00 92.69 290 LEU A N 1
ATOM 2406 C CA . LEU A 1 290 ? -10.043 -1.802 10.980 1.00 92.69 290 LEU A CA 1
ATOM 2407 C C . LEU A 1 290 ? -10.400 -2.182 12.415 1.00 92.69 290 LEU A C 1
ATOM 2409 O O . LEU A 1 290 ? -11.462 -1.822 12.910 1.00 92.69 290 LEU A O 1
ATOM 2413 N N . ALA A 1 291 ? -9.487 -2.876 13.087 1.00 94.06 291 ALA A N 1
ATOM 2414 C CA . ALA A 1 291 ? -9.648 -3.319 14.462 1.00 94.06 291 ALA A CA 1
ATOM 2415 C C . ALA A 1 291 ? -9.743 -2.154 15.461 1.00 94.06 291 ALA A C 1
ATOM 2417 O O . ALA A 1 291 ? -10.307 -2.327 16.538 1.00 94.06 291 ALA A O 1
ATOM 2418 N N . GLY A 1 292 ? -9.194 -0.984 15.125 1.00 91.62 292 GLY A N 1
ATOM 2419 C CA . GLY A 1 292 ? -9.341 0.243 15.908 1.00 91.62 292 GLY A CA 1
ATOM 2420 C C . GLY A 1 292 ? -10.627 1.025 15.620 1.00 91.62 292 GLY A C 1
ATOM 2421 O O . GLY A 1 292 ? -10.991 1.879 16.424 1.00 91.62 292 GLY A O 1
ATOM 2422 N N . LEU A 1 293 ? -11.300 0.751 14.498 1.00 90.50 293 LEU A N 1
ATOM 2423 C CA . LEU A 1 293 ? -12.530 1.431 14.076 1.00 90.50 293 LEU A CA 1
ATOM 2424 C C . LEU A 1 293 ? -13.802 0.710 14.538 1.00 90.50 293 LEU A C 1
ATOM 2426 O O . LEU A 1 293 ? -14.797 1.367 14.825 1.00 90.50 293 LEU A O 1
ATOM 2430 N N . VAL A 1 294 ? -13.791 -0.625 14.581 1.00 94.12 294 VAL A N 1
ATOM 2431 C CA . VAL A 1 294 ? -14.992 -1.414 14.902 1.00 94.12 294 VAL A CA 1
ATOM 2432 C C . VAL A 1 294 ? -15.280 -1.481 16.405 1.00 94.12 294 VAL A C 1
ATOM 2434 O O . VAL A 1 294 ? -14.361 -1.460 17.228 1.00 94.12 294 VAL A O 1
ATOM 2437 N N . LYS A 1 295 ? -16.553 -1.637 16.789 1.00 93.44 295 LYS A N 1
ATOM 2438 C CA . LYS A 1 295 ? -16.929 -1.878 18.196 1.00 93.44 295 LYS A CA 1
ATOM 2439 C C . LYS A 1 295 ? -16.689 -3.308 18.658 1.00 93.44 295 LYS A C 1
ATOM 2441 O O . LYS A 1 295 ? -16.352 -3.508 19.828 1.00 93.44 295 LYS A O 1
ATOM 2446 N N . GLU A 1 296 ? -16.856 -4.289 17.777 1.00 94.38 296 GLU A N 1
ATOM 2447 C CA . GLU A 1 296 ? -16.847 -5.701 18.163 1.00 94.38 296 GLU A CA 1
ATOM 2448 C C . GLU A 1 296 ? -15.640 -6.451 17.627 1.00 94.38 296 GLU A C 1
ATOM 2450 O O . GLU A 1 296 ? -14.739 -6.782 18.398 1.00 94.38 296 GLU A O 1
ATOM 2455 N N . LYS A 1 297 ? -15.623 -6.739 16.321 1.00 95.50 297 LYS A N 1
ATOM 2456 C CA . LYS A 1 297 ? -14.577 -7.547 15.689 1.00 95.50 297 LYS A CA 1
ATOM 2457 C C . LYS A 1 297 ? -14.508 -7.370 14.178 1.00 95.50 297 LYS A C 1
ATOM 2459 O O . LYS A 1 297 ? -15.414 -6.838 13.534 1.00 95.50 297 LYS A O 1
ATOM 2464 N N . VAL A 1 298 ? -13.397 -7.847 13.631 1.00 97.19 298 VAL A N 1
ATOM 2465 C CA . VAL A 1 298 ? -13.109 -7.880 12.199 1.00 97.19 298 VAL A CA 1
ATOM 2466 C C . VAL A 1 298 ? -13.069 -9.330 11.744 1.00 97.19 298 VAL A C 1
ATOM 2468 O O . VAL A 1 298 ? -12.287 -10.105 12.281 1.00 97.19 298 VAL A O 1
ATOM 2471 N N . TYR A 1 299 ? -13.844 -9.685 10.727 1.00 95.81 299 TYR A N 1
ATOM 2472 C CA . TYR A 1 299 ? -13.739 -10.980 10.062 1.00 95.81 299 TYR A CA 1
ATOM 2473 C C . TYR A 1 299 ? -12.849 -10.874 8.832 1.00 95.81 299 TYR A C 1
ATOM 2475 O O . TYR A 1 299 ? -13.055 -10.010 7.979 1.00 95.81 299 TYR A O 1
ATOM 2483 N N . VAL A 1 300 ? -11.895 -11.787 8.694 1.00 93.81 300 VAL A N 1
ATOM 2484 C CA . VAL A 1 300 ? -11.081 -11.943 7.486 1.00 93.81 300 VAL A CA 1
ATOM 2485 C C . VAL A 1 300 ? -11.408 -13.282 6.855 1.00 93.81 300 VAL A C 1
ATOM 2487 O O . VAL A 1 300 ? -11.209 -14.321 7.475 1.00 93.81 300 VAL A O 1
ATOM 2490 N N . LEU A 1 301 ? -11.880 -13.269 5.611 1.00 88.50 301 LEU A N 1
ATOM 2491 C CA . LEU A 1 301 ? -12.110 -14.499 4.857 1.00 88.50 301 LEU A CA 1
ATOM 2492 C C . LEU A 1 301 ? -10.889 -14.765 3.977 1.00 88.50 301 LEU A C 1
ATOM 2494 O O . LEU A 1 301 ? -10.624 -14.002 3.046 1.00 88.50 301 LEU A O 1
ATOM 2498 N N . SER A 1 302 ? -10.159 -15.835 4.291 1.00 84.62 302 SER A N 1
ATOM 2499 C CA . SER A 1 302 ? -8.932 -16.233 3.593 1.00 84.62 302 SER A CA 1
ATOM 2500 C C . SER A 1 302 ? -8.928 -17.734 3.306 1.00 84.62 302 SER A C 1
ATOM 2502 O O . SER A 1 302 ? -9.396 -18.542 4.114 1.00 84.62 302 SER A O 1
ATOM 2504 N N . GLU A 1 303 ? -8.413 -18.103 2.138 1.00 80.00 303 GLU A N 1
ATOM 2505 C CA . GLU A 1 303 ? -8.106 -19.488 1.773 1.00 80.00 303 GLU A CA 1
ATOM 2506 C C . GLU A 1 303 ? -6.721 -19.899 2.300 1.00 80.00 303 GLU A C 1
ATOM 2508 O O . GLU A 1 303 ? -6.523 -21.047 2.701 1.00 80.00 303 GLU A O 1
ATOM 2513 N N . ASN A 1 304 ? -5.778 -18.952 2.369 1.00 81.69 304 ASN A N 1
ATOM 2514 C CA . ASN A 1 304 ? -4.418 -19.173 2.851 1.00 81.69 304 ASN A CA 1
ATOM 2515 C C . ASN A 1 304 ? -4.276 -18.843 4.346 1.00 81.69 304 ASN A C 1
ATOM 2517 O O . ASN A 1 304 ? -3.738 -17.799 4.723 1.00 81.69 304 ASN A O 1
ATOM 2521 N N . LEU A 1 305 ? -4.728 -19.759 5.205 1.00 86.06 305 LEU A N 1
ATOM 2522 C CA . LEU A 1 305 ? -4.603 -19.613 6.661 1.00 86.06 305 LEU A CA 1
ATOM 2523 C C . LEU A 1 305 ? -3.175 -19.798 7.199 1.00 86.06 305 LEU A C 1
ATOM 2525 O O . LEU A 1 305 ? -2.917 -19.452 8.346 1.00 86.06 305 LEU A O 1
ATOM 2529 N N . GLU A 1 306 ? -2.252 -20.316 6.393 1.00 87.31 306 GLU A N 1
ATOM 2530 C CA . GLU A 1 306 ? -0.867 -20.591 6.807 1.00 87.31 306 GLU A CA 1
ATOM 2531 C C . GLU A 1 306 ? 0.036 -19.355 6.712 1.00 87.31 306 GLU A C 1
ATOM 2533 O O . GLU A 1 306 ? 1.183 -19.363 7.159 1.00 87.31 306 GLU A O 1
ATOM 2538 N N . HIS A 1 307 ? -0.465 -18.261 6.137 1.00 90.94 307 HIS A N 1
ATOM 2539 C CA . HIS A 1 307 ? 0.306 -17.036 6.025 1.00 90.94 307 HIS A CA 1
ATOM 2540 C C . HIS A 1 307 ? 0.636 -16.454 7.415 1.00 90.94 307 HIS A C 1
ATOM 2542 O O . HIS A 1 307 ? -0.265 -16.124 8.186 1.00 90.94 307 HIS A O 1
ATOM 2548 N N . TYR A 1 308 ? 1.928 -16.223 7.702 1.00 94.06 308 TYR A N 1
ATOM 2549 C CA . TYR A 1 308 ? 2.431 -15.780 9.022 1.00 94.06 308 TYR A CA 1
ATOM 2550 C C . TYR A 1 308 ? 1.738 -14.531 9.594 1.00 94.06 308 TYR A C 1
ATOM 2552 O O . TYR A 1 308 ? 1.671 -14.347 10.806 1.00 94.06 308 TYR A O 1
ATOM 2560 N N . LEU A 1 309 ? 1.208 -13.665 8.725 1.00 95.81 309 LEU A N 1
ATOM 2561 C CA . LEU A 1 309 ? 0.388 -12.509 9.105 1.00 95.81 309 LEU A CA 1
ATOM 2562 C C . LEU A 1 309 ? -0.718 -12.875 10.108 1.00 95.81 309 LEU A C 1
ATOM 2564 O O . LEU A 1 309 ? -0.941 -12.128 11.058 1.00 95.81 309 LEU A O 1
ATOM 2568 N N . TRP A 1 310 ? -1.406 -14.000 9.903 1.00 94.94 310 TRP A N 1
ATOM 2569 C CA . TRP A 1 310 ? -2.575 -14.377 10.700 1.00 94.94 310 TRP A CA 1
ATOM 2570 C C . TRP A 1 310 ? -2.216 -14.769 12.131 1.00 94.94 310 TRP A C 1
ATOM 2572 O O . TRP A 1 310 ? -2.981 -14.493 13.049 1.00 94.94 310 TRP A O 1
ATOM 2582 N N . GLU A 1 311 ? -1.017 -15.306 12.344 1.00 95.19 311 GLU A N 1
ATOM 2583 C CA . GLU A 1 311 ? -0.495 -15.591 13.681 1.00 95.19 311 GLU A CA 1
ATOM 2584 C C . GLU A 1 311 ? -0.158 -14.303 14.458 1.00 95.19 311 GLU A C 1
ATOM 2586 O O . GLU A 1 311 ? -0.198 -14.264 15.689 1.00 95.19 311 GLU A O 1
ATOM 2591 N N . LEU A 1 312 ? 0.185 -13.228 13.741 1.00 96.62 312 LEU A N 1
ATOM 2592 C CA . LEU A 1 312 ? 0.704 -11.987 14.320 1.00 96.62 312 LEU A CA 1
ATOM 2593 C C . LEU A 1 312 ? -0.344 -10.871 14.412 1.00 96.62 312 LEU A C 1
ATOM 2595 O O . LEU A 1 312 ? -0.148 -9.915 15.161 1.00 96.62 312 LEU A O 1
ATOM 2599 N N . VAL A 1 313 ? -1.462 -10.968 13.687 1.00 95.50 313 VAL A N 1
ATOM 2600 C CA . VAL A 1 313 ? -2.445 -9.875 13.569 1.00 95.50 313 VAL A CA 1
ATOM 2601 C C . VAL A 1 313 ? -3.053 -9.453 14.911 1.00 95.50 313 VAL A C 1
ATOM 2603 O O . VAL A 1 313 ? -3.324 -8.271 15.109 1.00 95.50 313 VAL A O 1
ATOM 2606 N N . ASN A 1 314 ? -3.206 -10.378 15.861 1.00 95.38 314 ASN A N 1
ATOM 2607 C CA . ASN A 1 314 ? -3.729 -10.097 17.204 1.00 95.38 314 ASN A CA 1
ATOM 2608 C C . ASN A 1 314 ? -2.629 -9.921 18.268 1.00 95.38 314 ASN A C 1
ATOM 2610 O O . ASN A 1 314 ? -2.936 -9.580 19.407 1.00 95.38 314 ASN A O 1
ATOM 2614 N N . LYS A 1 315 ? -1.353 -10.123 17.914 1.00 94.56 315 LYS A N 1
ATOM 2615 C CA . LYS A 1 315 ? -0.217 -9.926 18.825 1.00 94.56 315 LYS A CA 1
ATOM 2616 C C . LYS A 1 315 ? 0.148 -8.430 18.943 1.00 94.56 315 LYS A C 1
ATOM 2618 O O . LYS A 1 315 ? -0.297 -7.621 18.109 1.00 94.56 315 LYS A O 1
ATOM 2623 N N . PRO A 1 316 ? 0.941 -8.045 19.968 1.00 91.75 316 PRO A N 1
ATOM 2624 C CA . PRO A 1 316 ? 1.474 -6.689 20.103 1.00 91.75 316 PRO A CA 1
ATOM 2625 C C . PRO A 1 316 ? 2.231 -6.233 18.855 1.00 91.75 316 PRO A C 1
ATOM 2627 O O . PRO A 1 316 ? 2.825 -7.053 18.149 1.00 91.75 316 PRO A O 1
ATOM 2630 N N . LEU A 1 317 ? 2.236 -4.918 18.606 1.00 90.62 317 LEU A N 1
ATOM 2631 C CA . LEU A 1 317 ? 2.811 -4.311 17.402 1.00 90.62 317 LEU A CA 1
ATOM 2632 C C . LEU A 1 317 ? 4.242 -4.804 17.138 1.00 90.62 317 LEU A C 1
ATOM 2634 O O . LEU A 1 317 ? 4.572 -5.231 16.032 1.00 90.62 317 LEU A O 1
ATOM 2638 N N . GLU A 1 318 ? 5.058 -4.798 18.188 1.00 91.44 318 GLU A N 1
ATOM 2639 C CA . GLU A 1 318 ? 6.467 -5.180 18.166 1.00 91.44 318 GLU A CA 1
ATOM 2640 C C . GLU A 1 318 ? 6.712 -6.575 17.572 1.00 91.44 318 GLU A C 1
ATOM 2642 O O . GLU A 1 318 ? 7.680 -6.772 16.835 1.00 91.44 318 GLU A O 1
ATOM 2647 N N . ALA A 1 319 ? 5.826 -7.540 17.844 1.00 94.75 319 ALA A N 1
ATOM 2648 C CA . ALA A 1 319 ? 5.979 -8.914 17.371 1.00 94.75 319 ALA A CA 1
ATOM 2649 C C . ALA A 1 319 ? 5.915 -8.995 15.838 1.00 94.75 319 ALA A C 1
ATOM 2651 O O . ALA A 1 319 ? 6.748 -9.654 15.210 1.00 94.75 319 ALA A O 1
ATOM 2652 N N . PHE A 1 320 ? 4.967 -8.276 15.225 1.00 95.69 320 PHE A N 1
ATOM 2653 C CA . PHE A 1 320 ? 4.854 -8.210 13.770 1.00 95.69 320 PHE A CA 1
ATOM 2654 C C . PHE A 1 320 ? 6.064 -7.517 13.141 1.00 95.69 320 PHE A C 1
ATOM 2656 O O . PHE A 1 320 ? 6.684 -8.066 12.229 1.00 95.69 320 PHE A O 1
ATOM 2663 N N . TYR A 1 321 ? 6.430 -6.334 13.645 1.00 94.94 321 TYR A N 1
ATOM 2664 C CA . TYR A 1 321 ? 7.531 -5.563 13.066 1.00 94.94 321 TYR A CA 1
ATOM 2665 C C . TYR A 1 321 ? 8.870 -6.282 13.198 1.00 94.94 321 TYR A C 1
ATOM 2667 O O . TYR A 1 321 ? 9.656 -6.242 12.256 1.00 94.94 321 TYR A O 1
ATOM 2675 N N . THR A 1 322 ? 9.114 -6.987 14.305 1.00 93.75 322 THR A N 1
ATOM 2676 C CA . THR A 1 322 ? 10.336 -7.781 14.499 1.00 93.75 322 THR A CA 1
ATOM 2677 C C . THR A 1 322 ? 10.435 -8.907 13.471 1.00 93.75 322 THR A C 1
ATOM 2679 O O . THR A 1 322 ? 11.479 -9.065 12.832 1.00 93.75 322 THR A O 1
ATOM 2682 N N . LYS A 1 323 ? 9.342 -9.655 13.249 1.00 95.50 323 LYS A N 1
ATOM 2683 C CA . LYS A 1 323 ? 9.301 -10.710 12.225 1.00 95.50 323 LYS A CA 1
ATOM 2684 C C . LYS A 1 323 ? 9.511 -10.136 10.825 1.00 95.50 323 LYS A C 1
ATOM 2686 O O . LYS A 1 323 ? 10.332 -10.655 10.074 1.00 95.50 323 LYS A O 1
ATOM 2691 N N . GLU A 1 324 ? 8.806 -9.060 10.486 1.00 94.81 324 GLU A N 1
ATOM 2692 C CA . GLU A 1 324 ? 8.898 -8.422 9.172 1.00 94.81 324 GLU A CA 1
ATOM 2693 C C . GLU A 1 324 ? 10.316 -7.888 8.915 1.00 94.81 324 GLU A C 1
ATOM 2695 O O . GLU A 1 324 ? 10.903 -8.160 7.871 1.00 94.81 324 GLU A O 1
ATOM 2700 N N . VAL A 1 325 ? 10.914 -7.198 9.891 1.00 93.50 325 VAL A N 1
ATOM 2701 C CA . VAL A 1 325 ? 12.309 -6.731 9.853 1.00 93.50 325 VAL A CA 1
ATOM 2702 C C . VAL A 1 325 ? 13.276 -7.877 9.572 1.00 93.50 325 VAL A C 1
ATOM 2704 O O . VAL A 1 325 ? 14.140 -7.746 8.701 1.00 93.50 325 VAL A O 1
ATOM 2707 N N . HIS A 1 326 ? 13.135 -8.988 10.293 1.00 93.88 326 HIS A N 1
ATOM 2708 C CA . HIS A 1 326 ? 13.990 -10.155 10.127 1.00 93.88 326 HIS A CA 1
ATOM 2709 C C . HIS A 1 326 ? 13.888 -10.718 8.702 1.00 93.88 326 HIS A C 1
ATOM 2711 O O . HIS A 1 326 ? 14.908 -10.819 8.019 1.00 93.88 326 HIS A O 1
ATOM 2717 N N . LEU A 1 327 ? 12.666 -10.923 8.196 1.00 94.12 327 LEU A N 1
ATOM 2718 C CA . LEU A 1 327 ? 12.426 -11.378 6.821 1.00 94.12 327 LEU A CA 1
ATOM 2719 C C . LEU A 1 327 ? 13.013 -10.412 5.776 1.00 94.12 327 LEU A C 1
ATOM 2721 O O . LEU A 1 327 ? 13.634 -10.846 4.805 1.00 94.12 327 LEU A O 1
ATOM 2725 N N . ARG A 1 328 ? 12.881 -9.088 5.966 1.00 93.25 328 ARG A N 1
ATOM 2726 C CA . ARG A 1 328 ? 13.483 -8.093 5.052 1.00 93.25 328 ARG A CA 1
ATOM 2727 C C . ARG A 1 328 ? 15.003 -8.128 5.064 1.00 93.25 328 ARG A C 1
ATOM 2729 O O . ARG A 1 328 ? 15.617 -7.909 4.019 1.00 93.25 328 ARG A O 1
ATOM 2736 N N . LYS A 1 329 ? 15.610 -8.362 6.228 1.00 92.94 329 LYS A N 1
ATOM 2737 C CA . LYS A 1 329 ? 17.064 -8.447 6.375 1.00 92.94 329 LYS A CA 1
ATOM 2738 C C . LYS A 1 329 ? 17.606 -9.682 5.656 1.00 92.94 329 LYS A C 1
ATOM 2740 O O . LYS A 1 329 ? 18.554 -9.544 4.885 1.00 92.94 329 LYS A O 1
ATOM 2745 N N . GLU A 1 330 ? 16.973 -10.839 5.842 1.00 94.19 330 GLU A N 1
ATOM 2746 C CA . GLU A 1 330 ? 17.330 -12.089 5.156 1.00 94.19 330 GLU A CA 1
ATOM 2747 C C . GLU A 1 330 ? 17.155 -11.980 3.638 1.00 94.19 330 GLU A C 1
ATOM 2749 O O . GLU A 1 330 ? 18.075 -12.280 2.877 1.00 94.19 330 GLU A O 1
ATOM 2754 N N . ALA A 1 331 ? 16.018 -11.439 3.190 1.00 90.81 331 ALA A N 1
ATOM 2755 C CA . ALA A 1 331 ? 15.714 -11.249 1.773 1.00 90.81 331 ALA A CA 1
ATOM 2756 C C . ALA A 1 331 ? 16.481 -10.086 1.114 1.00 90.81 331 ALA A C 1
ATOM 2758 O O . ALA A 1 331 ? 16.327 -9.842 -0.090 1.00 90.81 331 ALA A O 1
ATOM 2759 N N . ARG A 1 332 ? 17.291 -9.343 1.886 1.00 92.31 332 ARG A N 1
ATOM 2760 C CA . ARG A 1 332 ? 18.045 -8.172 1.415 1.00 92.31 332 ARG A CA 1
ATOM 2761 C C . ARG A 1 332 ? 17.132 -7.164 0.705 1.00 92.31 332 ARG A C 1
ATOM 2763 O O . ARG A 1 332 ? 17.340 -6.789 -0.452 1.00 92.31 332 ARG A O 1
ATOM 2770 N N . LEU A 1 333 ? 16.064 -6.779 1.394 1.00 91.44 333 LEU A N 1
ATOM 2771 C CA . LEU A 1 333 ? 15.051 -5.832 0.931 1.00 91.44 333 LEU A CA 1
ATOM 2772 C C . LEU A 1 333 ? 15.083 -4.544 1.771 1.00 91.44 333 LEU A C 1
ATOM 2774 O O . LEU A 1 333 ? 15.655 -4.530 2.868 1.00 91.44 333 LEU A O 1
ATOM 2778 N N . PRO A 1 334 ? 14.464 -3.447 1.295 1.00 90.69 334 PRO A N 1
ATOM 2779 C CA . PRO A 1 334 ? 14.255 -2.256 2.112 1.00 90.69 334 PRO A CA 1
ATOM 2780 C C . PRO A 1 334 ? 13.583 -2.616 3.451 1.00 90.69 334 PRO A C 1
ATOM 2782 O O . PRO A 1 334 ? 12.659 -3.444 3.451 1.00 90.69 334 PRO A O 1
ATOM 2785 N N . PRO A 1 335 ? 14.037 -2.045 4.588 1.00 89.12 335 PRO A N 1
ATOM 2786 C CA . PRO A 1 335 ? 14.958 -0.902 4.745 1.00 89.12 335 PRO A CA 1
ATOM 2787 C C . PRO A 1 335 ? 16.467 -1.249 4.831 1.00 89.12 335 PRO A C 1
ATOM 2789 O O . PRO A 1 335 ? 17.276 -0.402 5.218 1.00 89.12 335 PRO A O 1
ATOM 2792 N N . TYR A 1 336 ? 16.870 -2.499 4.575 1.00 90.25 336 TYR A N 1
ATOM 2793 C CA . TYR A 1 336 ? 18.261 -2.965 4.753 1.00 90.25 336 TYR A CA 1
ATOM 2794 C C . TYR A 1 336 ? 19.111 -2.876 3.488 1.00 90.25 336 TYR A C 1
ATOM 2796 O O . TYR A 1 336 ? 20.339 -2.830 3.563 1.00 90.25 336 TYR A O 1
ATOM 2804 N N . GLN A 1 337 ? 18.458 -2.840 2.333 1.00 91.38 337 GLN A N 1
ATOM 2805 C CA . GLN A 1 337 ? 19.069 -2.519 1.055 1.00 91.38 337 GLN A CA 1
ATOM 2806 C C . GLN A 1 337 ? 18.194 -1.538 0.288 1.00 91.38 337 GLN A C 1
ATOM 2808 O O . GLN A 1 337 ? 16.991 -1.446 0.522 1.00 91.38 337 GLN A O 1
ATOM 2813 N N . HIS A 1 338 ? 18.816 -0.840 -0.651 1.00 91.62 338 HIS A N 1
ATOM 2814 C CA . HIS A 1 338 ? 18.161 0.066 -1.581 1.00 91.62 338 HIS A CA 1
ATOM 2815 C C . HIS A 1 338 ? 17.959 -0.621 -2.922 1.00 91.62 338 HIS A C 1
ATOM 2817 O O . HIS A 1 338 ? 18.795 -1.422 -3.350 1.00 91.62 338 HIS A O 1
ATOM 2823 N N . LEU A 1 339 ? 16.859 -0.284 -3.586 1.00 92.62 339 LEU A N 1
ATOM 2824 C CA . LEU A 1 339 ? 16.460 -0.859 -4.860 1.00 92.62 339 LEU A CA 1
ATOM 2825 C C . LEU A 1 339 ? 16.370 0.239 -5.918 1.00 92.62 339 LEU A C 1
ATOM 2827 O O . LEU A 1 339 ? 15.785 1.294 -5.703 1.00 92.62 339 LEU A O 1
ATOM 2831 N N . ALA A 1 340 ? 16.897 -0.030 -7.103 1.00 92.31 340 ALA A N 1
ATOM 2832 C CA . ALA A 1 340 ? 16.668 0.769 -8.291 1.00 92.31 340 ALA A CA 1
ATOM 2833 C C . ALA A 1 340 ? 15.853 -0.076 -9.256 1.00 92.31 340 ALA A C 1
ATOM 2835 O O . ALA A 1 340 ? 16.313 -1.126 -9.700 1.00 92.31 340 ALA A O 1
ATOM 2836 N N . LYS A 1 341 ? 14.651 0.377 -9.597 1.00 91.06 341 LYS A N 1
ATOM 2837 C CA . LYS A 1 341 ? 13.878 -0.189 -10.697 1.00 91.06 341 LYS A CA 1
ATOM 2838 C C . LYS A 1 341 ? 14.157 0.627 -11.951 1.00 91.06 341 LYS A C 1
ATOM 2840 O O . LYS A 1 341 ? 13.781 1.796 -12.034 1.00 91.06 341 LYS A O 1
ATOM 2845 N N . ILE A 1 342 ? 14.813 0.004 -12.919 1.00 92.12 342 ILE A N 1
ATOM 2846 C CA . ILE A 1 342 ? 15.112 0.584 -14.223 1.00 92.12 342 ILE A CA 1
ATOM 2847 C C . ILE A 1 342 ? 14.133 -0.006 -15.232 1.00 92.12 342 ILE A C 1
ATOM 2849 O O . ILE A 1 342 ? 14.198 -1.190 -15.552 1.00 92.12 342 ILE A O 1
ATOM 2853 N N . THR A 1 343 ? 13.214 0.814 -15.733 1.00 91.06 343 THR A N 1
ATOM 2854 C CA . THR A 1 343 ? 12.228 0.412 -16.739 1.00 91.06 343 THR A CA 1
ATOM 2855 C C . THR A 1 343 ? 12.632 0.947 -18.107 1.00 91.06 343 THR A C 1
ATOM 2857 O O . THR A 1 343 ? 12.767 2.158 -18.303 1.00 91.06 343 THR A O 1
ATOM 2860 N N . VAL A 1 344 ? 12.782 0.045 -19.075 1.00 91.50 344 VAL A N 1
ATOM 2861 C CA . VAL A 1 344 ? 13.071 0.362 -20.476 1.00 91.50 344 VAL A CA 1
ATOM 2862 C C . VAL A 1 344 ? 11.809 0.124 -21.297 1.00 91.50 344 VAL A C 1
ATOM 2864 O O . VAL A 1 344 ? 11.205 -0.947 -21.229 1.00 91.50 344 VAL A O 1
ATOM 2867 N N . ARG A 1 345 ? 11.400 1.122 -22.089 1.00 91.75 345 ARG A N 1
ATOM 2868 C CA . ARG A 1 345 ? 10.206 1.031 -22.945 1.00 91.75 345 ARG A CA 1
ATOM 2869 C C . ARG A 1 345 ? 10.474 1.403 -24.397 1.00 91.75 345 ARG A C 1
ATOM 2871 O O . ARG A 1 345 ? 11.166 2.385 -24.662 1.00 91.75 345 ARG A O 1
ATOM 2878 N N . GLY A 1 346 ? 9.856 0.691 -25.338 1.00 91.44 346 GLY A N 1
ATOM 2879 C CA . GLY A 1 346 ? 10.056 0.892 -26.781 1.00 91.44 346 GLY A CA 1
ATOM 2880 C C . GLY A 1 346 ? 8.970 0.250 -27.649 1.00 91.44 346 GLY A C 1
ATOM 2881 O O . GLY A 1 346 ? 8.131 -0.488 -27.148 1.00 91.44 346 GLY A O 1
ATOM 2882 N N . LYS A 1 347 ? 8.943 0.556 -28.955 1.00 90.31 347 LYS A N 1
ATOM 2883 C CA . LYS A 1 347 ? 7.922 0.027 -29.889 1.00 90.31 347 LYS A CA 1
ATOM 2884 C C . LYS A 1 347 ? 8.237 -1.379 -30.419 1.00 90.31 347 LYS A C 1
ATOM 2886 O O . LYS A 1 347 ? 7.312 -2.148 -30.640 1.00 90.31 347 LYS A O 1
ATOM 2891 N N . ASN A 1 348 ? 9.513 -1.706 -30.632 1.00 91.00 348 ASN A N 1
ATOM 2892 C CA . ASN A 1 348 ? 9.947 -3.000 -31.167 1.00 91.00 348 ASN A CA 1
ATOM 2893 C C . ASN A 1 348 ? 10.402 -3.914 -30.020 1.00 91.00 348 ASN A C 1
ATOM 2895 O O . ASN A 1 348 ? 11.323 -3.555 -29.289 1.00 91.00 348 ASN A O 1
ATOM 2899 N N . ARG A 1 349 ? 9.754 -5.074 -29.866 1.00 88.94 349 ARG A N 1
ATOM 2900 C CA . ARG A 1 349 ? 10.001 -6.021 -28.769 1.00 88.94 349 ARG A CA 1
ATOM 2901 C C . ARG A 1 349 ? 11.427 -6.573 -28.766 1.00 88.94 349 ARG A C 1
ATOM 2903 O O . ARG A 1 349 ? 12.054 -6.555 -27.712 1.00 88.94 349 ARG A O 1
ATOM 2910 N N . ASN A 1 350 ? 11.910 -7.060 -29.908 1.00 91.38 350 ASN A N 1
ATOM 2911 C CA . ASN A 1 350 ? 13.186 -7.778 -29.999 1.00 91.38 350 ASN A CA 1
ATOM 2912 C C . ASN A 1 350 ? 14.348 -6.817 -29.745 1.00 91.38 350 ASN A C 1
ATOM 2914 O O . ASN A 1 350 ? 15.132 -7.020 -28.823 1.00 91.38 350 ASN A O 1
ATOM 2918 N N . ARG A 1 351 ? 14.340 -5.669 -30.436 1.00 91.62 351 ARG A N 1
ATOM 2919 C CA . ARG A 1 351 ? 15.336 -4.610 -30.227 1.00 91.62 351 ARG A CA 1
ATOM 2920 C C . ARG A 1 351 ? 15.320 -4.061 -28.796 1.00 91.62 351 ARG A C 1
ATOM 2922 O O . ARG A 1 351 ? 16.356 -3.677 -28.265 1.00 91.62 351 ARG A O 1
ATOM 2929 N N . LEU A 1 352 ? 14.146 -3.985 -28.162 1.00 92.62 352 LEU A N 1
ATOM 2930 C CA . LEU A 1 352 ? 14.039 -3.547 -26.768 1.00 92.62 352 LEU A CA 1
ATOM 2931 C C . LEU A 1 352 ? 14.622 -4.580 -25.798 1.00 92.62 352 LEU A C 1
ATOM 2933 O O . LEU A 1 352 ? 15.281 -4.178 -24.846 1.00 92.62 352 LEU A O 1
ATOM 2937 N N . LEU A 1 353 ? 14.396 -5.876 -26.036 1.00 93.19 353 LEU A N 1
ATOM 2938 C CA . LEU A 1 353 ? 14.962 -6.953 -25.223 1.00 93.19 353 LEU A CA 1
ATOM 2939 C C . LEU A 1 353 ? 16.490 -6.984 -25.331 1.00 93.19 353 LEU A C 1
ATOM 2941 O O . LEU A 1 353 ? 17.163 -7.026 -24.308 1.00 93.19 353 LEU A O 1
ATOM 2945 N N . GLU A 1 354 ? 17.039 -6.868 -26.542 1.00 93.44 354 GLU A N 1
ATOM 2946 C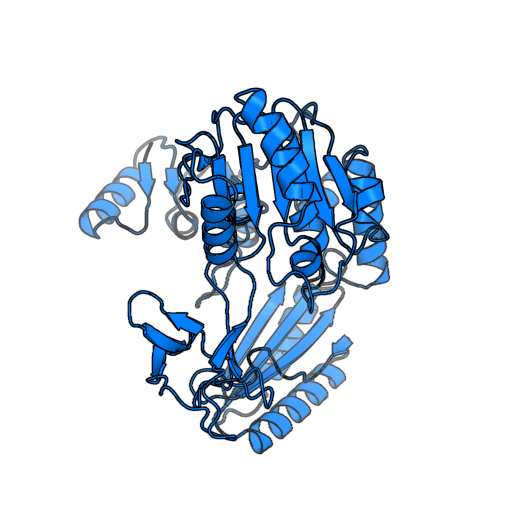 CA . GLU A 1 354 ? 18.487 -6.736 -26.757 1.00 93.44 354 GLU A CA 1
ATOM 2947 C C . GLU A 1 354 ? 19.064 -5.560 -25.963 1.00 93.44 354 GLU A C 1
ATOM 2949 O O . GLU A 1 354 ? 20.057 -5.705 -25.252 1.00 93.44 354 GLU A O 1
ATOM 2954 N N . LYS A 1 355 ? 18.404 -4.396 -26.015 1.00 93.44 355 LYS A N 1
ATOM 2955 C CA . LYS A 1 355 ? 18.824 -3.216 -25.247 1.00 93.44 355 LYS A CA 1
ATOM 2956 C C . LYS A 1 355 ? 18.674 -3.408 -23.741 1.00 93.44 355 LYS A C 1
ATOM 2958 O O . LYS A 1 355 ? 19.545 -2.973 -22.995 1.00 93.44 355 LYS A O 1
ATOM 2963 N N . ALA A 1 356 ? 17.622 -4.076 -23.280 1.00 93.62 356 ALA A N 1
ATOM 2964 C CA . ALA A 1 356 ? 17.462 -4.408 -21.870 1.00 93.62 356 ALA A CA 1
ATOM 2965 C C . ALA A 1 356 ? 18.569 -5.364 -21.387 1.00 93.62 356 ALA A C 1
ATOM 2967 O O . ALA A 1 356 ? 19.124 -5.141 -20.317 1.00 93.62 356 ALA A O 1
ATOM 2968 N N . ASN A 1 357 ? 18.959 -6.357 -22.192 1.00 94.88 357 ASN A N 1
ATOM 2969 C CA . ASN A 1 357 ? 20.069 -7.265 -21.884 1.00 94.88 357 ASN A CA 1
ATOM 2970 C C . ASN A 1 357 ? 21.424 -6.538 -21.865 1.00 94.88 357 ASN A C 1
ATOM 2972 O O . ASN A 1 357 ? 22.220 -6.745 -20.953 1.00 94.88 357 ASN A O 1
ATOM 2976 N N . GLN A 1 358 ? 21.673 -5.633 -22.820 1.00 94.12 358 GLN A N 1
ATOM 2977 C CA . GLN A 1 358 ? 22.874 -4.786 -22.810 1.00 94.12 358 GLN A CA 1
ATOM 2978 C C . GLN A 1 358 ? 22.941 -3.930 -21.538 1.00 94.12 358 GLN A C 1
ATOM 2980 O O . GLN A 1 358 ? 23.973 -3.887 -20.872 1.00 94.12 358 GLN A O 1
ATOM 2985 N N . LEU A 1 359 ? 21.828 -3.291 -21.166 1.00 94.25 359 LEU A N 1
ATOM 2986 C CA . LEU A 1 359 ? 21.740 -2.484 -19.951 1.00 94.25 359 LEU A CA 1
ATOM 2987 C C . LEU A 1 359 ? 21.930 -3.329 -18.683 1.00 94.25 359 LEU A C 1
ATOM 2989 O O . LEU A 1 359 ? 22.623 -2.904 -17.762 1.00 94.25 359 LEU A O 1
ATOM 2993 N N . TYR A 1 360 ? 21.355 -4.534 -18.648 1.00 95.12 360 TYR A N 1
ATOM 2994 C CA . TYR A 1 360 ? 21.536 -5.493 -17.560 1.00 95.12 360 TYR A CA 1
ATOM 2995 C C . TYR A 1 360 ? 23.014 -5.851 -17.367 1.00 95.12 360 TYR A C 1
ATOM 2997 O O . TYR A 1 360 ? 23.512 -5.773 -16.247 1.00 95.12 360 TYR A O 1
ATOM 3005 N N . ASN A 1 361 ? 23.731 -6.168 -18.449 1.00 94.44 361 ASN A N 1
ATOM 3006 C CA . ASN A 1 361 ? 25.148 -6.528 -18.383 1.00 94.44 361 ASN A CA 1
ATOM 3007 C C . ASN A 1 361 ? 26.015 -5.366 -17.878 1.00 94.44 361 ASN A C 1
ATOM 3009 O O . ASN A 1 361 ? 26.871 -5.572 -17.021 1.00 94.44 361 ASN A O 1
ATOM 3013 N N . LEU A 1 362 ? 25.757 -4.136 -18.332 1.00 94.12 362 LEU A N 1
ATOM 3014 C CA . LEU A 1 362 ? 26.472 -2.951 -17.842 1.00 94.12 362 LEU A CA 1
ATOM 3015 C C . LEU A 1 362 ? 26.227 -2.706 -16.347 1.00 94.12 362 LEU A C 1
ATOM 3017 O O . LEU A 1 362 ? 27.168 -2.454 -15.596 1.00 94.12 362 LEU A O 1
ATOM 3021 N N . LEU A 1 363 ? 24.975 -2.831 -15.893 1.00 93.94 363 LEU A N 1
ATOM 3022 C CA . LEU A 1 363 ? 24.639 -2.715 -14.473 1.00 93.94 363 LEU A CA 1
ATOM 3023 C C . LEU A 1 363 ? 25.296 -3.829 -13.648 1.00 93.94 363 LEU A C 1
ATOM 3025 O O . LEU A 1 363 ? 25.817 -3.557 -12.568 1.00 93.94 363 LEU A O 1
ATOM 3029 N N . LYS A 1 364 ? 25.318 -5.065 -14.153 1.00 92.94 364 LYS A N 1
ATOM 3030 C CA . LYS A 1 364 ? 25.956 -6.205 -13.482 1.00 92.94 364 LYS A CA 1
ATOM 3031 C C . LYS A 1 364 ? 27.466 -5.997 -13.333 1.00 92.94 364 LYS A C 1
ATOM 3033 O O . LYS A 1 364 ? 28.008 -6.215 -12.252 1.00 92.94 364 LYS A O 1
ATOM 3038 N N . ASN A 1 365 ? 28.122 -5.479 -14.371 1.00 92.19 365 ASN A N 1
ATOM 3039 C CA . ASN A 1 365 ? 29.556 -5.173 -14.357 1.00 92.19 365 ASN A CA 1
ATOM 3040 C C . ASN A 1 365 ? 29.912 -4.027 -13.398 1.00 92.19 365 ASN A C 1
ATOM 3042 O O . ASN A 1 365 ? 31.050 -3.927 -12.953 1.00 92.19 365 ASN A O 1
ATOM 3046 N N . SER A 1 366 ? 28.937 -3.204 -13.002 1.00 87.06 366 SER A N 1
ATOM 3047 C CA . SER A 1 366 ? 29.133 -2.147 -12.006 1.00 87.06 366 SER A CA 1
ATOM 3048 C C . SER A 1 366 ? 29.150 -2.654 -10.551 1.00 87.06 366 SER A C 1
ATOM 3050 O O . SER A 1 366 ? 29.014 -1.861 -9.626 1.00 87.06 366 SER A O 1
ATOM 3052 N N . SER A 1 367 ? 29.309 -3.957 -10.290 1.00 87.06 367 SER A N 1
ATOM 3053 C CA . SER A 1 367 ? 29.295 -4.546 -8.931 1.00 87.06 367 SER A CA 1
ATOM 3054 C C . SER A 1 367 ? 27.999 -4.265 -8.150 1.00 87.06 367 SER A C 1
ATOM 3056 O O . SER A 1 367 ? 28.018 -4.047 -6.936 1.00 87.06 367 SER A O 1
ATOM 3058 N N . LEU A 1 368 ? 26.869 -4.199 -8.855 1.00 91.38 368 LEU A N 1
ATOM 3059 C CA . LEU A 1 368 ? 25.534 -4.173 -8.261 1.00 91.38 368 LEU A CA 1
ATOM 3060 C C . LEU A 1 368 ? 24.938 -5.583 -8.305 1.00 91.38 368 LEU A C 1
ATOM 3062 O O . LEU A 1 368 ? 25.246 -6.373 -9.196 1.00 91.38 368 LEU A O 1
ATOM 3066 N N . GLU A 1 369 ? 24.048 -5.897 -7.369 1.00 92.56 369 GLU A N 1
ATOM 3067 C CA . GLU A 1 369 ? 23.241 -7.117 -7.446 1.00 92.56 369 GLU A CA 1
ATOM 3068 C C . GLU A 1 369 ? 22.059 -6.837 -8.385 1.00 92.56 369 GLU A C 1
ATOM 3070 O O . GLU A 1 369 ? 21.227 -5.982 -8.081 1.00 92.56 369 GLU A O 1
ATOM 3075 N N . VAL A 1 370 ? 22.005 -7.483 -9.554 1.00 94.50 370 VAL A N 1
ATOM 3076 C CA . VAL A 1 370 ? 21.058 -7.130 -10.628 1.00 94.50 370 VAL A CA 1
ATOM 3077 C C . VAL A 1 370 ? 20.175 -8.316 -11.013 1.00 94.50 370 VAL A C 1
ATOM 3079 O O . VAL A 1 370 ? 20.663 -9.411 -11.283 1.00 94.50 370 VAL A O 1
ATOM 3082 N N . PHE A 1 371 ? 18.871 -8.067 -11.110 1.00 92.69 371 PHE A N 1
ATOM 3083 C CA . PHE A 1 371 ? 17.830 -9.024 -11.477 1.00 92.69 371 PHE A CA 1
ATOM 3084 C C . PHE A 1 371 ? 17.097 -8.599 -12.754 1.00 92.69 371 PHE A C 1
ATOM 3086 O O . PHE A 1 371 ? 16.911 -7.406 -13.015 1.00 92.69 371 PHE A O 1
ATOM 3093 N N . GLY A 1 372 ? 16.609 -9.585 -13.509 1.00 91.12 372 GLY A N 1
ATOM 3094 C CA . GLY A 1 372 ? 15.916 -9.394 -14.783 1.00 91.12 372 GLY A CA 1
ATOM 3095 C C . GLY A 1 372 ? 16.851 -9.536 -15.991 1.00 91.12 372 GLY A C 1
ATOM 3096 O O . GLY A 1 372 ? 17.837 -10.261 -15.884 1.00 91.12 372 GLY A O 1
ATOM 3097 N N . PRO A 1 373 ? 16.555 -8.875 -17.127 1.00 91.25 373 PRO A N 1
ATOM 3098 C CA . PRO A 1 373 ? 15.361 -8.069 -17.386 1.00 91.25 373 PRO A CA 1
ATOM 3099 C C . PRO A 1 373 ? 14.086 -8.925 -17.407 1.00 91.25 373 PRO A C 1
ATOM 3101 O O . PRO A 1 373 ? 14.010 -9.938 -18.093 1.00 91.25 373 PRO A O 1
ATOM 3104 N N . VAL A 1 374 ? 13.057 -8.501 -16.676 1.00 90.00 374 VAL A N 1
ATOM 3105 C CA . VAL A 1 374 ? 11.742 -9.160 -16.658 1.00 90.00 374 VAL A CA 1
ATOM 3106 C C . VAL A 1 374 ? 10.726 -8.365 -17.466 1.00 90.00 374 VAL A C 1
ATOM 3108 O O . VAL A 1 374 ? 10.790 -7.136 -17.533 1.00 90.00 374 VAL A O 1
ATOM 3111 N N . GLN A 1 375 ? 9.775 -9.066 -18.077 1.00 86.00 375 GLN A N 1
ATOM 3112 C CA . GLN A 1 375 ? 8.612 -8.433 -18.693 1.00 86.00 375 GLN A CA 1
ATOM 3113 C C . GLN A 1 375 ? 7.777 -7.762 -17.600 1.00 86.00 375 GLN A C 1
ATOM 3115 O O . GLN A 1 375 ? 7.408 -8.409 -16.621 1.00 86.00 375 GLN A O 1
ATOM 3120 N N . GLU A 1 376 ? 7.483 -6.468 -17.743 1.00 81.75 376 GLU A N 1
ATOM 3121 C CA . GLU A 1 376 ? 6.556 -5.827 -16.808 1.00 81.75 376 GLU A CA 1
ATOM 3122 C C . GLU A 1 376 ? 5.130 -6.326 -17.032 1.00 81.75 376 GLU A C 1
ATOM 3124 O O . GLU A 1 376 ? 4.765 -6.736 -18.129 1.00 81.75 376 GLU A O 1
ATOM 3129 N N . PHE A 1 377 ? 4.289 -6.236 -16.003 1.00 70.06 377 PHE A N 1
ATOM 3130 C CA . PHE A 1 377 ? 2.847 -6.306 -16.183 1.00 70.06 377 PHE A CA 1
ATOM 3131 C C . PHE A 1 377 ? 2.252 -4.892 -16.072 1.00 70.06 377 PHE A C 1
ATOM 3133 O O . PHE A 1 377 ? 2.421 -4.249 -15.035 1.00 70.06 377 PHE A O 1
ATOM 3140 N N . PRO A 1 378 ? 1.528 -4.401 -17.093 1.00 69.69 378 PRO A N 1
ATOM 3141 C CA . PRO A 1 378 ? 1.256 -5.055 -18.374 1.00 69.69 378 PRO A CA 1
ATOM 3142 C C . PRO A 1 378 ? 2.456 -5.026 -19.339 1.00 69.69 378 PRO A C 1
ATOM 3144 O O . PRO A 1 378 ? 3.101 -3.994 -19.505 1.00 69.69 378 PRO A O 1
ATOM 3147 N N . PHE A 1 379 ? 2.697 -6.141 -20.041 1.00 69.81 379 PHE A N 1
ATOM 3148 C CA . PHE A 1 379 ? 3.864 -6.314 -20.927 1.00 69.81 379 PHE A CA 1
ATOM 3149 C C . PHE A 1 379 ? 3.882 -5.339 -22.107 1.00 69.81 379 PHE A C 1
ATOM 3151 O O . PHE A 1 379 ? 4.943 -4.919 -22.581 1.00 69.81 379 PHE A O 1
ATOM 3158 N N . ARG A 1 380 ? 2.693 -4.937 -22.565 1.00 81.06 380 ARG A N 1
ATOM 3159 C CA . ARG A 1 380 ? 2.507 -3.907 -23.581 1.00 81.06 380 ARG A CA 1
ATOM 3160 C C . ARG A 1 380 ? 1.590 -2.821 -23.033 1.00 81.06 380 ARG A C 1
ATOM 3162 O O . ARG A 1 380 ? 0.519 -3.100 -22.518 1.00 81.06 380 ARG A O 1
ATOM 3169 N N . LEU A 1 381 ? 1.959 -1.560 -23.184 1.00 80.94 381 LEU A N 1
ATOM 3170 C CA . LEU A 1 381 ? 1.125 -0.434 -22.780 1.00 80.94 381 LEU A CA 1
ATOM 3171 C C . LEU A 1 381 ? 1.127 0.612 -23.886 1.00 80.94 381 LEU A C 1
ATOM 3173 O O . LEU A 1 381 ? 2.178 1.119 -24.280 1.00 80.94 381 LEU A O 1
ATOM 3177 N N . ARG A 1 382 ? -0.064 0.929 -24.407 1.00 81.25 382 ARG A N 1
ATOM 3178 C CA . ARG A 1 382 ? -0.266 1.922 -25.478 1.00 81.25 382 ARG A CA 1
ATOM 3179 C C . ARG A 1 382 ? 0.679 1.685 -26.669 1.00 81.25 382 ARG A C 1
ATOM 3181 O O . ARG A 1 382 ? 1.328 2.605 -27.161 1.00 81.25 382 ARG A O 1
ATOM 3188 N N . GLY A 1 383 ? 0.792 0.426 -27.096 1.00 80.75 383 GLY A N 1
ATOM 3189 C CA . GLY A 1 383 ? 1.607 0.011 -28.237 1.00 80.75 383 GLY A CA 1
ATOM 3190 C C . GLY A 1 383 ? 3.108 -0.138 -27.966 1.00 80.75 383 GLY A C 1
ATOM 3191 O O . GLY A 1 383 ? 3.821 -0.538 -28.881 1.00 80.75 383 GLY A O 1
ATOM 3192 N N . LYS A 1 384 ? 3.595 0.142 -26.750 1.00 86.62 384 LYS A N 1
ATOM 3193 C CA . LYS A 1 384 ? 5.009 0.001 -26.364 1.00 86.62 384 LYS A CA 1
ATOM 3194 C C . LYS A 1 384 ? 5.205 -1.202 -25.448 1.00 86.62 384 LYS A C 1
ATOM 3196 O O . LYS A 1 384 ? 4.340 -1.472 -24.627 1.00 86.62 384 LYS A O 1
ATOM 3201 N N . PHE A 1 385 ? 6.330 -1.887 -25.580 1.00 89.06 385 PHE A N 1
ATOM 3202 C CA . PHE A 1 385 ? 6.771 -2.965 -24.698 1.00 89.06 385 PHE A CA 1
ATOM 3203 C C . PHE A 1 385 ? 7.559 -2.401 -23.519 1.00 89.06 385 PHE A C 1
ATOM 3205 O O . PHE A 1 385 ? 8.172 -1.337 -23.655 1.00 89.06 385 PHE A O 1
ATOM 3212 N N . TYR A 1 386 ? 7.519 -3.103 -22.389 1.00 90.06 386 TYR A N 1
ATOM 3213 C CA . TYR A 1 386 ? 8.128 -2.688 -21.128 1.00 90.06 386 TYR A CA 1
ATOM 3214 C C . TYR A 1 386 ? 8.928 -3.844 -20.526 1.00 90.06 386 TYR A C 1
ATOM 3216 O O . TYR A 1 386 ? 8.394 -4.933 -20.311 1.00 90.06 386 TYR A O 1
ATOM 3224 N N . TYR A 1 387 ? 10.201 -3.580 -20.242 1.00 92.69 387 TYR A N 1
ATOM 3225 C CA . TYR A 1 387 ? 11.063 -4.465 -19.466 1.00 92.69 387 TYR A CA 1
ATOM 3226 C C . TYR A 1 387 ? 11.583 -3.727 -18.243 1.00 92.69 387 TYR A C 1
ATOM 3228 O O . TYR A 1 387 ? 11.879 -2.532 -18.317 1.00 92.69 387 TYR A O 1
ATOM 3236 N N . SER A 1 388 ? 11.737 -4.450 -17.140 1.00 92.25 388 SER A N 1
ATOM 3237 C CA . SER A 1 388 ? 12.329 -3.926 -15.918 1.00 92.25 388 SER A CA 1
ATOM 3238 C C . SER A 1 388 ? 13.546 -4.709 -15.487 1.00 92.25 388 SER A C 1
ATOM 3240 O O . SER A 1 388 ? 13.573 -5.935 -15.536 1.00 92.25 388 SER A O 1
ATOM 3242 N N . ILE A 1 389 ? 14.528 -3.965 -15.008 1.00 94.56 389 ILE A N 1
ATOM 3243 C CA . ILE A 1 389 ? 15.725 -4.459 -14.350 1.00 94.56 389 ILE A CA 1
ATOM 3244 C C . ILE A 1 389 ? 15.687 -3.920 -12.925 1.00 94.56 389 ILE A C 1
ATOM 3246 O O . ILE A 1 389 ? 15.349 -2.753 -12.712 1.00 94.56 389 ILE A O 1
ATOM 3250 N N . ILE A 1 390 ? 16.002 -4.764 -11.950 1.00 93.50 390 ILE A N 1
ATOM 3251 C CA . ILE A 1 390 ? 16.105 -4.354 -10.549 1.00 93.50 390 ILE A CA 1
ATOM 3252 C C . ILE A 1 390 ? 17.571 -4.440 -10.159 1.00 93.50 390 ILE A C 1
ATOM 3254 O O . ILE A 1 390 ? 18.153 -5.514 -10.248 1.00 93.50 390 ILE A O 1
ATOM 3258 N N . ALA A 1 391 ? 18.158 -3.334 -9.718 1.00 94.81 391 ALA A N 1
ATOM 3259 C CA . ALA A 1 391 ? 19.489 -3.318 -9.125 1.00 94.81 391 ALA A CA 1
ATOM 3260 C C . ALA A 1 391 ? 19.386 -3.068 -7.618 1.00 94.81 391 ALA A C 1
ATOM 3262 O O . ALA A 1 391 ? 18.575 -2.248 -7.185 1.00 94.81 391 ALA A O 1
ATOM 3263 N N . LYS A 1 392 ? 20.203 -3.757 -6.822 1.00 94.25 392 LYS A N 1
ATOM 3264 C CA . LYS A 1 392 ? 20.266 -3.600 -5.369 1.00 94.25 392 LYS A CA 1
ATOM 3265 C C . LYS A 1 392 ? 21.647 -3.160 -4.907 1.00 94.25 392 LYS A C 1
ATOM 3267 O O . LYS A 1 392 ? 22.664 -3.499 -5.515 1.00 94.25 392 LYS A O 1
ATOM 3272 N N . SER A 1 393 ? 21.678 -2.422 -3.802 1.00 94.25 393 SER A N 1
ATOM 3273 C CA . SER A 1 393 ? 22.910 -2.077 -3.089 1.00 94.25 393 SER A CA 1
ATOM 3274 C C . SER A 1 393 ? 22.634 -1.783 -1.617 1.00 94.25 393 SER A C 1
ATOM 3276 O O . SER A 1 393 ? 21.548 -1.332 -1.255 1.00 94.25 393 SER A O 1
ATOM 3278 N N . LYS A 1 394 ? 23.650 -1.954 -0.766 1.00 91.62 394 LYS A N 1
ATOM 3279 C CA . LYS A 1 394 ? 23.612 -1.503 0.636 1.00 91.62 394 LYS A CA 1
ATOM 3280 C C . LYS A 1 394 ? 23.609 0.027 0.768 1.00 91.62 394 LYS A C 1
ATOM 3282 O O . LYS A 1 394 ? 23.131 0.538 1.769 1.00 91.62 394 LYS A O 1
ATOM 3287 N N . SER A 1 395 ? 24.128 0.756 -0.225 1.00 91.31 395 SER A N 1
ATOM 3288 C CA . SER A 1 395 ? 24.242 2.222 -0.198 1.00 91.31 395 SER A CA 1
ATOM 3289 C C . SER A 1 395 ? 23.378 2.870 -1.279 1.00 91.31 395 SER A C 1
ATOM 3291 O O . SER A 1 395 ? 23.583 2.621 -2.472 1.00 91.31 395 SER A O 1
ATOM 3293 N N . LYS A 1 396 ? 22.447 3.746 -0.866 1.00 89.31 396 LYS A N 1
ATOM 3294 C CA . LYS A 1 396 ? 21.592 4.539 -1.772 1.00 89.31 396 LYS A CA 1
ATOM 3295 C C . LYS A 1 396 ? 22.431 5.428 -2.694 1.00 89.31 396 LYS A C 1
ATOM 3297 O O . LYS A 1 396 ? 22.136 5.520 -3.882 1.00 89.31 396 LYS A O 1
ATOM 3302 N N . LEU A 1 397 ? 23.503 6.029 -2.166 1.00 89.94 397 LEU A N 1
ATOM 3303 C CA . LEU A 1 397 ? 24.419 6.887 -2.927 1.00 89.94 397 LEU A CA 1
ATOM 3304 C C . LEU A 1 397 ? 25.175 6.095 -3.994 1.00 89.94 397 LEU A C 1
ATOM 3306 O O . LEU A 1 397 ? 25.187 6.488 -5.158 1.00 89.94 397 LEU A O 1
ATOM 3310 N N . THR A 1 398 ? 25.757 4.953 -3.619 1.00 92.12 398 THR A N 1
ATOM 3311 C CA . THR A 1 398 ? 26.487 4.091 -4.559 1.00 92.12 398 THR A CA 1
ATOM 3312 C C . THR A 1 398 ? 25.559 3.558 -5.646 1.00 92.12 398 THR A C 1
ATOM 3314 O O . THR A 1 398 ? 25.931 3.557 -6.815 1.00 92.12 398 THR A O 1
ATOM 3317 N N . LEU A 1 399 ? 24.339 3.149 -5.279 1.00 93.62 399 LEU A N 1
ATOM 3318 C CA . LEU A 1 399 ? 23.324 2.707 -6.233 1.00 93.62 399 LEU A CA 1
ATOM 3319 C C . LEU A 1 399 ? 22.961 3.815 -7.222 1.00 93.62 399 LEU A C 1
ATOM 3321 O O . LEU A 1 399 ? 23.010 3.598 -8.428 1.00 93.62 399 LEU A O 1
ATOM 3325 N N . GLY A 1 400 ? 22.631 5.005 -6.713 1.00 92.12 400 GLY A N 1
ATOM 3326 C CA . GLY A 1 400 ? 22.263 6.150 -7.539 1.00 92.12 400 GLY A CA 1
ATOM 3327 C C . GLY A 1 400 ? 23.386 6.569 -8.486 1.00 92.12 400 GLY A C 1
ATOM 3328 O O . GLY A 1 400 ? 23.130 6.754 -9.673 1.00 92.12 400 GLY A O 1
ATOM 3329 N N . LYS A 1 401 ? 24.627 6.653 -7.987 1.00 92.50 401 LYS A N 1
ATOM 3330 C CA . LYS A 1 401 ? 25.809 7.013 -8.783 1.00 92.50 401 LYS A CA 1
ATOM 3331 C C . LYS A 1 401 ? 26.059 6.006 -9.909 1.00 92.50 401 LYS A C 1
ATOM 3333 O O . LYS A 1 401 ? 26.071 6.401 -11.068 1.00 92.50 401 LYS A O 1
ATOM 3338 N N . LYS A 1 402 ? 26.151 4.712 -9.588 1.00 93.69 402 LYS A N 1
ATOM 3339 C CA . LYS A 1 402 ? 26.425 3.656 -10.578 1.00 93.69 402 LYS A CA 1
ATOM 3340 C C . LYS A 1 402 ? 25.316 3.522 -11.620 1.00 93.69 402 LYS A C 1
ATOM 3342 O O . LYS A 1 402 ? 25.589 3.392 -12.808 1.00 93.69 402 LYS A O 1
ATOM 3347 N N . VAL A 1 403 ? 24.049 3.594 -11.197 1.00 93.31 403 VAL A N 1
ATOM 3348 C CA . VAL A 1 403 ? 22.916 3.568 -12.136 1.00 93.31 403 VAL A CA 1
ATOM 3349 C C . VAL A 1 403 ? 22.944 4.798 -13.044 1.00 93.31 403 VAL A C 1
ATOM 3351 O O . VAL A 1 403 ? 22.694 4.662 -14.238 1.00 93.31 403 VAL A O 1
ATOM 3354 N N . LYS A 1 404 ? 23.267 5.983 -12.510 1.00 92.31 404 LYS A N 1
ATOM 3355 C CA . LYS A 1 404 ? 23.398 7.209 -13.304 1.00 92.31 404 LYS A CA 1
ATOM 3356 C C . LYS A 1 404 ? 24.517 7.087 -14.342 1.00 92.31 404 LYS A C 1
ATOM 3358 O O . LYS A 1 404 ? 24.239 7.304 -15.514 1.00 92.31 404 LYS A O 1
ATOM 3363 N N . GLU A 1 405 ? 25.716 6.673 -13.933 1.00 92.50 405 GLU A N 1
ATOM 3364 C CA . GLU A 1 405 ? 26.871 6.466 -14.823 1.00 92.50 405 GLU A CA 1
ATOM 3365 C C . GLU A 1 405 ? 26.523 5.515 -15.976 1.00 92.50 405 GLU A C 1
ATOM 3367 O O . GLU A 1 405 ? 26.720 5.843 -17.145 1.00 92.50 405 GLU A O 1
ATOM 3372 N N . VAL A 1 406 ? 25.911 4.367 -15.662 1.00 92.25 406 VAL A N 1
ATOM 3373 C CA . VAL A 1 406 ? 25.495 3.400 -16.685 1.00 92.25 406 VAL A CA 1
ATOM 3374 C C . VAL A 1 406 ? 24.441 3.991 -17.624 1.00 92.25 406 VAL A C 1
ATOM 3376 O O . VAL A 1 406 ? 24.538 3.808 -18.833 1.00 92.25 406 VAL A O 1
ATOM 3379 N N . VAL A 1 407 ? 23.435 4.702 -17.104 1.00 89.69 407 VAL A N 1
ATOM 3380 C CA . VAL A 1 407 ? 22.350 5.277 -17.920 1.00 89.69 407 VAL A CA 1
ATOM 3381 C C . VAL A 1 407 ? 22.826 6.442 -18.794 1.00 89.69 407 VAL A C 1
ATOM 3383 O O . VAL A 1 407 ? 22.284 6.620 -19.883 1.00 89.69 407 VAL A O 1
ATOM 3386 N N . GLU A 1 408 ? 23.817 7.219 -18.353 1.00 88.75 408 GLU A N 1
ATOM 3387 C CA . GLU A 1 408 ? 24.390 8.335 -19.119 1.00 88.75 408 GLU A CA 1
ATOM 3388 C C . GLU A 1 408 ? 25.257 7.858 -20.288 1.00 88.75 408 GLU A C 1
ATOM 3390 O O . GLU A 1 408 ? 25.170 8.427 -21.377 1.00 88.75 408 GLU A O 1
ATOM 3395 N N . VAL A 1 409 ? 26.036 6.791 -20.088 1.00 88.06 409 VAL A N 1
ATOM 3396 C CA . VAL A 1 409 ? 26.871 6.182 -21.139 1.00 88.06 409 VAL A CA 1
ATOM 3397 C C . VAL A 1 409 ? 26.047 5.279 -22.065 1.00 88.06 409 VAL A C 1
ATOM 3399 O O . VAL A 1 409 ? 26.443 5.011 -23.202 1.00 88.06 409 VAL A O 1
ATOM 3402 N N . PHE A 1 410 ? 24.874 4.816 -21.621 1.00 88.38 410 PHE A N 1
ATOM 3403 C CA . PHE A 1 410 ? 24.027 3.967 -22.447 1.00 88.38 410 PHE A CA 1
ATOM 3404 C C . PHE A 1 410 ? 23.555 4.723 -23.702 1.00 88.38 410 PHE A C 1
ATOM 3406 O O . PHE A 1 410 ? 22.965 5.801 -23.577 1.00 88.38 410 PHE A O 1
ATOM 3413 N N . PRO A 1 411 ? 23.747 4.167 -24.917 1.00 82.25 411 PRO A N 1
ATOM 3414 C CA . PRO A 1 411 ? 23.454 4.879 -26.156 1.00 82.25 411 PRO A CA 1
ATOM 3415 C C . PRO A 1 411 ? 22.034 5.449 -26.175 1.00 82.25 411 PRO A C 1
ATOM 3417 O O . PRO A 1 411 ? 21.088 4.802 -25.726 1.00 82.25 411 PRO A O 1
ATOM 3420 N N . LYS A 1 412 ? 21.834 6.650 -26.719 1.00 82.69 412 LYS A N 1
ATOM 3421 C CA . LYS A 1 412 ? 20.472 7.149 -26.963 1.00 82.69 412 LYS A CA 1
ATOM 3422 C C . LYS A 1 412 ? 19.869 6.407 -28.158 1.00 82.69 412 LYS A C 1
ATOM 3424 O O . LYS A 1 412 ? 20.564 6.031 -29.097 1.00 82.69 412 LYS A O 1
ATOM 3429 N N . GLY A 1 413 ? 18.560 6.170 -28.127 1.00 80.25 413 GLY A N 1
ATOM 3430 C CA . GLY A 1 413 ? 17.873 5.427 -29.180 1.00 80.25 413 GLY A CA 1
ATOM 3431 C C . GLY A 1 413 ? 16.358 5.597 -29.140 1.00 80.25 413 GLY A C 1
ATOM 3432 O O . GLY A 1 413 ? 15.828 6.469 -28.458 1.00 80.25 413 GLY A O 1
ATOM 3433 N N . SER A 1 414 ? 15.639 4.730 -29.855 1.00 82.38 414 SER A N 1
ATOM 3434 C CA . SER A 1 414 ? 14.168 4.765 -29.957 1.00 82.38 414 SER A CA 1
ATOM 3435 C C . SER A 1 414 ? 13.423 4.286 -28.698 1.00 82.38 414 SER A C 1
ATOM 3437 O O . SER A 1 414 ? 12.187 4.245 -28.679 1.00 82.38 414 SER A O 1
ATOM 3439 N N . TYR A 1 415 ? 14.152 3.924 -27.642 1.00 85.56 415 TYR A N 1
ATOM 3440 C CA . TYR A 1 415 ? 13.617 3.553 -26.335 1.00 85.56 415 TYR A CA 1
ATOM 3441 C C . TYR A 1 415 ? 13.705 4.714 -25.341 1.00 85.56 415 TYR A C 1
ATOM 3443 O O . TYR A 1 415 ? 14.436 5.682 -25.525 1.00 85.56 415 TYR A O 1
ATOM 3451 N N . LYS A 1 416 ? 12.941 4.613 -24.254 1.00 87.31 416 LYS A N 1
ATOM 3452 C CA . LYS A 1 416 ? 13.042 5.517 -23.104 1.00 87.31 416 LYS A CA 1
ATOM 3453 C C . LYS A 1 416 ? 13.371 4.707 -21.860 1.00 87.31 416 LYS A C 1
ATOM 3455 O O . LYS A 1 416 ? 12.762 3.660 -21.651 1.00 87.31 416 LYS A O 1
ATOM 3460 N N . ILE A 1 417 ? 14.275 5.230 -21.041 1.00 87.81 417 ILE A N 1
ATOM 3461 C CA . ILE A 1 417 ? 14.629 4.677 -19.733 1.00 87.81 417 ILE A CA 1
ATOM 3462 C C . ILE A 1 417 ? 13.961 5.532 -18.654 1.00 87.81 417 ILE A C 1
ATOM 3464 O O . ILE A 1 417 ? 13.937 6.762 -18.744 1.00 87.81 417 ILE A O 1
ATOM 3468 N N . ALA A 1 418 ? 13.385 4.876 -17.655 1.00 85.94 418 ALA A N 1
ATOM 3469 C CA . ALA A 1 418 ? 12.930 5.483 -16.416 1.00 85.94 418 ALA A CA 1
ATOM 3470 C C . ALA A 1 418 ? 13.605 4.760 -15.251 1.00 85.94 418 ALA A C 1
ATOM 3472 O O . ALA A 1 418 ? 13.671 3.534 -15.251 1.00 85.94 418 ALA A O 1
ATOM 3473 N N . VAL A 1 419 ? 14.099 5.514 -14.274 1.00 85.12 419 VAL A N 1
ATOM 3474 C CA . VAL A 1 419 ? 14.736 4.971 -13.073 1.00 85.12 419 VAL A CA 1
ATOM 3475 C C . VAL A 1 419 ? 13.930 5.428 -11.870 1.00 85.12 419 VAL A C 1
ATOM 3477 O O . VAL A 1 419 ? 13.665 6.620 -11.722 1.00 85.12 419 VAL A O 1
ATOM 3480 N N . VAL A 1 420 ? 13.546 4.480 -11.022 1.00 82.44 420 VAL A N 1
ATOM 3481 C CA . VAL A 1 420 ? 12.916 4.735 -9.727 1.00 82.44 420 VAL A CA 1
ATOM 3482 C C . VAL A 1 420 ? 13.819 4.147 -8.654 1.00 82.44 420 VAL A C 1
ATOM 3484 O O . VAL A 1 420 ? 14.012 2.934 -8.611 1.00 82.44 420 VAL A O 1
ATOM 3487 N N . LEU A 1 421 ? 14.381 5.009 -7.809 1.00 82.38 421 LEU A N 1
ATOM 3488 C CA . LEU A 1 421 ? 15.162 4.611 -6.639 1.00 82.38 421 LEU A CA 1
ATOM 3489 C C . LEU A 1 421 ? 14.232 4.525 -5.426 1.00 82.38 421 LEU A C 1
ATOM 3491 O O . LEU A 1 421 ? 13.452 5.446 -5.188 1.00 82.38 421 LEU A O 1
ATOM 3495 N N . ARG A 1 422 ? 14.317 3.422 -4.685 1.00 69.88 422 ARG A N 1
ATOM 3496 C CA . ARG A 1 422 ? 13.644 3.188 -3.406 1.00 69.88 422 ARG A CA 1
ATOM 3497 C C . ARG A 1 422 ? 14.675 2.876 -2.329 1.00 69.88 422 ARG A C 1
ATOM 3499 O O . ARG A 1 422 ? 15.507 1.965 -2.544 1.00 69.88 422 ARG A O 1
#

pLDDT: mean 84.74, std 10.48, range [36.81, 97.19]

Secondary structure (DSSP, 8-state):
-EEE-TT--HHHHHHHHHHHTSS---EEE-GGGGGS--TT--EEEESSTT-GGGEE-SSSPEEHHHHHHHHHHHHT-EEEE--SS--HHHHHHHHTTSS-----PPPPPEEEEEE-----TTT--SSS-HHHHHHHHHHHHTT--EEEEESS-S---EEEETTT--B-B-TTT-SBPEEETTTTEEE-TTT--EE---SS-TTT--S-EEEE---HHHHHHHHHHH-TTS-EE-SSS--SSEEEEEGGGGGSGGGTT--EEEEEEE-HHHHHTSS-TTHHHHHHHHHHHHHHHEEEEEEEEES-TTSTHHHHTTS-HHHHHHHHHHHHHHTT-TTSSEEEEEEEEES-HHHHHHHHHHHHHHHHHTT-EEEEEEEEEEEEETTEEEEEEEEEES-HHHHHHHHHHHHHHSPP-SSEEEEEE-

Solvent-accessible surface area (backbone atoms only — not comparable to full-atom values): 24275 Å² total; per-residue (Å²): 117,47,80,49,60,93,84,56,52,72,68,57,48,50,53,51,56,59,50,52,75,58,75,95,70,56,77,46,60,53,81,70,49,77,79,69,65,44,95,82,67,60,69,47,77,41,68,52,65,64,47,78,79,44,51,44,95,51,90,81,70,48,45,47,67,63,54,51,52,51,50,24,62,77,68,71,35,51,73,45,78,37,62,97,63,74,39,70,60,52,47,50,34,39,76,69,67,76,41,85,86,87,83,77,91,73,86,62,35,55,70,47,77,42,76,44,74,85,67,50,74,88,78,49,87,55,90,78,43,71,66,57,50,52,59,49,49,57,40,52,76,69,69,44,29,36,40,40,32,25,66,41,79,45,48,62,13,29,33,28,29,73,83,80,60,52,65,46,55,30,91,46,27,72,39,64,15,29,65,37,82,91,75,65,25,30,32,23,91,88,69,68,51,72,42,84,67,67,74,47,37,94,86,78,64,41,67,51,65,43,73,51,54,81,16,45,53,51,48,50,53,53,48,45,72,74,39,74,90,57,62,73,34,81,47,83,62,86,82,47,54,31,27,38,40,40,58,69,53,74,80,44,75,69,58,67,93,52,85,34,34,35,35,38,41,37,48,51,53,68,48,61,69,45,99,47,92,59,37,61,61,52,52,51,53,49,50,54,53,49,17,60,53,30,73,57,36,27,40,34,44,28,74,69,75,83,47,69,63,68,77,34,69,81,49,62,72,65,62,43,53,53,53,52,51,50,53,24,54,76,69,60,30,67,83,62,22,27,40,35,42,38,36,43,34,22,69,53,63,66,68,41,50,56,50,42,49,53,51,46,52,54,47,40,74,67,80,36,55,64,48,71,65,38,76,37,89,66,46,27,52,80,56,23,32,34,36,32,32,40,36,37,32,80,42,62,66,61,43,53,51,54,54,47,55,51,59,70,71,45,80,88,66,89,55,49,80,46,79,46,80,85

Nearest PDB structures (foldseek):
  8fak-assembly1_H  TM=8.859E-01  e=1.197E-31  Escherichia coli K-12
  6dgd-assembly2_B  TM=7.257E-01  e=3.845E-31  Klebsiella pneumoniae
  6dcr-assembly1_A  TM=6.945E-01  e=3.015E-29  Escherichia coli K-12
  4nl4-assembly1_H  TM=7.088E-01  e=1.904E-28  Klebsiella pneumoniae subsp. pneumoniae MGH 78578
  4nl8-assembly3_E  TM=7.046E-01  e=1.909E-26  Klebsiella pneumoniae subsp. pneumoniae MGH 78578